Protein 5ZFK (pdb70)

Radius of gyration: 32.57 Å; Cα contacts (8 Å, |Δi|>4): 1482; chains: 2; bounding box: 66×83×80 Å

CATH classification: 3.40.50.2000

B-factor: mean 29.11, std 10.77, range [13.06, 107.66]

InterPro domains:
  IPR001296 Glycosyl transferase, family 1 [PF00534] (183-324)
  IPR050194 Glycosyltransferase group 1 [PTHR45947] (4-350)

Nearest PDB structures (foldseek):
  5zes-assembly1_B  TM=9.910E-01  e=4.701E-67  Synechococcus elongatus PCC 7942 = FACHB-805
  5zes-assembly1_A  TM=9.482E-01  e=2.382E-65  Synechococcus elongatus PCC 7942 = FACHB-805
  5ze7-assembly1_A  TM=9.300E-01  e=3.462E-64  Synechococcus elongatus PCC 7942 = FACHB-805
  5zer-assembly1_B  TM=9.317E-01  e=4.280E-62  Synechococcus elongatus PCC 7942 = FACHB-805
  3c48-assembly1_A  TM=4.695E-01  e=3.251E-15  Corynebacterium glutamicum

Secondary structure (DSSP, 8-state):
---EEEEE--TTS-TTSSTTTTHHHHHHHHHHHHHTTT-EEEEEEETT---SSS-EEEE--BPPPPGGGS-TTPPEEE-TTBHHHHHHHHHHHTGGG-SEEEE---SHHHHHHGGG-SS-EEEE---------HHHHHHHHHSTT-EEES-HHHHHTSTTGGGSEE----B-GGG----SS--S-EEEES-SSGGG-HHHHHHHHHHHT--EEEE-----HHHHHHHHHHH-TTSSEE--S--HHHHHHHHHTSSEE---SS--S--HHHHHHHHTT--EEEESSSGGGGT--BTTTEEEE-TT-HHHHHHHHHTSTTS-HHHHHHHHHHHSBS---HHHHHHHHHHH--/---EEEEE--TTS-TTSSTTTTHHHHHHHHHHHHHTTT-EEEEEEETT---TTS-EEEE-SBPPPPGGGS-TTPPEEE-TTBHHHHHHHHHHHTGGG-SEEEE---SHHHHHHGGG-SS-EEEE---------HHHHHHHHHSTT-EEESSHHHHHTSTTGGGSEE------GGGS---SS--S-EEEES-BSTTSSHHHHHHHHHHHT--EEEES-BS-HHHHHHHHHHH-TTTEEEEE---HHHHHHHHTTSSEE----GGG--SHHHHHHHHTT--EEEESSSTHHHH--BTTTEEEE-TT-HHHHHHHHTTGGGS-HHHHHHHHHHHHSS---HHHHHHHGGG--

Solvent-accessible surface area: 27769 Å² total

Structure (mmCIF, N/CA/C/O backbone):
data_5ZFK
#
_entry.id   5ZFK
#
_cell.length_a   168.370
_cell.length_b   79.984
_cell.length_c   53.827
_cell.angle_alpha   90.00
_cell.angle_beta   90.96
_cell.angle_gamma   90.00
#
_symmetry.space_group_name_H-M   'C 1 2 1'
#
loop_
_entity.id
_entity.type
_entity.pdbx_description
1 polymer 'UDP-glucose:tetrahydrobiopterin glucosyltransferase'
2 polymer 'UDP-glucose:tetrahydrobiopterin glucosyltransferase'
3 non-polymer "URIDINE-5'-DIPHOSPHATE"
4 non-polymer 7,8-DIHYDROBIOPTERIN
5 water water
#
loop_
_atom_site.group_PDB
_atom_site.id
_atom_site.type_symbol
_atom_site.label_atom_id
_atom_site.label_alt_id
_atom_site.label_comp_id
_atom_site.label_asym_id
_atom_site.label_entity_id
_atom_site.label_seq_id
_atom_site.pdbx_PDB_ins_code
_atom_site.Cartn_x
_atom_site.Cartn_y
_atom_site.Cartn_z
_atom_site.occupancy
_atom_site.B_iso_or_equiv
_atom_site.auth_seq_id
_atom_site.auth_comp_id
_atom_site.auth_asym_id
_atom_site.auth_atom_id
_atom_site.pdbx_PDB_model_num
ATOM 1 N N . THR A 1 1 ? 85.344 51.181 1.818 1.00 51.22 2 THR A N 1
ATOM 2 C CA . THR A 1 1 ? 84.786 50.613 3.085 1.00 49.92 2 THR A CA 1
ATOM 3 C C . THR A 1 1 ? 85.144 51.592 4.209 1.00 45.61 2 THR A C 1
ATOM 4 O O . THR A 1 1 ? 86.274 52.138 4.264 1.00 48.99 2 THR A O 1
ATOM 8 N N . ALA A 1 2 ? 84.172 51.857 5.067 1.00 37.04 3 ALA A N 1
ATOM 9 C CA . ALA A 1 2 ? 84.388 52.831 6.094 1.00 33.57 3 ALA A CA 1
ATOM 10 C C . ALA A 1 2 ? 85.114 52.092 7.219 1.00 30.32 3 ALA A C 1
ATOM 11 O O . ALA A 1 2 ? 84.883 50.915 7.477 1.00 30.08 3 ALA A O 1
ATOM 13 N N . HIS A 1 3 ? 85.939 52.839 7.925 1.00 23.79 4 HIS A N 1
ATOM 14 C CA . HIS A 1 3 ? 86.738 52.312 8.996 1.00 21.96 4 HIS A CA 1
ATOM 15 C C . HIS A 1 3 ? 86.482 53.109 10.260 1.00 20.21 4 HIS A C 1
ATOM 16 O O . HIS A 1 3 ? 85.884 54.181 10.220 1.00 21.49 4 HIS A O 1
ATOM 23 N N . ARG A 1 4 ? 87.019 52.601 11.356 1.00 19.89 5 ARG A N 1
ATOM 24 C CA . ARG A 1 4 ? 86.784 53.190 12.667 1.00 19.97 5 ARG A CA 1
ATOM 25 C C . ARG A 1 4 ? 88.158 53.603 13.235 1.00 17.41 5 ARG A C 1
ATOM 26 O O . ARG A 1 4 ? 89.102 52.785 13.336 1.00 18.67 5 ARG A O 1
ATOM 34 N N . PHE A 1 5 ? 88.247 54.882 13.579 1.00 15.87 6 PHE A N 1
ATOM 35 C CA . PHE A 1 5 ? 89.486 55.438 14.067 1.00 14.99 6 PHE A CA 1
ATOM 36 C C . PHE A 1 5 ? 89.300 55.948 15.485 1.00 15.44 6 PHE A C 1
ATOM 37 O O . PHE A 1 5 ? 88.243 56.540 15.812 1.00 16.76 6 PHE A O 1
ATOM 45 N N . LEU A 1 6 ? 90.377 55.806 16.301 1.00 14.58 7 LEU A N 1
ATOM 46 C CA . LEU A 1 6 ? 90.423 56.424 17.633 1.00 15.58 7 LEU A CA 1
ATOM 47 C C . LEU A 1 6 ? 91.565 57.397 17.610 1.00 16.61 7 LEU A C 1
ATOM 48 O O . LEU A 1 6 ? 92.680 56.987 17.289 1.00 17.46 7 LEU A O 1
ATOM 53 N N . PHE A 1 7 ? 91.263 58.653 17.918 1.00 13.76 8 PHE A N 1
ATOM 54 C CA . PHE A 1 7 ? 92.248 59.694 17.995 1.00 14.51 8 PHE A CA 1
ATOM 55 C C . PHE A 1 7 ? 92.552 59.935 19.482 1.00 15.80 8 PHE A C 1
ATOM 56 O O . PHE A 1 7 ? 91.631 60.178 20.338 1.00 16.48 8 PHE A O 1
ATOM 64 N N . VAL A 1 8 ? 93.825 59.869 19.849 1.00 13.69 9 VAL A N 1
ATOM 65 C CA . VAL A 1 8 ? 94.225 60.060 21.241 1.00 15.10 9 VAL A CA 1
ATOM 66 C C . VAL A 1 8 ? 94.966 61.413 21.334 1.00 15.89 9 VAL A C 1
ATOM 67 O O . VAL A 1 8 ? 95.971 61.605 20.681 1.00 14.55 9 VAL A O 1
ATOM 71 N N . SER A 1 9 ? 94.408 62.338 22.111 1.00 13.83 10 SER A N 1
ATOM 72 C CA . SER A 1 9 ? 94.892 63.670 22.161 1.00 13.06 10 SER A CA 1
ATOM 73 C C . SER A 1 9 ? 96.149 63.886 22.986 1.00 14.96 10 SER A C 1
ATOM 74 O O . SER A 1 9 ? 96.690 62.976 23.536 1.00 16.39 10 SER A O 1
ATOM 77 N N . THR A 1 10 ? 96.622 65.127 22.962 1.00 17.13 11 THR A N 1
ATOM 78 C CA . THR A 1 10 ? 97.758 65.526 23.768 1.00 16.38 11 THR A CA 1
ATOM 79 C C . THR A 1 10 ? 97.425 65.578 25.263 1.00 17.06 11 THR A C 1
ATOM 80 O O . THR A 1 10 ? 96.351 66.051 25.636 1.00 15.03 11 THR A O 1
ATOM 84 N N . PRO A 1 11 ? 98.391 65.171 26.120 1.00 16.61 12 PRO A N 1
ATOM 85 C CA . PRO A 1 11 ? 98.188 65.121 27.538 1.00 14.74 12 PRO A CA 1
ATOM 86 C C . PRO A 1 11 ? 98.571 66.404 28.284 1.00 14.54 12 PRO A C 1
ATOM 87 O O . PRO A 1 11 ? 98.551 66.400 29.511 1.00 15.82 12 PRO A O 1
ATOM 91 N N . VAL A 1 12 ? 98.950 67.449 27.568 1.00 15.61 13 VAL A N 1
ATOM 92 C CA . VAL A 1 12 ? 99.373 68.675 28.232 1.00 16.38 13 VAL A CA 1
ATOM 93 C C . VAL A 1 12 ? 98.225 69.477 28.815 1.00 17.17 13 VAL A C 1
ATOM 94 O O . VAL A 1 12 ? 98.459 70.378 29.626 1.00 17.68 13 VAL A O 1
ATOM 98 N N . GLY A 1 13 ? 97.004 69.200 28.378 1.00 17.75 14 GLY A N 1
ATOM 99 C CA . GLY A 1 13 ? 95.845 69.891 28.963 1.00 17.27 14 GLY A CA 1
ATOM 100 C C . GLY A 1 13 ? 94.603 69.575 28.133 1.00 18.79 14 GLY A C 1
ATOM 101 O O . GLY A 1 13 ? 94.676 68.873 27.094 1.00 17.26 14 GLY A O 1
ATOM 102 N N . PRO A 1 14 ? 93.464 70.008 28.622 1.00 17.82 15 PRO A N 1
ATOM 103 C CA . PRO A 1 14 ? 92.225 69.649 27.921 1.00 17.84 15 PRO A CA 1
ATOM 104 C C . PRO A 1 14 ? 92.023 70.377 26.611 1.00 18.36 15 PRO A C 1
ATOM 105 O O . PRO A 1 14 ? 92.371 71.557 26.462 1.00 19.40 15 PRO A O 1
ATOM 109 N N . LEU A 1 15 ? 91.364 69.678 25.668 1.00 18.67 16 LEU A N 1
ATOM 110 C CA . LEU A 1 15 ? 90.897 70.309 24.424 1.00 18.96 16 LEU A CA 1
ATOM 111 C C . LEU A 1 15 ? 89.940 71.435 24.729 1.00 20.41 16 LEU A C 1
ATOM 112 O O . LEU A 1 15 ? 88.973 71.251 25.539 1.00 19.21 16 LEU A O 1
ATOM 117 N N . GLY A 1 16 ? 90.279 72.603 24.205 1.00 21.70 17 GLY A N 1
ATOM 118 C CA . GLY A 1 16 ? 89.547 73.850 24.466 1.00 22.88 17 GLY A CA 1
ATOM 119 C C . GLY A 1 16 ? 90.130 74.819 25.501 1.00 22.52 17 GLY A C 1
ATOM 120 O O . GLY A 1 16 ? 89.679 75.953 25.594 1.00 27.42 17 GLY A O 1
ATOM 121 N N . SER A 1 17 ? 91.119 74.397 26.252 1.00 22.48 18 SER A N 1
ATOM 122 C CA . SER A 1 17 ? 91.837 75.185 27.210 1.00 24.03 18 SER A CA 1
ATOM 123 C C . SER A 1 17 ? 92.931 76.063 26.532 1.00 22.70 18 SER A C 1
ATOM 124 O O . SER A 1 17 ? 93.474 77.000 27.148 1.00 25.41 18 SER A O 1
ATOM 127 N N . GLY A 1 18 ? 93.299 75.690 25.315 1.00 20.45 19 GLY A N 1
ATOM 128 C CA . GLY A 1 18 ? 94.488 76.246 24.662 1.00 20.87 19 GLY A CA 1
ATOM 129 C C . GLY A 1 18 ? 95.825 75.682 25.084 1.00 20.46 19 GLY A C 1
ATOM 130 O O . GLY A 1 18 ? 96.838 75.975 24.445 1.00 20.56 19 GLY A O 1
ATOM 131 N N . ARG A 1 19 ? 95.888 74.858 26.127 1.00 21.13 20 ARG A N 1
ATOM 132 C CA . ARG A 1 19 ? 97.165 74.339 26.549 1.00 21.88 20 ARG A CA 1
ATOM 133 C C . ARG A 1 19 ? 97.824 73.484 25.507 1.00 21.56 20 ARG A C 1
ATOM 134 O O . ARG A 1 19 ? 99.015 73.394 25.469 1.00 23.67 20 ARG A O 1
ATOM 142 N N . GLY A 1 20 ? 97.028 72.788 24.707 1.00 21.63 21 GLY A N 1
ATOM 143 C CA . GLY A 1 20 ? 97.518 71.922 23.674 1.00 21.60 21 GLY A CA 1
ATOM 144 C C . GLY A 1 20 ? 97.866 72.613 22.391 1.00 19.11 21 GLY A C 1
ATOM 145 O O . GLY A 1 20 ? 98.217 71.921 21.418 1.00 21.06 21 GLY A O 1
ATOM 146 N N . GLY A 1 21 ? 97.766 73.959 22.332 1.00 18.21 22 GLY A N 1
ATOM 147 C CA . GLY A 1 21 ? 98.255 74.645 21.140 1.00 19.15 22 GLY A CA 1
ATOM 148 C C . GLY A 1 21 ? 97.504 74.206 19.890 1.00 17.98 22 GLY A C 1
ATOM 149 O O . GLY A 1 21 ? 96.276 73.948 19.914 1.00 17.26 22 GLY A O 1
ATOM 150 N N . GLY A 1 22 ? 98.224 74.103 18.791 1.00 18.57 23 GLY A N 1
ATOM 151 C CA . GLY A 1 22 ? 97.636 73.805 17.513 1.00 18.01 23 GLY A CA 1
ATOM 152 C C . GLY A 1 22 ? 97.007 72.413 17.437 1.00 16.64 23 GLY A C 1
ATOM 153 O O . GLY A 1 22 ? 96.144 72.202 16.609 1.00 16.88 23 GLY A O 1
ATOM 154 N N . VAL A 1 23 ? 97.476 71.480 18.254 1.00 17.16 24 VAL A N 1
ATOM 155 C CA . VAL A 1 23 ? 96.828 70.159 18.288 1.00 17.92 24 VAL A CA 1
ATOM 156 C C . VAL A 1 23 ? 95.324 70.295 18.554 1.00 19.53 24 VAL A C 1
ATOM 157 O O . VAL A 1 23 ? 94.491 69.439 18.053 1.00 18.01 24 VAL A O 1
ATOM 161 N N . GLU A 1 24 ? 94.903 71.331 19.313 1.00 18.81 25 GLU A N 1
ATOM 162 C CA . GLU A 1 24 ? 93.490 71.414 19.657 1.00 20.01 25 GLU A CA 1
ATOM 163 C C . GLU A 1 24 ? 92.655 71.792 18.449 1.00 19.37 25 GLU A C 1
ATOM 164 O O . GLU A 1 24 ? 91.448 71.637 18.478 1.00 22.02 25 GLU A O 1
ATOM 170 N N . LEU A 1 25 ? 93.291 72.338 17.387 1.00 17.36 26 LEU A N 1
ATOM 171 C CA . LEU A 1 25 ? 92.624 72.591 16.127 1.00 18.29 26 LEU A CA 1
ATOM 172 C C . LEU A 1 25 ? 92.808 71.478 15.117 1.00 18.17 26 LEU A C 1
ATOM 173 O O . LEU A 1 25 ? 91.847 71.037 14.431 1.00 17.64 26 LEU A O 1
ATOM 178 N N . THR A 1 26 ? 94.047 70.967 15.050 1.00 17.42 27 THR A N 1
ATOM 179 C CA . THR A 1 26 ? 94.417 69.892 14.139 1.00 16.37 27 THR A CA 1
ATOM 180 C C . THR A 1 26 ? 93.626 68.622 14.391 1.00 16.73 27 THR A C 1
ATOM 181 O O . THR A 1 26 ? 93.118 68.015 13.442 1.00 17.91 27 THR A O 1
ATOM 185 N N . LEU A 1 27 ? 93.494 68.179 15.656 1.00 15.22 28 LEU A N 1
ATOM 186 C CA . LEU A 1 27 ? 92.827 66.948 15.889 1.00 16.21 28 LEU A CA 1
ATOM 187 C C . LEU A 1 27 ? 91.370 66.954 15.387 1.00 16.70 28 LEU A C 1
ATOM 188 O O . LEU A 1 27 ? 90.938 66.081 14.650 1.00 16.46 28 LEU A O 1
ATOM 193 N N . PRO A 1 28 ? 90.583 67.966 15.792 1.00 17.94 29 PRO A N 1
ATOM 194 C CA . PRO A 1 28 ? 89.196 67.919 15.293 1.00 18.28 29 PRO A CA 1
ATOM 195 C C . PRO A 1 28 ? 89.068 68.136 13.817 1.00 18.31 29 PRO A C 1
ATOM 196 O O . PRO A 1 28 ? 88.122 67.605 13.181 1.00 19.26 29 PRO A O 1
ATOM 200 N N . ASN A 1 29 ? 89.980 68.923 13.236 1.00 17.77 30 ASN A N 1
ATOM 201 C CA . ASN A 1 29 ? 89.952 69.109 11.769 1.00 17.06 30 ASN A CA 1
ATOM 202 C C . ASN A 1 29 ? 90.277 67.845 10.996 1.00 17.36 30 ASN A C 1
ATOM 203 O O . ASN A 1 29 ? 89.619 67.504 9.996 1.00 19.05 30 ASN A O 1
ATOM 208 N N . LEU A 1 30 ? 91.267 67.105 11.441 1.00 16.53 31 LEU A N 1
ATOM 209 C CA . LEU A 1 30 ? 91.543 65.789 10.822 1.00 17.63 31 LEU A CA 1
ATOM 210 C C . LEU A 1 30 ? 90.445 64.818 11.067 1.00 17.09 31 LEU A C 1
ATOM 211 O O . LEU A 1 30 ? 90.133 63.952 10.186 1.00 16.10 31 LEU A O 1
ATOM 216 N N . ALA A 1 31 ? 89.803 64.903 12.227 1.00 16.22 32 ALA A N 1
ATOM 217 C CA . ALA A 1 31 ? 88.667 64.023 12.479 1.00 16.47 32 ALA A CA 1
ATOM 218 C C . ALA A 1 31 ? 87.532 64.344 11.481 1.00 17.91 32 ALA A C 1
ATOM 219 O O . ALA A 1 31 ? 86.992 63.433 10.931 1.00 19.83 32 ALA A O 1
ATOM 221 N N . LYS A 1 32 ? 87.243 65.617 11.272 1.00 18.00 33 LYS A N 1
ATOM 222 C CA A LYS A 1 32 ? 86.217 66.062 10.291 0.50 20.96 33 LYS A CA 1
ATOM 223 C CA B LYS A 1 32 ? 86.201 66.033 10.309 0.50 21.43 33 LYS A CA 1
ATOM 224 C C . LYS A 1 32 ? 86.569 65.619 8.889 1.00 21.09 33 LYS A C 1
ATOM 225 O O . LYS A 1 32 ? 85.700 65.172 8.139 1.00 20.51 33 LYS A O 1
ATOM 236 N N . ALA A 1 33 ? 87.829 65.722 8.530 1.00 17.87 34 ALA A N 1
ATOM 237 C CA . ALA A 1 33 ? 88.284 65.306 7.192 1.00 19.10 34 ALA A CA 1
ATOM 238 C C . ALA A 1 33 ? 87.925 63.799 6.927 1.00 22.10 34 ALA A C 1
ATOM 239 O O . ALA A 1 33 ? 87.488 63.402 5.811 1.00 20.71 34 ALA A O 1
ATOM 241 N N . LEU A 1 34 ? 88.171 62.955 7.926 1.00 17.87 35 LEU A N 1
ATOM 242 C CA . LEU A 1 34 ? 87.776 61.553 7.817 1.00 19.61 35 LEU A CA 1
ATOM 243 C C . LEU A 1 34 ? 86.290 61.297 7.916 1.00 18.98 35 LEU A C 1
ATOM 244 O O . LEU A 1 34 ? 85.771 60.451 7.118 1.00 19.79 35 LEU A O 1
ATOM 249 N N . THR A 1 35 ? 85.572 62.015 8.830 1.00 17.64 36 THR A N 1
ATOM 250 C CA . THR A 1 35 ? 84.139 61.736 8.955 1.00 20.34 36 THR A CA 1
ATOM 251 C C . THR A 1 35 ? 83.358 62.136 7.663 1.00 20.62 36 THR A C 1
ATOM 252 O O . THR A 1 35 ? 82.399 61.438 7.268 1.00 20.18 36 THR A O 1
ATOM 256 N N . GLN A 1 36 ? 83.834 63.200 7.010 1.00 22.08 37 GLN A N 1
ATOM 257 C CA . GLN A 1 36 ? 83.301 63.626 5.697 1.00 23.69 37 GLN A CA 1
ATOM 258 C C . GLN A 1 36 ? 83.511 62.623 4.574 1.00 24.55 37 GLN A C 1
ATOM 259 O O . GLN A 1 36 ? 82.879 62.753 3.549 1.00 23.33 37 GLN A O 1
ATOM 265 N N . ARG A 1 37 ? 84.445 61.709 4.722 1.00 21.27 38 ARG A N 1
ATOM 266 C CA . ARG A 1 37 ? 84.683 60.581 3.786 1.00 22.83 38 ARG A CA 1
ATOM 267 C C . ARG A 1 37 ? 83.997 59.322 4.235 1.00 23.35 38 ARG A C 1
ATOM 268 O O . ARG A 1 37 ? 84.239 58.305 3.665 1.00 28.58 38 ARG A O 1
ATOM 276 N N . GLY A 1 38 ? 83.182 59.386 5.269 1.00 21.30 39 GLY A N 1
ATOM 277 C CA . GLY A 1 38 ? 82.378 58.248 5.694 1.00 22.62 39 GLY A CA 1
ATOM 278 C C . GLY A 1 38 ? 82.917 57.390 6.849 1.00 23.40 39 GLY A C 1
ATOM 279 O O . GLY A 1 38 ? 82.283 56.408 7.223 1.00 23.66 39 GLY A O 1
ATOM 280 N N . HIS A 1 39 ? 84.081 57.731 7.380 1.00 19.75 40 HIS A N 1
ATOM 281 C CA . HIS A 1 39 ? 84.651 56.981 8.501 1.00 19.43 40 HIS A CA 1
ATOM 282 C C . HIS A 1 39 ? 84.072 57.424 9.855 1.00 20.08 40 HIS A C 1
ATOM 283 O O . HIS A 1 39 ? 83.432 58.468 9.971 1.00 19.85 40 HIS A O 1
ATOM 290 N N . GLN A 1 40 ? 84.223 56.589 10.874 1.00 20.01 41 GLN A N 1
ATOM 291 C CA . GLN A 1 40 ? 83.807 56.957 12.221 1.00 20.27 41 GLN A CA 1
ATOM 292 C C . GLN A 1 40 ? 85.126 57.320 12.983 1.00 18.95 41 GLN A C 1
ATOM 293 O O . GLN A 1 40 ? 86.135 56.659 12.820 1.00 19.13 41 GLN A O 1
ATOM 299 N N . VAL A 1 41 ? 85.100 58.436 13.682 1.00 17.23 42 VAL A N 1
ATOM 300 C CA . VAL A 1 41 ? 86.217 58.856 14.535 1.00 18.13 42 VAL A CA 1
ATOM 301 C C . VAL A 1 41 ? 85.703 59.114 15.929 1.00 16.58 42 VAL A C 1
ATOM 302 O O . VAL A 1 41 ? 84.691 59.812 16.095 1.00 18.52 42 VAL A O 1
ATOM 306 N N . SER A 1 42 ? 86.394 58.564 16.922 1.00 14.68 43 SER A N 1
ATOM 307 C CA . SER A 1 42 ? 86.177 58.826 18.312 1.00 16.82 43 SER A CA 1
ATOM 308 C C . SER A 1 42 ? 87.429 59.445 18.905 1.00 17.14 43 SER A C 1
ATOM 309 O O . SER A 1 42 ? 88.501 59.207 18.374 1.00 15.15 43 SER A O 1
ATOM 312 N N . VAL A 1 43 ? 87.299 60.175 20.003 1.00 14.80 44 VAL A N 1
ATOM 313 C CA . VAL A 1 43 ? 88.434 60.878 20.568 1.00 16.61 44 VAL A CA 1
ATOM 314 C C . VAL A 1 43 ? 88.562 60.538 22.026 1.00 18.62 44 VAL A C 1
ATOM 315 O O . VAL A 1 43 ? 87.570 60.456 22.760 1.00 18.28 44 VAL A O 1
ATOM 319 N N . LEU A 1 44 ? 89.803 60.413 22.477 1.00 15.70 45 LEU A N 1
ATOM 320 C CA . LEU A 1 44 ? 90.130 60.221 23.870 1.00 16.99 45 LEU A CA 1
ATOM 321 C C . LEU A 1 44 ? 91.014 61.341 24.333 1.00 16.45 45 LEU A C 1
ATOM 322 O O . LEU A 1 44 ? 91.981 61.679 23.647 1.00 15.54 45 LEU A O 1
ATOM 327 N N . ALA A 1 45 ? 90.660 62.000 25.435 1.00 14.22 46 ALA A N 1
ATOM 328 C CA . ALA A 1 45 ? 91.365 63.217 25.808 1.00 15.26 46 ALA A CA 1
ATOM 329 C C . ALA A 1 45 ? 91.298 63.466 27.298 1.00 15.90 46 ALA A C 1
ATOM 330 O O . ALA A 1 45 ? 90.544 62.775 27.997 1.00 15.57 46 ALA A O 1
ATOM 332 N N . PRO A 1 46 ? 92.108 64.420 27.804 1.00 15.21 47 PRO A N 1
ATOM 333 C CA . PRO A 1 46 ? 92.007 64.678 29.268 1.00 15.82 47 PRO A CA 1
ATOM 334 C C . PRO A 1 46 ? 90.643 65.233 29.750 1.00 14.84 47 PRO A C 1
ATOM 335 O O . PRO A 1 46 ? 89.921 65.900 29.006 1.00 16.21 47 PRO A O 1
ATOM 339 N N . ALA A 1 47 ? 90.366 64.935 31.003 1.00 17.33 48 ALA A N 1
ATOM 340 C CA . ALA A 1 47 ? 89.187 65.469 31.650 1.00 19.16 48 ALA A CA 1
ATOM 341 C C . ALA A 1 47 ? 89.129 66.963 31.464 1.00 18.25 48 ALA A C 1
ATOM 342 O O . ALA A 1 47 ? 90.137 67.666 31.484 1.00 19.01 48 ALA A O 1
ATOM 344 N N . GLY A 1 48 ? 87.928 67.476 31.235 1.00 18.04 49 GLY A N 1
ATOM 345 C CA . GLY A 1 48 ? 87.740 68.892 30.995 1.00 17.78 49 GLY A CA 1
ATOM 346 C C . GLY A 1 48 ? 87.659 69.283 29.546 1.00 17.12 49 GLY A C 1
ATOM 347 O O . GLY A 1 48 ? 87.386 70.435 29.205 1.00 19.40 49 GLY A O 1
ATOM 348 N N . SER A 1 49 ? 87.995 68.339 28.674 1.00 17.47 50 SER A N 1
ATOM 349 C CA . SER A 1 49 ? 88.017 68.550 27.253 1.00 16.28 50 SER A CA 1
ATOM 350 C C . SER A 1 49 ? 86.620 68.711 26.686 1.00 18.99 50 SER A C 1
ATOM 351 O O . SER A 1 49 ? 85.661 68.089 27.179 1.00 18.60 50 SER A O 1
ATOM 354 N N . VAL A 1 50 ? 86.527 69.512 25.649 1.00 17.61 51 VAL A N 1
ATOM 355 C CA . VAL A 1 50 ? 85.316 69.673 24.882 1.00 18.77 51 VAL A CA 1
ATOM 356 C C . VAL A 1 50 ? 85.596 69.510 23.423 1.00 23.06 51 VAL A C 1
ATOM 357 O O . VAL A 1 50 ? 86.621 69.989 22.888 1.00 22.00 51 VAL A O 1
ATOM 361 N N . LEU A 1 51 ? 84.646 68.918 22.740 1.00 20.49 52 LEU A N 1
ATOM 362 C CA . LEU A 1 51 ? 84.738 68.703 21.316 1.00 23.11 52 LEU A CA 1
ATOM 363 C C . LEU A 1 51 ? 83.339 68.673 20.697 1.00 23.43 52 LEU A C 1
ATOM 364 O O . LEU A 1 51 ? 82.557 67.749 20.942 1.00 23.69 52 LEU A O 1
ATOM 369 N N . PRO A 1 52 ? 83.044 69.635 19.791 1.00 23.25 53 PRO A N 1
ATOM 370 C CA . PRO A 1 52 ? 81.783 69.515 19.039 1.00 23.90 53 PRO A CA 1
ATOM 371 C C . PRO A 1 52 ? 81.597 68.214 18.263 1.00 23.89 53 PRO A C 1
ATOM 372 O O . PRO A 1 52 ? 82.560 67.683 17.728 1.00 23.10 53 PRO A O 1
ATOM 376 N N . ASP A 1 53 ? 80.362 67.704 18.225 1.00 24.39 54 ASP A N 1
ATOM 377 C CA . ASP A 1 53 ? 79.880 66.671 17.293 1.00 26.50 54 ASP A CA 1
ATOM 378 C C . ASP A 1 53 ? 80.368 65.221 17.381 1.00 29.63 54 ASP A C 1
ATOM 379 O O . ASP A 1 53 ? 79.611 64.315 17.071 1.00 30.53 54 ASP A O 1
ATOM 384 N N . LEU A 1 54 ? 81.605 64.987 17.808 1.00 25.67 55 LEU A N 1
ATOM 385 C CA . LEU A 1 54 ? 82.239 63.654 17.777 1.00 26.42 55 LEU A CA 1
ATOM 386 C C . LEU A 1 54 ? 82.112 62.962 19.122 1.00 22.96 55 LEU A C 1
ATOM 387 O O . LEU A 1 54 ? 82.086 63.667 20.135 1.00 23.81 55 LEU A O 1
ATOM 392 N N . PRO A 1 55 ? 82.139 61.640 19.149 1.00 21.93 56 PRO A N 1
ATOM 393 C CA . PRO A 1 55 ? 82.183 60.954 20.410 1.00 20.17 56 PRO A CA 1
ATOM 394 C C . PRO A 1 55 ? 83.507 61.254 21.094 1.00 20.32 56 PRO A C 1
ATOM 395 O O . PRO A 1 55 ? 84.579 61.148 20.467 1.00 19.52 56 PRO A O 1
ATOM 399 N N . LEU A 1 56 ? 83.418 61.598 22.343 1.00 17.35 57 LEU A N 1
ATOM 400 C CA . LEU A 1 56 ? 84.571 61.978 23.139 1.00 17.94 57 LEU A CA 1
ATOM 401 C C . LEU A 1 56 ? 84.527 61.192 24.395 1.00 19.72 57 LEU A C 1
ATOM 402 O O . LEU A 1 56 ? 83.425 61.060 25.007 1.00 19.73 57 LEU A O 1
ATOM 407 N N . GLU A 1 57 ? 85.663 60.658 24.842 1.00 16.20 58 GLU A N 1
ATOM 408 C CA . GLU A 1 57 ? 85.758 60.103 26.158 1.00 17.27 58 GLU A CA 1
ATOM 409 C C . GLU A 1 57 ? 86.907 60.807 26.876 1.00 20.15 58 GLU A C 1
ATOM 410 O O . GLU A 1 57 ? 88.006 61.038 26.295 1.00 16.71 58 GLU A O 1
ATOM 416 N N . THR A 1 58 ? 86.680 61.232 28.107 1.00 16.64 59 THR A N 1
ATOM 417 C CA . THR A 1 58 ? 87.746 61.943 28.867 1.00 17.76 59 THR A CA 1
ATOM 418 C C . THR A 1 58 ? 88.213 61.137 30.074 1.00 21.28 59 THR A C 1
ATOM 419 O O . THR A 1 58 ? 87.454 60.270 30.644 1.00 21.91 59 THR A O 1
ATOM 423 N N . VAL A 1 59 ? 89.456 61.415 30.486 1.00 19.42 60 VAL A N 1
ATOM 424 C CA . VAL A 1 59 ? 90.086 60.646 31.477 1.00 20.08 60 VAL A CA 1
ATOM 425 C C . VAL A 1 59 ? 90.731 61.616 32.448 1.00 19.44 60 VAL A C 1
ATOM 426 O O . VAL A 1 59 ? 91.461 62.487 32.057 1.00 18.24 60 VAL A O 1
ATOM 430 N N . PRO A 1 60 ? 90.501 61.476 33.738 1.00 20.14 61 PRO A N 1
ATOM 431 C CA . PRO A 1 60 ? 91.189 62.384 34.694 1.00 19.63 61 PRO A CA 1
ATOM 432 C C . PRO A 1 60 ? 92.618 62.061 34.898 1.00 18.89 61 PRO A C 1
ATOM 433 O O . PRO A 1 60 ? 93.020 60.897 34.677 1.00 20.05 61 PRO A O 1
ATOM 437 N N . GLY A 1 61 ? 93.379 63.067 35.326 1.00 18.36 62 GLY A N 1
ATOM 438 C CA . GLY A 1 61 ? 94.773 62.826 35.709 1.00 20.15 62 GLY A CA 1
ATOM 439 C C . GLY A 1 61 ? 95.652 64.065 35.533 1.00 18.58 62 GLY A C 1
ATOM 440 O O . GLY A 1 61 ? 95.227 65.088 35.009 1.00 19.00 62 GLY A O 1
ATOM 441 N N . THR A 1 62 ? 96.924 63.937 35.910 1.00 16.40 63 THR A N 1
ATOM 442 C CA . THR A 1 62 ? 97.871 65.002 35.872 1.00 16.66 63 THR A CA 1
ATOM 443 C C . THR A 1 62 ? 98.404 65.188 34.453 1.00 15.96 63 THR A C 1
ATOM 444 O O . THR A 1 62 ? 98.856 64.197 33.810 1.00 17.91 63 THR A O 1
ATOM 448 N N . TRP A 1 63 ? 98.485 66.448 34.072 1.00 16.49 64 TRP A N 1
ATOM 449 C CA . TRP A 1 63 ? 98.910 66.837 32.737 1.00 17.80 64 TRP A CA 1
ATOM 450 C C . TRP A 1 63 ? 100.413 66.575 32.602 1.00 18.85 64 TRP A C 1
ATOM 451 O O . TRP A 1 63 ? 101.193 66.604 33.598 1.00 19.57 64 TRP A O 1
ATOM 462 N N . GLN A 1 64 ? 100.833 66.276 31.389 1.00 17.08 65 GLN A N 1
ATOM 463 C CA . GLN A 1 64 ? 102.243 66.208 31.065 1.00 19.82 65 GLN A CA 1
ATOM 464 C C . GLN A 1 64 ? 102.824 67.614 31.030 1.00 18.16 65 GLN A C 1
ATOM 465 O O . GLN A 1 64 ? 102.221 68.542 30.519 1.00 18.51 65 GLN A O 1
ATOM 471 N N . SER A 1 65 ? 104.058 67.776 31.487 1.00 20.98 66 SER A N 1
ATOM 472 C CA . SER A 1 65 ? 104.777 69.037 31.322 1.00 22.19 66 SER A CA 1
ATOM 473 C C . SER A 1 65 ? 105.129 69.143 29.824 1.00 21.21 66 SER A C 1
ATOM 474 O O . SER A 1 65 ? 105.263 68.121 29.123 1.00 21.19 66 SER A O 1
ATOM 477 N N . THR A 1 66 ? 105.222 70.352 29.311 1.00 19.44 67 THR A N 1
ATOM 478 C CA . THR A 1 66 ? 105.490 70.535 27.887 1.00 19.29 67 THR A CA 1
ATOM 479 C C . THR A 1 66 ? 106.922 70.130 27.518 1.00 20.88 67 THR A C 1
ATOM 480 O O . THR A 1 66 ? 107.910 70.534 28.206 1.00 21.54 67 THR A O 1
ATOM 484 N N . ALA A 1 67 ? 107.053 69.405 26.407 1.00 19.85 68 ALA A N 1
ATOM 485 C CA . ALA A 1 67 ? 108.330 68.910 25.999 1.00 22.63 68 ALA A CA 1
ATOM 486 C C . ALA A 1 67 ? 109.329 70.018 25.736 1.00 21.59 68 ALA A C 1
ATOM 487 O O . ALA A 1 67 ? 110.500 69.833 26.013 1.00 21.08 68 ALA A O 1
ATOM 489 N N . GLN A 1 68 ? 108.889 71.120 25.172 1.00 20.69 69 GLN A N 1
ATOM 490 C CA . GLN A 1 68 ? 109.801 72.177 24.791 1.00 23.86 69 GLN A CA 1
ATOM 491 C C . GLN A 1 68 ? 110.336 72.955 25.991 1.00 27.22 69 GLN A C 1
ATOM 492 O O . GLN A 1 68 ? 111.207 73.770 25.841 1.00 33.35 69 GLN A O 1
ATOM 498 N N . SER A 1 69 ? 109.871 72.686 27.193 1.00 27.51 70 SER A N 1
ATOM 499 C CA . SER A 1 69 ? 110.416 73.368 28.344 1.00 33.17 70 SER A CA 1
ATOM 500 C C . SER A 1 69 ? 111.593 72.534 28.933 1.00 34.59 70 SER A C 1
ATOM 501 O O . SER A 1 69 ? 112.147 72.896 29.971 1.00 35.80 70 SER A O 1
ATOM 504 N N . HIS A 1 70 ? 112.026 71.460 28.277 1.00 29.51 71 HIS A N 1
ATOM 505 C CA . HIS A 1 70 ? 113.070 70.578 28.801 1.00 29.43 71 HIS A CA 1
ATOM 506 C C . HIS A 1 70 ? 114.166 70.447 27.774 1.00 32.26 71 HIS A C 1
ATOM 507 O O . HIS A 1 70 ? 113.930 70.521 26.583 1.00 31.36 71 HIS A O 1
ATOM 514 N N . GLY A 1 71 ? 115.364 70.174 28.253 1.00 29.62 72 GLY A N 1
ATOM 515 C CA . GLY A 1 71 ? 116.512 70.083 27.380 1.00 30.74 72 GLY A CA 1
ATOM 516 C C . GLY A 1 71 ? 116.654 68.749 26.757 1.00 28.63 72 GLY A C 1
ATOM 517 O O . GLY A 1 71 ? 115.908 67.804 27.047 1.00 26.58 72 GLY A O 1
ATOM 518 N N . ARG A 1 72 ? 117.644 68.634 25.868 1.00 25.49 73 ARG A N 1
ATOM 519 C CA . ARG A 1 72 ? 117.703 67.440 24.988 1.00 26.21 73 ARG A CA 1
ATOM 520 C C . ARG A 1 72 ? 118.036 66.140 25.694 1.00 25.51 73 ARG A C 1
ATOM 521 O O . ARG A 1 72 ? 117.704 65.069 25.182 1.00 26.06 73 ARG A O 1
ATOM 529 N N . ALA A 1 73 ? 118.728 66.204 26.837 1.00 25.36 74 ALA A N 1
ATOM 530 C CA . ALA A 1 73 ? 119.082 65.003 27.617 1.00 28.06 74 ALA A CA 1
ATOM 531 C C . ALA A 1 73 ? 118.026 64.581 28.678 1.00 28.48 74 ALA A C 1
ATOM 532 O O . ALA A 1 73 ? 118.250 63.631 29.411 1.00 30.68 74 ALA A O 1
ATOM 534 N N . THR A 1 74 ? 116.917 65.300 28.759 1.00 28.56 75 THR A N 1
ATOM 535 C CA . THR A 1 74 ? 115.875 65.041 29.727 1.00 28.49 75 THR A CA 1
ATOM 536 C C . THR A 1 74 ? 115.313 63.619 29.515 1.00 26.46 75 THR A C 1
ATOM 537 O O . THR A 1 74 ? 114.994 63.277 28.423 1.00 25.45 75 THR A O 1
ATOM 541 N N . PRO A 1 75 ? 115.196 62.825 30.575 1.00 27.78 76 PRO A N 1
ATOM 542 C CA . PRO A 1 75 ? 114.411 61.620 30.484 1.00 25.06 76 PRO A CA 1
ATOM 543 C C . PRO A 1 75 ? 112.926 61.863 30.165 1.00 24.56 76 PRO A C 1
ATOM 544 O O . PRO A 1 75 ? 112.401 62.915 30.471 1.00 27.24 76 PRO A O 1
ATOM 548 N N . ALA A 1 76 ? 112.246 60.860 29.632 1.00 23.06 77 ALA A N 1
ATOM 549 C CA . ALA A 1 76 ? 110.760 60.887 29.576 1.00 23.33 77 ALA A CA 1
ATOM 550 C C . ALA A 1 76 ? 110.244 60.773 31.011 1.00 25.52 77 ALA A C 1
ATOM 551 O O . ALA A 1 76 ? 110.830 60.046 31.857 1.00 26.73 77 ALA A O 1
ATOM 553 N N . GLU A 1 77 ? 109.195 61.530 31.307 1.00 24.10 78 GLU A N 1
ATOM 554 C CA . GLU A 1 77 ? 108.611 61.567 32.662 1.00 26.14 78 GLU A CA 1
ATOM 555 C C . GLU A 1 77 ? 107.159 61.139 32.658 1.00 25.87 78 GLU A C 1
ATOM 556 O O . GLU A 1 77 ? 106.428 61.437 31.688 1.00 26.37 78 GLU A O 1
ATOM 562 N N . ILE A 1 78 ? 106.794 60.333 33.658 1.00 20.21 79 ILE A N 1
ATOM 563 C CA . ILE A 1 78 ? 105.433 59.897 33.853 1.00 21.42 79 ILE A CA 1
ATOM 564 C C . ILE A 1 78 ? 105.066 60.279 35.298 1.00 20.92 79 ILE A C 1
ATOM 565 O O . ILE A 1 78 ? 105.538 59.638 36.237 1.00 22.75 79 ILE A O 1
ATOM 570 N N . PRO A 1 79 ? 104.314 61.372 35.478 1.00 20.16 80 PRO A N 1
ATOM 571 C CA . PRO A 1 79 ? 103.908 61.771 36.848 1.00 21.10 80 PRO A CA 1
ATOM 572 C C . PRO A 1 79 ? 102.939 60.875 37.520 1.00 19.39 80 PRO A C 1
ATOM 573 O O . PRO A 1 79 ? 102.297 60.044 36.911 1.00 18.59 80 PRO A O 1
ATOM 577 N N . ALA A 1 80 ? 102.856 60.971 38.868 1.00 20.28 81 ALA A N 1
ATOM 578 C CA . ALA A 1 80 ? 101.843 60.276 39.535 1.00 21.34 81 ALA A CA 1
ATOM 579 C C . ALA A 1 80 ? 100.476 60.762 38.947 1.00 21.13 81 ALA A C 1
ATOM 580 O O . ALA A 1 80 ? 100.335 61.951 38.665 1.00 23.65 81 ALA A O 1
ATOM 582 N N . GLU A 1 81 ? 99.544 59.848 38.865 1.00 22.30 82 GLU A N 1
ATOM 583 C CA . GLU A 1 81 ? 98.198 60.022 38.340 1.00 22.88 82 GLU A CA 1
ATOM 584 C C . GLU A 1 81 ? 98.209 60.466 36.888 1.00 20.68 82 GLU A C 1
ATOM 585 O O . GLU A 1 81 ? 97.327 61.163 36.483 1.00 22.28 82 GLU A O 1
ATOM 591 N N . SER A 1 82 ? 99.210 60.055 36.108 1.00 19.63 83 SER A N 1
ATOM 592 C CA . SER A 1 82 ? 99.448 60.655 34.770 1.00 18.43 83 SER A CA 1
ATOM 593 C C . SER A 1 82 ? 98.257 60.461 33.853 1.00 16.56 83 SER A C 1
ATOM 594 O O . SER A 1 82 ? 97.813 59.317 33.630 1.00 16.47 83 SER A O 1
ATOM 597 N N . VAL A 1 83 ? 97.791 61.537 33.258 1.00 15.58 84 VAL A N 1
ATOM 598 C CA . VAL A 1 83 ? 96.744 61.437 32.281 1.00 15.47 84 VAL A CA 1
ATOM 599 C C . VAL A 1 83 ? 97.239 60.704 31.023 1.00 16.25 84 VAL A C 1
ATOM 600 O O . VAL A 1 83 ? 96.478 59.944 30.381 1.00 15.96 84 VAL A O 1
ATOM 604 N N . LEU A 1 84 ? 98.508 60.916 30.687 1.00 15.18 85 LEU A N 1
ATOM 605 C CA . LEU A 1 84 ? 99.041 60.237 29.512 1.00 16.18 85 LEU A CA 1
ATOM 606 C C . LEU A 1 84 ? 98.998 58.725 29.692 1.00 15.81 85 LEU A C 1
ATOM 607 O O . LEU A 1 84 ? 98.526 58.011 28.838 1.00 17.05 85 LEU A O 1
ATOM 612 N N . ALA A 1 85 ? 99.451 58.232 30.844 1.00 15.39 86 ALA A N 1
ATOM 613 C CA . ALA A 1 85 ? 99.367 56.820 31.098 1.00 16.52 86 ALA A CA 1
ATOM 614 C C . ALA A 1 85 ? 97.948 56.303 31.102 1.00 16.79 86 ALA A C 1
ATOM 615 O O . ALA A 1 85 ? 97.684 55.195 30.623 1.00 17.29 86 ALA A O 1
ATOM 617 N N . ARG A 1 86 ? 97.017 57.076 31.658 1.00 16.48 87 ARG A N 1
ATOM 618 C CA . ARG A 1 86 ? 95.659 56.656 31.733 1.00 17.02 87 ARG A CA 1
ATOM 619 C C . ARG A 1 86 ? 94.989 56.591 30.356 1.00 16.30 87 ARG A C 1
ATOM 620 O O . ARG A 1 86 ? 94.173 55.696 30.108 1.00 17.74 87 ARG A O 1
ATOM 628 N N . LEU A 1 87 ? 95.299 57.558 29.520 1.00 15.84 88 LEU A N 1
ATOM 629 C CA . LEU A 1 87 ? 94.735 57.603 28.183 1.00 16.42 88 LEU A CA 1
ATOM 630 C C . LEU A 1 87 ? 95.108 56.320 27.395 1.00 14.55 88 LEU A C 1
ATOM 631 O O . LEU A 1 87 ? 94.281 55.726 26.709 1.00 15.58 88 LEU A O 1
ATOM 636 N N . TRP A 1 88 ? 96.371 55.913 27.515 1.00 16.41 89 TRP A N 1
ATOM 637 C CA . TRP A 1 88 ? 96.902 54.765 26.755 1.00 16.97 89 TRP A CA 1
ATOM 638 C C . TRP A 1 88 ? 96.432 53.431 27.336 1.00 18.43 89 TRP A C 1
ATOM 639 O O . TRP A 1 88 ? 96.184 52.477 26.641 1.00 16.16 89 TRP A O 1
ATOM 650 N N . ASP A 1 89 ? 96.235 53.369 28.649 1.00 16.98 90 ASP A N 1
ATOM 651 C CA . ASP A 1 89 ? 95.590 52.221 29.211 1.00 21.02 90 ASP A CA 1
ATOM 652 C C . ASP A 1 89 ? 94.145 52.054 28.710 1.00 19.37 90 ASP A C 1
ATOM 653 O O . ASP A 1 89 ? 93.691 50.921 28.367 1.00 19.49 90 ASP A O 1
ATOM 658 N N . ARG A 1 90 ? 93.408 53.173 28.620 1.00 18.58 91 ARG A N 1
ATOM 659 C CA . ARG A 1 90 ? 92.080 53.127 28.101 1.00 20.78 91 ARG A CA 1
ATOM 660 C C . ARG A 1 90 ? 92.079 52.759 26.624 1.00 19.42 91 ARG A C 1
ATOM 661 O O . ARG A 1 90 ? 91.260 51.972 26.193 1.00 18.84 91 ARG A O 1
ATOM 669 N N . ALA A 1 91 ? 93.011 53.323 25.851 1.00 17.88 92 ALA A N 1
ATOM 670 C CA . ALA A 1 91 ? 93.081 52.980 24.411 1.00 16.69 92 ALA A CA 1
ATOM 671 C C . ALA A 1 91 ? 93.318 51.483 24.247 1.00 17.55 92 ALA A C 1
ATOM 672 O O . ALA A 1 91 ? 92.714 50.801 23.400 1.00 17.89 92 ALA A O 1
ATOM 674 N N . HIS A 1 92 ? 94.184 50.950 25.097 1.00 17.54 93 HIS A N 1
ATOM 675 C CA . HIS A 1 92 ? 94.502 49.570 24.991 1.00 18.15 93 HIS A CA 1
ATOM 676 C C . HIS A 1 92 ? 93.272 48.701 25.289 1.00 19.93 93 HIS A C 1
ATOM 677 O O . HIS A 1 92 ? 93.025 47.690 24.625 1.00 19.83 93 HIS A O 1
ATOM 684 N N . GLN A 1 93 ? 92.525 49.060 26.323 1.00 19.78 94 GLN A N 1
ATOM 685 C CA . GLN A 1 93 ? 91.294 48.351 26.692 1.00 20.05 94 GLN A CA 1
ATOM 686 C C . GLN A 1 93 ? 90.298 48.271 25.579 1.00 21.46 94 GLN A C 1
ATOM 687 O O . GLN A 1 93 ? 89.600 47.224 25.392 1.00 20.98 94 GLN A O 1
ATOM 693 N N . GLN A 1 94 ? 90.200 49.341 24.806 1.00 18.40 95 GLN A N 1
ATOM 694 C CA . GLN A 1 94 ? 89.255 49.386 23.717 1.00 20.20 95 GLN A CA 1
ATOM 695 C C . GLN A 1 94 ? 89.778 49.205 22.320 1.00 20.00 95 GLN A C 1
ATOM 696 O O . GLN A 1 94 ? 89.053 49.443 21.368 1.00 19.08 95 GLN A O 1
ATOM 702 N N . GLN A 1 95 ? 90.983 48.689 22.206 1.00 19.18 96 GLN A N 1
ATOM 703 C CA . GLN A 1 95 ? 91.678 48.718 20.925 1.00 20.05 96 GLN A CA 1
ATOM 704 C C . GLN A 1 95 ? 90.905 47.902 19.852 1.00 20.46 96 GLN A C 1
ATOM 705 O O . GLN A 1 95 ? 90.935 48.241 18.661 1.00 21.15 96 GLN A O 1
ATOM 711 N N . ALA A 1 96 ? 90.197 46.849 20.272 1.00 18.93 97 ALA A N 1
ATOM 712 C CA . ALA A 1 96 ? 89.515 46.003 19.275 1.00 21.28 97 ALA A CA 1
ATOM 713 C C . ALA A 1 96 ? 88.275 46.640 18.688 1.00 23.58 97 ALA A C 1
ATOM 714 O O . ALA A 1 96 ? 87.671 46.072 17.772 1.00 23.68 97 ALA A O 1
ATOM 716 N N . ASP A 1 97 ? 87.875 47.785 19.201 1.00 20.40 98 ASP A N 1
ATOM 717 C CA . ASP A 1 97 ? 86.793 48.550 18.674 1.00 23.33 98 ASP A CA 1
ATOM 718 C C . ASP A 1 97 ? 87.171 49.467 17.507 1.00 20.03 98 ASP A C 1
ATOM 719 O O . ASP A 1 97 ? 86.303 50.159 16.957 1.00 22.37 98 ASP A O 1
ATOM 724 N N . PHE A 1 98 ? 88.429 49.439 17.088 1.00 19.58 99 PHE A N 1
ATOM 725 C CA . PHE A 1 98 ? 88.894 50.316 16.072 1.00 19.03 99 PHE A CA 1
ATOM 726 C C . PHE A 1 98 ? 89.807 49.632 15.149 1.00 19.76 99 PHE A C 1
ATOM 727 O O . PHE A 1 98 ? 90.518 48.669 15.508 1.00 21.10 99 PHE A O 1
ATOM 735 N N . ASP A 1 99 ? 89.848 50.178 13.945 1.00 19.14 100 ASP A N 1
ATOM 736 C CA . ASP A 1 99 ? 90.785 49.704 12.917 1.00 19.44 100 ASP A CA 1
ATOM 737 C C . ASP A 1 99 ? 92.181 50.286 13.053 1.00 19.72 100 ASP A C 1
ATOM 738 O O . ASP A 1 99 ? 93.153 49.640 12.614 1.00 18.66 100 ASP A O 1
ATOM 743 N N . LEU A 1 100 ? 92.271 51.524 13.572 1.00 16.84 101 LEU A N 1
ATOM 744 C CA . LEU A 1 100 ? 93.519 52.246 13.754 1.00 17.73 101 LEU A CA 1
ATOM 745 C C . LEU A 1 100 ? 93.393 53.289 14.849 1.00 17.53 101 LEU A C 1
ATOM 746 O O . LEU A 1 100 ? 92.318 53.875 15.031 1.00 16.83 101 LEU A O 1
ATOM 751 N N . ILE A 1 101 ? 94.498 53.472 15.585 1.00 16.55 102 ILE A N 1
ATOM 752 C CA . ILE A 1 101 ? 94.577 54.471 16.668 1.00 16.01 102 ILE A CA 1
ATOM 753 C C . ILE A 1 101 ? 95.633 55.518 16.174 1.00 16.45 102 ILE A C 1
ATOM 754 O O . ILE A 1 101 ? 96.720 55.140 15.765 1.00 17.02 102 ILE A O 1
ATOM 759 N N . LEU A 1 102 ? 95.298 56.810 16.230 1.00 13.99 103 LEU A N 1
ATOM 760 C CA . LEU A 1 102 ? 96.158 57.875 15.807 1.00 14.40 103 LEU A CA 1
ATOM 761 C C . LEU A 1 102 ? 96.485 58.695 17.052 1.00 16.26 103 LEU A C 1
ATOM 762 O O . LEU A 1 102 ? 95.612 59.299 17.700 1.00 14.70 103 LEU A O 1
ATOM 767 N N . ASN A 1 103 ? 9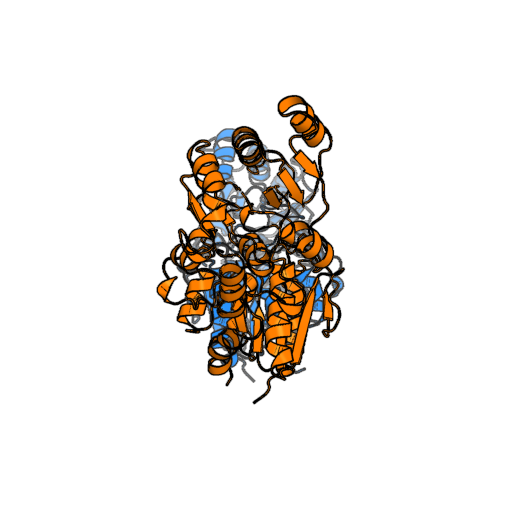7.763 58.721 17.360 1.00 15.66 104 ASN A N 1
ATOM 768 C CA . ASN A 1 103 ? 98.323 59.466 18.485 1.00 15.28 104 ASN A CA 1
ATOM 769 C C . ASN A 1 103 ? 98.781 60.840 18.108 1.00 15.16 104 ASN A C 1
ATOM 770 O O . ASN A 1 103 ? 99.509 61.006 17.093 1.00 15.34 104 ASN A O 1
ATOM 775 N N . PHE A 1 104 ? 98.330 61.828 18.841 1.00 14.51 105 PHE A N 1
ATOM 776 C CA . PHE A 1 104 ? 98.722 63.239 18.664 1.00 14.98 105 PHE A CA 1
ATOM 777 C C . PHE A 1 104 ? 99.727 63.820 19.684 1.00 17.22 105 PHE A C 1
ATOM 778 O O . PHE A 1 104 ? 100.092 64.987 19.591 1.00 16.92 105 PHE A O 1
ATOM 786 N N . ALA A 1 105 ? 100.139 63.029 20.652 1.00 15.81 106 ALA A N 1
ATOM 787 C CA . ALA A 1 105 ? 100.967 63.455 21.794 1.00 16.64 106 ALA A CA 1
ATOM 788 C C . ALA A 1 105 ? 102.443 63.339 21.401 1.00 19.29 106 ALA A C 1
ATOM 789 O O . ALA A 1 105 ? 102.881 62.301 20.946 1.00 16.28 106 ALA A O 1
ATOM 791 N N . TYR A 1 106 ? 103.192 64.381 21.717 1.00 17.44 107 TYR A N 1
ATOM 792 C CA . TYR A 1 106 ? 104.673 64.385 21.532 1.00 17.54 107 TYR A CA 1
ATOM 793 C C . TYR A 1 106 ? 105.277 63.858 22.831 1.00 16.17 107 TYR A C 1
ATOM 794 O O . TYR A 1 106 ? 105.741 64.609 23.717 1.00 18.31 107 TYR A O 1
ATOM 803 N N . ASP A 1 107 ? 105.113 62.573 23.014 1.00 17.20 108 ASP A N 1
ATOM 804 C CA . ASP A 1 107 ? 105.526 61.884 24.219 1.00 18.81 108 ASP A CA 1
ATOM 805 C C . ASP A 1 107 ? 106.110 60.524 23.885 1.00 19.24 108 ASP A C 1
ATOM 806 O O . ASP A 1 107 ? 105.696 59.828 22.964 1.00 20.34 108 ASP A O 1
ATOM 811 N N . TRP A 1 108 ? 107.028 60.088 24.733 1.00 18.11 109 TRP A N 1
ATOM 812 C CA . TRP A 1 108 ? 107.661 58.774 24.605 1.00 17.58 109 TRP A CA 1
ATOM 813 C C . TRP A 1 108 ? 106.679 57.616 24.738 1.00 17.30 109 TRP A C 1
ATOM 814 O O . TRP A 1 108 ? 106.701 56.701 23.924 1.00 18.43 109 TRP A O 1
ATOM 825 N N . LEU A 1 109 ? 105.769 57.637 25.709 1.00 16.53 110 LEU A N 1
ATOM 826 C CA . LEU A 1 109 ? 104.963 56.463 26.026 1.00 17.17 110 LEU A CA 1
ATOM 827 C C . LEU A 1 109 ? 104.185 55.848 24.833 1.00 17.49 110 LEU A C 1
ATOM 828 O O . LEU A 1 109 ? 104.277 54.670 24.585 1.00 16.07 110 LEU A O 1
ATOM 833 N N . PRO A 1 110 ? 103.478 56.637 24.079 1.00 16.02 111 PRO A N 1
ATOM 834 C CA . PRO A 1 110 ? 102.678 56.028 23.058 1.00 17.11 111 PRO A CA 1
ATOM 835 C C . PRO A 1 110 ? 103.535 55.419 21.943 1.00 16.49 111 PRO A C 1
ATOM 836 O O . PRO A 1 110 ? 103.132 54.476 21.326 1.00 17.28 111 PRO A O 1
ATOM 840 N N . LEU A 1 111 ? 104.665 56.049 21.648 1.00 17.18 112 LEU A N 1
ATOM 841 C CA . LEU A 1 111 ? 105.620 55.433 20.685 1.00 18.74 112 LEU A CA 1
ATOM 842 C C . LEU A 1 111 ? 106.134 54.121 21.204 1.00 18.45 112 LEU A C 1
ATOM 843 O O . LEU A 1 111 ? 106.104 53.089 20.497 1.00 19.42 112 LEU A O 1
ATOM 848 N N . TYR A 1 112 ? 106.527 54.103 22.482 1.00 17.47 113 TYR A N 1
ATOM 849 C CA . TYR A 1 112 ? 106.999 52.821 23.076 1.00 17.40 113 TYR A CA 1
ATOM 850 C C . TYR A 1 112 ? 105.952 51.728 23.102 1.00 18.70 113 TYR A C 1
ATOM 851 O O . TYR A 1 112 ? 106.257 50.545 22.935 1.00 17.76 113 TYR A O 1
ATOM 860 N N . LEU A 1 113 ? 104.682 52.102 23.332 1.00 17.24 114 LEU A N 1
ATOM 861 C CA . LEU A 1 113 ? 103.639 51.113 23.396 1.00 16.78 114 LEU A CA 1
ATOM 862 C C . LEU A 1 113 ? 103.187 50.501 22.062 1.00 15.53 114 LEU A C 1
ATOM 863 O O . LEU A 1 113 ? 102.413 49.533 22.039 1.00 17.88 114 LEU A O 1
ATOM 868 N N . THR A 1 114 ? 103.589 51.114 20.977 1.00 16.87 115 THR A N 1
ATOM 869 C CA . THR A 1 114 ? 103.029 50.739 19.688 1.00 17.48 115 THR A CA 1
ATOM 870 C C . THR A 1 114 ? 103.094 49.224 19.446 1.00 18.13 115 THR A C 1
ATOM 871 O O . THR A 1 114 ? 102.098 48.659 19.088 1.00 16.68 115 THR A O 1
ATOM 875 N N . PRO A 1 115 ? 104.229 48.551 19.751 1.00 17.87 116 PRO A N 1
ATOM 876 C CA . PRO A 1 115 ? 104.198 47.084 19.481 1.00 19.27 116 PRO A CA 1
ATOM 877 C C . PRO A 1 115 ? 103.446 46.277 20.497 1.00 19.42 116 PRO A C 1
ATOM 878 O O . PRO A 1 115 ? 103.168 45.092 20.289 1.00 22.64 116 PRO A O 1
ATOM 882 N N . PHE A 1 116 ? 103.038 46.921 21.573 1.00 18.85 117 PHE A N 1
ATOM 883 C CA . PHE A 1 116 ? 102.172 46.285 22.583 1.00 19.95 117 PHE A CA 1
ATOM 884 C C . PHE A 1 116 ? 100.695 46.279 22.198 1.00 22.37 117 PHE A C 1
ATOM 885 O O . PHE A 1 116 ? 99.853 45.670 22.871 1.00 26.77 117 PHE A O 1
ATOM 893 N N . PHE A 1 117 ? 100.337 46.971 21.141 1.00 17.54 118 PHE A N 1
ATOM 894 C CA . PHE A 1 117 ? 99.000 47.015 20.645 1.00 18.33 118 PHE A CA 1
ATOM 895 C C . PHE A 1 117 ? 98.900 46.044 19.490 1.00 20.84 118 PHE A C 1
ATOM 896 O O . PHE A 1 117 ? 99.876 45.879 18.726 1.00 21.44 118 PHE A O 1
ATOM 904 N N . LYS A 1 118 ? 97.750 45.405 19.426 1.00 19.41 119 LYS A N 1
ATOM 905 C CA . LYS A 1 118 ? 97.316 44.641 18.232 1.00 22.59 119 LYS A CA 1
ATOM 906 C C . LYS A 1 118 ? 96.830 45.526 17.129 1.00 22.57 119 LYS A C 1
ATOM 907 O O . LYS A 1 118 ? 97.266 45.389 15.964 1.00 21.35 119 LYS A O 1
ATOM 913 N N . THR A 1 119 ? 95.917 46.431 17.454 1.00 19.53 120 THR A N 1
ATOM 914 C CA . THR A 1 119 ? 95.456 47.412 16.483 1.00 19.10 120 THR A CA 1
ATOM 915 C C . THR A 1 119 ? 96.662 48.344 16.109 1.00 19.22 120 THR A C 1
ATOM 916 O O . THR A 1 119 ? 97.509 48.722 16.992 1.00 21.02 120 THR A O 1
ATOM 920 N N . PRO A 1 120 ? 96.777 48.733 14.837 1.00 17.64 121 PRO A N 1
ATOM 921 C CA . PRO A 1 120 ? 97.834 49.602 14.420 1.00 18.92 121 PRO A CA 1
ATOM 922 C C . PRO A 1 120 ? 97.734 50.972 15.021 1.00 18.09 121 PRO A C 1
ATOM 923 O O . PRO A 1 120 ? 96.622 51.482 15.247 1.00 19.62 121 PRO A O 1
ATOM 927 N N . VAL A 1 121 ? 98.883 51.516 15.381 1.00 17.48 122 VAL A N 1
ATOM 928 C CA . VAL A 1 121 ? 98.960 52.874 15.993 1.00 17.70 122 VAL A CA 1
ATOM 929 C C . VAL A 1 121 ? 99.795 53.721 15.086 1.00 20.32 122 VAL A C 1
ATOM 930 O O . VAL A 1 121 ? 100.937 53.320 14.775 1.00 21.05 122 VAL A O 1
ATOM 934 N N . ALA A 1 122 ? 99.314 54.875 14.641 1.00 16.76 123 ALA A N 1
ATOM 935 C CA . ALA A 1 122 ? 100.092 55.779 13.830 1.00 15.60 123 ALA A CA 1
ATOM 936 C C . ALA A 1 122 ? 100.308 57.040 14.669 1.00 16.40 123 ALA A C 1
ATOM 937 O O . ALA A 1 122 ? 99.561 57.247 15.643 1.00 15.84 123 ALA A O 1
ATOM 939 N N . HIS A 1 123 ? 101.255 57.872 14.290 1.00 14.92 124 HIS A N 1
ATOM 940 C CA . HIS A 1 123 ? 101.660 59.032 15.027 1.00 14.97 124 HIS A CA 1
ATOM 941 C C . HIS A 1 123 ? 101.816 60.252 14.158 1.00 17.16 124 HIS A C 1
ATOM 942 O O . HIS A 1 123 ? 102.580 60.261 13.189 1.00 16.87 124 HIS A O 1
ATOM 949 N N . LEU A 1 124 ? 101.153 61.326 14.532 1.00 15.10 125 LEU A N 1
ATOM 950 C CA . LEU A 1 124 ? 101.346 62.623 13.958 1.00 16.85 125 LEU A CA 1
ATOM 951 C C . LEU A 1 124 ? 102.170 63.432 14.888 1.00 17.79 125 LEU A C 1
ATOM 952 O O . LEU A 1 124 ? 101.729 63.771 15.976 1.00 16.82 125 LEU A O 1
ATOM 957 N N . ILE A 1 125 ? 103.377 63.761 14.447 1.00 15.61 126 ILE A N 1
ATOM 958 C CA . ILE A 1 125 ? 104.367 64.461 15.281 1.00 18.22 126 ILE A CA 1
ATOM 959 C C . ILE A 1 125 ? 104.194 65.951 15.092 1.00 19.90 126 ILE A C 1
ATOM 960 O O . ILE A 1 125 ? 104.179 66.474 13.957 1.00 19.65 126 ILE A O 1
ATOM 965 N N . SER A 1 126 ? 103.938 66.633 16.189 1.00 18.52 127 SER A N 1
ATOM 966 C CA . SER A 1 126 ? 103.540 68.059 16.104 1.00 18.90 127 SER A CA 1
ATOM 967 C C . SER A 1 126 ? 104.687 69.051 16.084 1.00 20.01 127 SER A C 1
ATOM 968 O O . SER A 1 126 ? 104.498 70.185 15.704 1.00 23.03 127 SER A O 1
ATOM 979 N N . GLY A 1 128 ? 109.195 69.813 15.927 1.00 20.13 129 GLY A N 1
ATOM 980 C CA . GLY A 1 128 ? 110.485 69.380 15.491 1.00 20.47 129 GLY A CA 1
ATOM 981 C C . GLY A 1 128 ? 111.234 68.628 16.624 1.00 22.44 129 GLY A C 1
ATOM 982 O O . GLY A 1 128 ? 110.699 68.358 17.709 1.00 21.41 129 GLY A O 1
ATOM 983 N N . SER A 1 129 ? 112.459 68.305 16.369 1.00 20.30 130 SER A N 1
ATOM 984 C CA . SER A 1 129 ? 113.239 67.476 17.335 1.00 22.30 130 SER A CA 1
ATOM 985 C C . SER A 1 129 ? 113.499 68.276 18.618 1.00 23.41 130 SER A C 1
ATOM 986 O O . SER A 1 129 ? 113.890 69.438 18.538 1.00 23.04 130 SER A O 1
ATOM 989 N N . LEU A 1 130 ? 113.299 67.637 19.766 1.00 21.98 131 LEU A N 1
ATOM 990 C CA . LEU A 1 130 ? 113.470 68.295 21.092 1.00 22.15 131 LEU A CA 1
ATOM 991 C C . LEU A 1 130 ? 114.334 67.477 22.023 1.00 22.77 131 LEU A C 1
ATOM 992 O O . LEU A 1 130 ? 114.918 68.058 22.927 1.00 26.58 131 LEU A O 1
ATOM 997 N N . SER A 1 131 ? 114.384 66.173 21.880 1.00 22.83 132 SER A N 1
ATOM 998 C CA . SER A 1 131 ? 115.101 65.359 22.853 1.00 23.17 132 SER A CA 1
ATOM 999 C C . SER A 1 131 ? 115.618 64.080 22.286 1.00 23.75 132 SER A C 1
ATOM 1000 O O . SER A 1 131 ? 115.133 63.585 21.295 1.00 20.42 132 SER A O 1
ATOM 1003 N N . GLU A 1 132 ? 116.684 63.548 22.918 1.00 22.94 133 GLU A N 1
ATOM 1004 C CA . GLU A 1 132 ? 117.218 62.288 22.532 1.00 22.94 133 GLU A CA 1
ATOM 1005 C C . GLU A 1 132 ? 116.243 61.150 22.751 1.00 21.37 133 GLU A C 1
ATOM 1006 O O . GLU A 1 132 ? 116.088 60.268 21.917 1.00 22.28 133 GLU A O 1
ATOM 1012 N N . VAL A 1 133 ? 115.564 61.160 23.883 1.00 20.64 134 VAL A N 1
ATOM 1013 C CA . VAL A 1 133 ? 114.682 60.045 24.187 1.00 22.25 134 VAL A CA 1
ATOM 1014 C C . VAL A 1 133 ? 113.522 60.021 23.146 1.00 21.14 134 VAL A C 1
ATOM 1015 O O . VAL A 1 133 ? 113.128 58.945 22.684 1.00 18.58 134 VAL A O 1
ATOM 1027 N N . ASP A 1 135 ? 113.583 61.464 19.992 1.00 19.64 136 ASP A N 1
ATOM 1028 C CA . ASP A 1 135 ? 114.154 61.121 18.687 1.00 21.13 136 ASP A CA 1
ATOM 1029 C C . ASP A 1 135 ? 114.271 59.590 18.555 1.00 22.04 136 ASP A C 1
ATOM 1030 O O . ASP A 1 135 ? 113.939 59.018 17.525 1.00 21.54 136 ASP A O 1
ATOM 1035 N N . GLN A 1 136 ? 114.782 58.939 19.607 1.00 22.68 137 GLN A N 1
ATOM 1036 C CA . GLN A 1 136 ? 114.973 57.527 19.584 1.00 20.29 137 GLN A CA 1
ATOM 1037 C C . GLN A 1 136 ? 113.714 56.728 19.578 1.00 19.94 137 GLN A C 1
ATOM 1038 O O . GLN A 1 136 ? 113.663 55.712 18.909 1.00 20.50 137 GLN A O 1
ATOM 1044 N N . ALA A 1 137 ? 112.716 57.151 20.353 1.00 21.29 138 ALA A N 1
ATOM 1045 C CA . ALA A 1 137 ? 111.412 56.499 20.335 1.00 21.46 138 ALA A CA 1
ATOM 1046 C C . ALA A 1 137 ? 110.702 56.609 18.971 1.00 19.75 138 ALA A C 1
ATOM 1047 O O . ALA A 1 137 ? 110.165 55.609 18.519 1.00 21.33 138 ALA A O 1
ATOM 1049 N N . ILE A 1 138 ? 110.811 57.736 18.278 1.00 19.05 139 ILE A N 1
ATOM 1050 C CA . ILE A 1 138 ? 110.242 57.861 16.947 1.00 19.93 139 ILE A CA 1
ATOM 1051 C C . ILE A 1 138 ? 110.983 56.970 15.936 1.00 22.52 139 ILE A C 1
ATOM 1052 O O . ILE A 1 138 ? 110.365 56.185 15.227 1.00 22.85 139 ILE A O 1
ATOM 1057 N N . ALA A 1 139 ? 112.289 57.078 15.912 1.00 23.08 140 ALA A N 1
ATOM 1058 C CA . ALA A 1 139 ? 113.167 56.155 15.117 1.00 23.42 140 ALA A CA 1
ATOM 1059 C C . ALA A 1 139 ? 112.806 54.695 15.291 1.00 22.96 140 ALA A C 1
ATOM 1060 O O . ALA A 1 139 ? 112.703 53.965 14.317 1.00 23.60 140 ALA A O 1
ATOM 1062 N N . THR A 1 140 ? 112.768 54.214 16.509 1.00 25.27 141 THR A N 1
ATOM 1063 C CA . THR A 1 140 ? 112.429 52.823 16.737 1.00 28.87 141 THR A CA 1
ATOM 1064 C C . THR A 1 140 ? 111.043 52.401 16.187 1.00 33.18 141 THR A C 1
ATOM 1065 O O . THR A 1 140 ? 110.844 51.295 15.637 1.00 28.84 141 THR A O 1
ATOM 1069 N N . SER A 1 141 ? 110.055 53.254 16.420 1.00 27.08 142 SER A N 1
ATOM 1070 C CA . SER A 1 141 ? 108.715 52.956 15.891 1.00 29.95 142 SER A CA 1
ATOM 1071 C C . SER A 1 141 ? 108.721 52.925 14.347 1.00 27.21 142 SER A C 1
ATOM 1072 O O . SER A 1 141 ? 108.139 52.021 13.735 1.00 28.70 142 SER A O 1
ATOM 1075 N N . LEU A 1 142 ? 109.424 53.849 13.725 1.00 26.40 143 LEU A N 1
ATOM 1076 C CA . LEU A 1 142 ? 109.646 53.842 12.310 1.00 28.22 143 LEU A CA 1
ATOM 1077 C C . LEU A 1 142 ? 110.375 52.604 11.759 1.00 28.83 143 LEU A C 1
ATOM 1078 O O . LEU A 1 142 ? 110.067 52.147 10.641 1.00 26.83 143 LEU A O 1
ATOM 1083 N N . ASP A 1 143 ? 111.351 52.123 12.536 1.00 28.04 144 ASP A N 1
ATOM 1084 C CA . ASP A 1 143 ? 112.146 50.937 12.121 1.00 23.67 144 ASP A CA 1
ATOM 1085 C C . ASP A 1 143 ? 111.243 49.744 12.045 1.00 22.52 144 ASP A C 1
ATOM 1086 O O . ASP A 1 143 ? 111.323 48.931 11.103 1.00 22.72 144 ASP A O 1
ATOM 1091 N N . ARG A 1 144 ? 110.324 49.615 12.981 1.00 21.21 145 ARG A N 1
ATOM 1092 C CA . ARG A 1 144 ? 109.490 48.445 13.054 1.00 23.72 145 ARG A CA 1
ATOM 1093 C C . ARG A 1 144 ? 108.236 48.631 12.202 1.00 23.69 145 ARG A C 1
ATOM 1094 O O . ARG A 1 144 ? 107.674 47.682 11.758 1.00 24.84 145 ARG A O 1
ATOM 1102 N N . TYR A 1 145 ? 107.816 49.877 12.056 1.00 19.20 146 TYR A N 1
ATOM 1103 C CA . TYR A 1 145 ? 106.517 50.217 11.431 1.00 21.16 146 TYR A CA 1
ATOM 1104 C C . TYR A 1 145 ? 106.709 51.300 10.402 1.00 21.46 146 TYR A C 1
ATOM 1105 O O . TYR A 1 145 ? 106.359 52.504 10.549 1.00 19.72 146 TYR A O 1
ATOM 1114 N N . PRO A 1 146 ? 107.339 50.958 9.270 1.00 23.45 147 PRO A N 1
ATOM 1115 C CA . PRO A 1 146 ? 107.517 51.982 8.257 1.00 21.05 147 PRO A CA 1
ATOM 1116 C C . PRO A 1 146 ? 106.203 52.620 7.816 1.00 18.28 147 PRO A C 1
ATOM 1117 O O . PRO A 1 146 ? 105.177 51.959 7.728 1.00 20.80 147 PRO A O 1
ATOM 1121 N N . GLY A 1 147 ? 106.253 53.900 7.590 1.00 19.40 148 GLY A N 1
ATOM 1122 C CA . GLY A 1 147 ? 105.137 54.698 7.091 1.00 18.57 148 GLY A CA 1
ATOM 1123 C C . GLY A 1 147 ? 104.189 55.105 8.182 1.00 21.21 148 GLY A C 1
ATOM 1124 O O . GLY A 1 147 ? 103.183 55.703 7.876 1.00 18.91 148 GLY A O 1
ATOM 1125 N N . SER A 1 148 ? 104.558 54.842 9.422 1.00 20.04 149 SER A N 1
ATOM 1126 C CA . SER A 1 148 ? 103.622 55.093 10.530 1.00 20.11 149 SER A CA 1
ATOM 1127 C C . SER A 1 148 ? 103.729 56.465 11.156 1.00 19.59 149 SER A C 1
ATOM 1128 O O . SER A 1 148 ? 102.915 56.757 12.080 1.00 18.29 149 SER A O 1
ATOM 1131 N N . ILE A 1 149 ? 104.623 57.319 10.681 1.00 17.34 150 ILE A N 1
ATOM 1132 C CA . ILE A 1 149 ? 104.885 58.606 11.249 1.00 17.88 150 ILE A CA 1
ATOM 1133 C C . ILE A 1 149 ? 104.670 59.705 10.212 1.00 19.35 150 ILE A C 1
ATOM 1134 O O . ILE A 1 149 ? 105.255 59.638 9.055 1.00 18.00 150 ILE A O 1
ATOM 1139 N N . ALA A 1 150 ? 103.866 60.683 10.610 1.00 17.31 151 ALA A N 1
ATOM 1140 C CA . ALA A 1 150 ? 103.666 61.870 9.788 1.00 18.32 151 ALA A CA 1
ATOM 1141 C C . ALA A 1 150 ? 104.147 63.099 10.465 1.00 18.00 151 ALA A C 1
ATOM 1142 O O . ALA A 1 150 ? 104.148 63.209 11.735 1.00 16.76 151 ALA A O 1
ATOM 1144 N N . VAL A 1 151 ? 104.452 64.091 9.634 1.00 16.83 152 VAL A N 1
ATOM 1145 C CA . VAL A 1 151 ? 104.866 65.413 10.137 1.00 17.38 152 VAL A CA 1
ATOM 1146 C C . VAL A 1 151 ? 104.069 66.487 9.384 1.00 17.22 152 VAL A C 1
ATOM 1147 O O . VAL A 1 151 ? 103.390 66.182 8.438 1.00 18.57 152 VAL A O 1
ATOM 1151 N N . HIS A 1 152 ? 104.199 67.738 9.792 1.00 18.49 153 HIS A N 1
ATOM 1152 C CA . HIS A 1 152 ? 103.482 68.856 9.126 1.00 18.98 153 HIS A CA 1
ATOM 1153 C C . HIS A 1 152 ? 104.267 69.601 8.070 1.00 20.98 153 HIS A C 1
ATOM 1154 O O . HIS A 1 152 ? 103.645 70.222 7.244 1.00 23.87 153 HIS A O 1
ATOM 1161 N N . SER A 1 153 ? 105.588 69.586 8.130 1.00 20.10 154 SER A N 1
ATOM 1162 C CA . SER A 1 153 ? 106.407 70.393 7.183 1.00 20.54 154 SER A CA 1
ATOM 1163 C C . SER A 1 153 ? 107.718 69.691 6.909 1.00 23.30 154 SER A C 1
ATOM 1164 O O . SER A 1 153 ? 108.187 68.824 7.685 1.00 17.35 154 SER A O 1
ATOM 1167 N N . LEU A 1 154 ? 108.270 69.990 5.742 1.00 21.16 155 LEU A N 1
ATOM 1168 C CA . LEU A 1 154 ? 109.623 69.510 5.454 1.00 23.90 155 LEU A CA 1
ATOM 1169 C C . LEU A 1 154 ? 110.685 70.128 6.350 1.00 21.98 155 LEU A C 1
ATOM 1170 O O . LEU A 1 154 ? 111.635 69.431 6.683 1.00 20.60 155 LEU A O 1
ATOM 1175 N N . ALA A 1 155 ? 110.500 71.384 6.769 1.00 22.04 156 ALA A N 1
ATOM 1176 C CA . ALA A 1 155 ? 111.391 71.997 7.754 1.00 24.16 156 ALA A CA 1
ATOM 1177 C C . ALA A 1 155 ? 111.378 71.261 9.087 1.00 23.84 156 ALA A C 1
ATOM 1178 O O . ALA A 1 155 ? 112.411 70.952 9.670 1.00 23.25 156 ALA A O 1
ATOM 1180 N N . GLN A 1 156 ? 110.183 70.930 9.520 1.00 21.88 157 GLN A N 1
ATOM 1181 C CA . GLN A 1 156 ? 110.077 70.017 10.689 1.00 20.90 157 GLN A CA 1
ATOM 1182 C C . GLN A 1 156 ? 110.813 68.672 10.549 1.00 18.54 157 GLN A C 1
ATOM 1183 O O . GLN A 1 156 ? 111.626 68.291 11.428 1.00 21.61 157 GLN A O 1
ATOM 1189 N N . ALA A 1 157 ? 110.612 68.022 9.425 1.00 20.42 158 ALA A N 1
ATOM 1190 C CA . ALA A 1 157 ? 111.186 66.741 9.154 1.00 22.81 158 ALA A CA 1
ATOM 1191 C C . ALA A 1 157 ? 112.723 66.830 9.152 1.00 22.77 158 ALA A C 1
ATOM 1192 O O . ALA A 1 157 ? 113.371 65.901 9.605 1.00 23.50 158 ALA A O 1
ATOM 1194 N N . ALA A 1 158 ? 113.257 67.957 8.711 1.00 25.13 159 ALA A N 1
ATOM 1195 C CA . ALA A 1 158 ? 114.701 68.106 8.559 1.00 25.11 159 ALA A CA 1
ATOM 1196 C C . ALA A 1 158 ? 115.406 68.265 9.891 1.00 26.09 159 ALA A C 1
ATOM 1197 O O . ALA A 1 158 ? 116.593 68.018 9.984 1.00 25.22 159 ALA A O 1
ATOM 1199 N N . THR A 1 159 ? 114.643 68.463 10.962 1.00 23.89 160 THR A N 1
ATOM 1200 C CA . THR A 1 159 ? 115.209 68.506 12.319 1.00 22.35 160 THR A CA 1
ATOM 1201 C C . THR A 1 159 ? 115.529 67.124 12.857 1.00 24.00 160 THR A C 1
ATOM 1202 O O . THR A 1 159 ? 116.239 66.995 13.870 1.00 26.17 160 THR A O 1
ATOM 1206 N N . PHE A 1 160 ? 114.995 66.077 12.253 1.00 25.52 161 PHE A N 1
ATOM 1207 C CA . PHE A 1 160 ? 115.262 64.718 12.685 1.00 25.71 161 PHE A CA 1
ATOM 1208 C C . PHE A 1 160 ? 116.192 64.065 11.682 1.00 25.68 161 PHE A C 1
ATOM 1209 O O . PHE A 1 160 ? 116.004 64.253 10.523 1.00 26.86 161 PHE A O 1
ATOM 1217 N N . PRO A 1 161 ? 117.031 63.134 12.133 1.00 28.23 162 PRO A N 1
ATOM 1218 C CA . PRO A 1 161 ? 117.902 62.375 11.198 1.00 31.78 162 PRO A CA 1
ATOM 1219 C C . PRO A 1 161 ? 117.174 61.425 10.244 1.00 35.90 162 PRO A C 1
ATOM 1220 O O . PRO A 1 161 ? 117.597 61.210 9.111 1.00 41.16 162 PRO A O 1
ATOM 1224 N N . PHE A 1 162 ? 116.011 60.938 10.660 1.00 30.19 163 PHE A N 1
ATOM 1225 C CA . PHE A 1 162 ? 115.186 60.087 9.886 1.00 26.80 163 PHE A CA 1
ATOM 1226 C C . PHE A 1 162 ? 114.048 60.828 9.169 1.00 26.47 163 PHE A C 1
ATOM 1227 O O . PHE A 1 162 ? 113.121 60.179 8.739 1.00 26.84 163 PHE A O 1
ATOM 1235 N N . GLY A 1 163 ? 114.121 62.146 9.002 1.00 26.47 164 GLY A N 1
ATOM 1236 C CA . GLY A 1 163 ? 113.023 62.922 8.448 1.00 26.69 164 GLY A CA 1
ATOM 1237 C C . GLY A 1 163 ? 112.565 62.543 7.066 1.00 29.11 164 GLY A C 1
ATOM 1238 O O . GLY A 1 163 ? 111.372 62.615 6.751 1.00 23.24 164 GLY A O 1
ATOM 1239 N N . ASP A 1 164 ? 113.469 62.000 6.238 1.00 28.09 165 ASP A N 1
ATOM 1240 C CA . ASP A 1 164 ? 112.950 61.556 4.909 1.00 29.46 165 ASP A CA 1
ATOM 1241 C C . ASP A 1 164 ? 112.094 60.308 4.937 1.00 29.55 165 ASP A C 1
ATOM 1242 O O . ASP A 1 164 ? 111.445 60.037 3.960 1.00 25.80 165 ASP A O 1
ATOM 1247 N N . ARG A 1 165 ? 112.041 59.587 6.066 1.00 24.02 166 ARG A N 1
ATOM 1248 C CA . ARG A 1 165 ? 111.153 58.454 6.216 1.00 24.33 166 ARG A CA 1
ATOM 1249 C C . ARG A 1 165 ? 109.779 58.823 6.920 1.00 21.48 166 ARG A C 1
ATOM 1250 O O . ARG A 1 165 ? 108.974 57.928 7.155 1.00 23.22 166 ARG A O 1
ATOM 1258 N N . CYS A 1 166 ? 109.556 60.108 7.194 1.00 21.24 167 CYS A N 1
ATOM 1259 C CA . CYS A 1 166 ? 108.304 60.650 7.747 1.00 21.81 167 CYS A CA 1
ATOM 1260 C C . CYS A 1 166 ? 107.495 61.183 6.568 1.00 25.96 167 CYS A C 1
ATOM 1261 O O . CYS A 1 166 ? 108.058 61.808 5.649 1.00 25.44 167 CYS A O 1
ATOM 1264 N N . LEU A 1 167 ? 106.204 60.971 6.597 1.00 22.71 168 LEU A N 1
ATOM 1265 C CA . LEU A 1 167 ? 105.328 61.531 5.606 1.00 22.91 168 LEU A CA 1
ATOM 1266 C C . LEU A 1 167 ? 104.887 62.944 5.965 1.00 25.14 168 LEU A C 1
ATOM 1267 O O . LEU A 1 167 ? 104.366 63.179 7.086 1.00 24.48 168 LEU A O 1
ATOM 1272 N N . CYS A 1 168 ? 105.028 63.870 5.036 1.00 22.65 169 CYS A N 1
ATOM 1273 C CA . CYS A 1 168 ? 104.578 65.257 5.259 1.00 22.80 169 CYS A CA 1
ATOM 1274 C C . CYS A 1 168 ? 103.123 65.374 4.828 1.00 23.66 169 CYS A C 1
ATOM 1275 O O . CYS A 1 168 ? 102.786 65.075 3.662 1.00 23.17 169 CYS A O 1
ATOM 1278 N N . ILE A 1 169 ? 102.210 65.672 5.760 1.00 20.91 170 ILE A N 1
ATOM 1279 C CA . ILE A 1 169 ? 100.796 65.823 5.433 1.00 20.83 170 ILE A CA 1
ATOM 1280 C C . ILE A 1 169 ? 100.342 67.285 5.436 1.00 21.50 170 ILE A C 1
ATOM 1281 O O . ILE A 1 169 ? 99.193 67.525 5.100 1.00 22.45 170 ILE A O 1
ATOM 1286 N N . GLY A 1 170 ? 101.196 68.216 5.848 1.00 21.44 171 GLY A N 1
ATOM 1287 C CA . GLY A 1 170 ? 100.814 69.591 5.933 1.00 23.29 171 GLY A CA 1
ATOM 1288 C C . GLY A 1 170 ? 99.699 69.792 6.976 1.00 22.21 171 GLY A C 1
ATOM 1289 O O . GLY A 1 170 ? 99.671 69.129 8.036 1.00 22.46 171 GLY A O 1
ATOM 1290 N N . ASN A 1 171 ? 98.773 70.689 6.696 1.00 20.60 172 ASN A N 1
ATOM 1291 C CA . ASN A 1 171 ? 97.623 70.849 7.634 1.00 22.78 172 ASN A CA 1
ATOM 1292 C C . ASN A 1 171 ? 96.434 71.402 6.877 1.00 22.61 172 ASN A C 1
ATOM 1293 O O . ASN A 1 171 ? 96.550 71.633 5.666 1.00 22.39 172 ASN A O 1
ATOM 1298 N N . ALA A 1 172 ? 95.286 71.525 7.545 1.00 22.07 173 ALA A N 1
ATOM 1299 C CA . ALA A 1 172 ? 94.065 72.010 6.913 1.00 21.24 173 ALA A CA 1
ATOM 1300 C C . ALA A 1 172 ? 93.176 72.630 7.949 1.00 21.46 173 ALA A C 1
ATOM 1301 O O . ALA A 1 172 ? 93.385 72.490 9.141 1.00 22.09 173 ALA A O 1
ATOM 1303 N N . LEU A 1 173 ? 92.256 73.420 7.466 1.00 19.65 174 LEU A N 1
ATOM 1304 C CA . LEU A 1 173 ? 91.272 74.109 8.275 1.00 20.99 174 LEU A CA 1
ATOM 1305 C C . LEU A 1 173 ? 89.903 73.791 7.824 1.00 21.45 174 LEU A C 1
ATOM 1306 O O . LEU A 1 173 ? 89.693 73.399 6.672 1.00 21.75 174 LEU A O 1
ATOM 1311 N N . ASP A 1 174 ? 88.937 73.989 8.743 1.00 21.02 175 ASP A N 1
ATOM 1312 C CA . ASP A 1 174 ? 87.513 73.934 8.392 1.00 22.92 175 ASP A CA 1
ATOM 1313 C C . ASP A 1 174 ? 87.157 75.256 7.757 1.00 20.93 175 ASP A C 1
ATOM 1314 O O . ASP A 1 174 ? 86.721 76.154 8.428 1.00 20.66 175 ASP A O 1
ATOM 1319 N N . LEU A 1 175 ? 87.415 75.393 6.464 1.00 22.72 176 LEU A N 1
ATOM 1320 C CA . LEU A 1 175 ? 87.364 76.729 5.819 1.00 25.45 176 LEU A CA 1
ATOM 1321 C C . LEU A 1 175 ? 86.034 77.403 5.943 1.00 24.46 176 LEU A C 1
ATOM 1322 O O . LEU A 1 175 ? 85.976 78.641 6.021 1.00 21.74 176 LEU A O 1
ATOM 1327 N N . ALA A 1 176 ? 84.968 76.605 6.093 1.00 24.90 177 ALA A N 1
ATOM 1328 C CA . ALA A 1 176 ? 83.613 77.162 6.203 1.00 25.56 177 ALA A CA 1
ATOM 1329 C C . ALA A 1 176 ? 83.481 77.995 7.456 1.00 26.68 177 ALA A C 1
ATOM 1330 O O . ALA A 1 176 ? 82.630 78.874 7.520 1.00 26.21 177 ALA A O 1
ATOM 1332 N N . ALA A 1 177 ? 84.329 77.766 8.476 1.00 22.17 178 ALA A N 1
ATOM 1333 C CA . ALA A 1 177 ? 84.250 78.526 9.690 1.00 22.59 178 ALA A CA 1
ATOM 1334 C C . ALA A 1 177 ? 84.908 79.938 9.658 1.00 22.55 178 ALA A C 1
ATOM 1335 O O . ALA A 1 177 ? 84.759 80.680 10.625 1.00 23.46 178 ALA A O 1
ATOM 1337 N N . TYR A 1 178 ? 85.661 80.247 8.593 1.00 20.76 179 TYR A N 1
ATOM 1338 C CA . TYR A 1 178 ? 86.405 81.503 8.485 1.00 21.51 179 TYR A CA 1
ATOM 1339 C C . TYR A 1 178 ? 85.755 82.429 7.482 1.00 20.81 179 TYR A C 1
ATOM 1340 O O . TYR A 1 178 ? 85.551 82.048 6.336 1.00 22.96 179 TYR A O 1
ATOM 1349 N N . GLY A 1 179 ? 85.490 83.637 7.934 1.00 22.43 180 GLY A N 1
ATOM 1350 C CA . GLY A 1 179 ? 84.918 84.705 7.105 1.00 25.63 180 GLY A CA 1
ATOM 1351 C C . GLY A 1 179 ? 86.018 85.546 6.467 1.00 26.16 180 GLY A C 1
ATOM 1352 O O . GLY A 1 179 ? 86.932 86.001 7.138 1.00 25.99 180 GLY A O 1
ATOM 1353 N N . PHE A 1 180 ? 85.944 85.737 5.166 1.00 26.52 181 PHE A N 1
ATOM 1354 C CA . PHE A 1 180 ? 86.848 86.660 4.498 1.00 24.61 181 PHE A CA 1
ATOM 1355 C C . PHE A 1 180 ? 86.511 88.120 4.800 1.00 28.28 181 PHE A C 1
ATOM 1356 O O . PHE A 1 180 ? 85.410 88.529 4.524 1.00 28.84 181 PHE A O 1
ATOM 1364 N N . ASN A 1 181 ? 87.451 88.893 5.358 1.00 25.57 182 ASN A N 1
ATOM 1365 C CA . ASN A 1 181 ? 87.256 90.297 5.658 1.00 25.09 182 ASN A CA 1
ATOM 1366 C C . ASN A 1 181 ? 88.113 91.129 4.718 1.00 30.78 182 ASN A C 1
ATOM 1367 O O . ASN A 1 181 ? 89.325 91.211 4.858 1.00 24.98 182 ASN A O 1
ATOM 1372 N N . PRO A 1 182 ? 87.488 91.773 3.735 1.00 28.12 183 PRO A N 1
ATOM 1373 C CA . PRO A 1 182 ? 88.291 92.590 2.805 1.00 28.88 183 PRO A CA 1
ATOM 1374 C C . PRO A 1 182 ? 88.701 93.958 3.336 1.00 28.38 183 PRO A C 1
ATOM 1375 O O . PRO A 1 182 ? 89.497 94.559 2.657 1.00 30.93 183 PRO A O 1
ATOM 1379 N N . GLU A 1 183 ? 88.194 94.451 4.471 1.00 30.13 184 GLU A N 1
ATOM 1380 C CA . GLU A 1 183 ? 88.410 95.870 4.884 1.00 35.90 184 GLU A CA 1
ATOM 1381 C C . GLU A 1 183 ? 88.888 95.948 6.322 1.00 30.77 184 GLU A C 1
ATOM 1382 O O . GLU A 1 183 ? 88.103 96.232 7.234 1.00 31.47 184 GLU A O 1
ATOM 1388 N N . PRO A 1 184 ? 90.192 95.728 6.549 1.00 28.40 185 PRO A N 1
ATOM 1389 C CA . PRO A 1 184 ? 90.725 95.723 7.917 1.00 29.91 185 PRO A CA 1
ATOM 1390 C C . PRO A 1 184 ? 90.856 97.083 8.564 1.00 31.56 185 PRO A C 1
ATOM 1391 O O . PRO A 1 184 ? 90.910 98.071 7.841 1.00 30.12 185 PRO A O 1
ATOM 1395 N N . GLU A 1 185 ? 90.875 97.109 9.898 1.00 30.63 186 GLU A N 1
ATOM 1396 C CA . GLU A 1 185 ? 91.225 98.265 10.676 1.00 32.19 186 GLU A CA 1
ATOM 1397 C C . GLU A 1 185 ? 92.736 98.379 10.695 1.00 33.91 186 GLU A C 1
ATOM 1398 O O . GLU A 1 185 ? 93.441 97.382 10.430 1.00 31.58 186 GLU A O 1
ATOM 1404 N N . PRO A 1 186 ? 93.274 99.586 11.008 1.00 33.68 187 PRO A N 1
ATOM 1405 C CA . PRO A 1 186 ? 94.733 99.807 10.998 1.00 34.61 187 PRO A CA 1
ATOM 1406 C C . PRO A 1 186 ? 95.372 99.244 12.268 1.00 37.07 187 PRO A C 1
ATOM 1407 O O . PRO A 1 186 ? 95.878 99.974 13.186 1.00 34.01 187 PRO A O 1
ATOM 1411 N N . VAL A 1 187 ? 95.332 97.913 12.372 1.00 28.46 188 VAL A N 1
ATOM 1412 C CA . VAL A 1 187 ? 95.843 97.282 13.573 1.00 27.11 188 VAL A CA 1
ATOM 1413 C C . VAL A 1 187 ? 96.486 95.978 13.133 1.00 23.25 188 VAL A C 1
ATOM 1414 O O . VAL A 1 187 ? 96.164 95.456 12.099 1.00 25.18 188 VAL A O 1
ATOM 1418 N N . LEU A 1 188 ? 97.382 95.488 13.961 1.00 24.13 189 LEU A N 1
ATOM 1419 C CA . LEU A 1 188 ? 98.071 94.213 13.698 1.00 22.46 189 LEU A CA 1
ATOM 1420 C C . LEU A 1 188 ? 97.565 93.176 14.660 1.00 20.29 189 LEU A C 1
ATOM 1421 O O . LEU A 1 188 ? 97.137 93.453 15.789 1.00 22.78 189 LEU A O 1
ATOM 1426 N N . GLY A 1 189 ? 97.677 91.939 14.245 1.00 19.71 190 GLY A N 1
ATOM 1427 C CA . GLY A 1 189 ? 97.383 90.830 15.154 1.00 20.25 190 GLY A CA 1
ATOM 1428 C C . GLY A 1 189 ? 98.561 89.936 15.483 1.00 19.92 190 GLY A C 1
ATOM 1429 O O . GLY A 1 189 ? 99.503 89.869 14.728 1.00 20.71 190 GLY A O 1
ATOM 1430 N N . TRP A 1 190 ? 98.448 89.218 16.582 1.00 19.22 191 TRP A N 1
ATOM 1431 C CA . TRP A 1 190 ? 99.391 88.181 16.969 1.00 18.57 191 TRP A CA 1
ATOM 1432 C C . TRP A 1 190 ? 98.590 87.131 17.689 1.00 18.22 191 TRP A C 1
ATOM 1433 O O . TRP A 1 190 ? 97.775 87.472 18.593 1.00 18.70 191 TRP A O 1
ATOM 1444 N N . VAL A 1 191 ? 98.798 85.868 17.342 1.00 17.21 192 VAL A N 1
ATOM 1445 C CA . VAL A 1 191 ? 98.006 84.788 17.902 1.00 18.28 192 VAL A CA 1
ATOM 1446 C C . VAL A 1 191 ? 98.920 83.634 18.347 1.00 18.53 192 VAL A C 1
ATOM 1447 O O . VAL A 1 191 ? 99.684 83.078 17.552 1.00 18.69 192 VAL A O 1
ATOM 1451 N N . GLY A 1 192 ? 98.808 83.224 19.587 1.00 18.30 193 GLY A N 1
ATOM 1452 C CA . GLY A 1 192 ? 99.616 82.057 20.052 1.00 21.27 193 GLY A CA 1
ATOM 1453 C C . GLY A 1 192 ? 99.538 81.854 21.540 1.00 20.89 193 GLY A C 1
ATOM 1454 O O . GLY A 1 192 ? 99.148 82.782 22.265 1.00 20.65 193 GLY A O 1
ATOM 1455 N N . ARG A 1 193 ? 99.946 80.673 21.989 1.00 19.50 194 ARG A N 1
ATOM 1456 C CA . ARG A 1 193 ? 100.245 80.473 23.380 1.00 20.24 194 ARG A CA 1
ATOM 1457 C C . ARG A 1 193 ? 101.197 81.567 23.855 1.00 19.51 194 ARG A C 1
ATOM 1458 O O . ARG A 1 193 ? 102.159 81.868 23.162 1.00 21.14 194 ARG A O 1
ATOM 1466 N N . ILE A 1 194 ? 100.922 82.143 24.995 1.00 20.17 195 ILE A N 1
ATOM 1467 C CA . ILE A 1 194 ? 101.773 83.221 25.550 1.00 24.88 195 ILE A CA 1
ATOM 1468 C C . ILE A 1 194 ? 102.886 82.495 26.320 1.00 21.80 195 ILE A C 1
ATOM 1469 O O . ILE A 1 194 ? 102.810 82.216 27.536 1.00 24.57 195 ILE A O 1
ATOM 1474 N N . ALA A 1 195 ? 103.874 82.050 25.523 1.00 23.65 196 ALA A N 1
ATOM 1475 C CA . ALA A 1 195 ? 104.942 81.176 26.018 1.00 24.72 196 ALA A CA 1
ATOM 1476 C C . ALA A 1 195 ? 106.216 81.622 25.313 1.00 24.58 196 ALA A C 1
ATOM 1477 O O . ALA A 1 195 ? 106.160 82.143 24.165 1.00 22.12 196 ALA A O 1
ATOM 1479 N N . PRO A 1 196 ? 107.375 81.447 26.008 1.00 26.87 197 PRO A N 1
ATOM 1480 C CA . PRO A 1 196 ? 108.626 82.112 25.550 1.00 27.95 197 PRO A CA 1
ATOM 1481 C C . PRO A 1 196 ? 109.031 81.805 24.142 1.00 27.32 197 PRO A C 1
ATOM 1482 O O . PRO A 1 196 ? 109.514 82.718 23.445 1.00 24.79 197 PRO A O 1
ATOM 1486 N N . GLU A 1 197 ? 108.840 80.550 23.704 1.00 20.90 198 GLU A N 1
ATOM 1487 C CA . GLU A 1 197 ? 109.157 80.179 22.391 1.00 21.83 198 GLU A CA 1
ATOM 1488 C C . GLU A 1 197 ? 108.452 80.977 21.290 1.00 23.22 198 GLU A C 1
ATOM 1489 O O . GLU A 1 197 ? 108.937 80.980 20.167 1.00 24.20 198 GLU A O 1
ATOM 1495 N N . LYS A 1 198 ? 107.332 81.624 21.602 1.00 22.78 199 LYS A N 1
ATOM 1496 C CA . LYS A 1 198 ? 106.558 82.336 20.595 1.00 25.21 199 LYS A CA 1
ATOM 1497 C C . LYS A 1 198 ? 107.013 83.755 20.335 1.00 25.44 199 LYS A C 1
ATOM 1498 O O . LYS A 1 198 ? 106.600 84.338 19.378 1.00 27.22 199 LYS A O 1
ATOM 1504 N N . GLY A 1 199 ? 107.912 84.256 21.163 1.00 28.35 200 GLY A N 1
ATOM 1505 C CA . GLY A 1 199 ? 108.571 85.550 20.862 1.00 26.85 200 GLY A CA 1
ATOM 1506 C C . GLY A 1 199 ? 107.685 86.750 20.790 1.00 26.27 200 GLY A C 1
ATOM 1507 O O . GLY A 1 199 ? 107.928 87.670 19.990 1.00 27.22 200 GLY A O 1
ATOM 1508 N N . LEU A 1 200 ? 106.690 86.817 21.689 1.00 25.09 201 LEU A N 1
ATOM 1509 C CA . LEU A 1 200 ? 105.808 87.919 21.720 1.00 24.87 201 LEU A CA 1
ATOM 1510 C C . LEU A 1 200 ? 106.529 89.283 21.932 1.00 26.22 201 LEU A C 1
ATOM 1511 O O . LEU A 1 200 ? 106.080 90.325 21.366 1.00 24.70 201 LEU A O 1
ATOM 1516 N N . GLU A 1 201 ? 107.622 89.257 22.687 1.00 26.94 202 GLU A N 1
ATOM 1517 C CA . GLU A 1 201 ? 108.447 90.481 22.891 1.00 31.56 202 GLU A CA 1
ATOM 1518 C C . GLU A 1 201 ? 108.801 91.134 21.567 1.00 27.84 202 GLU A C 1
ATOM 1519 O O . GLU A 1 201 ? 108.685 92.335 21.474 1.00 31.99 202 GLU A O 1
ATOM 1525 N N . ASP A 1 202 ? 109.213 90.336 20.574 1.00 27.51 203 ASP A N 1
ATOM 1526 C CA . ASP A 1 202 ? 109.656 90.837 19.264 1.00 29.92 203 ASP A CA 1
ATOM 1527 C C . ASP A 1 202 ? 108.514 91.519 18.526 1.00 31.41 203 ASP A C 1
ATOM 1528 O O . ASP A 1 202 ? 108.680 92.538 17.863 1.00 26.85 203 ASP A O 1
ATOM 1533 N N . ALA A 1 203 ? 107.342 90.891 18.543 1.00 26.53 204 ALA A N 1
ATOM 1534 C CA . ALA A 1 203 ? 106.178 91.478 17.908 1.00 24.78 204 ALA A CA 1
ATOM 1535 C C . ALA A 1 203 ? 105.705 92.792 18.570 1.00 25.38 204 ALA A C 1
ATOM 1536 O O . ALA A 1 203 ? 105.279 93.656 17.864 1.00 25.48 204 ALA A O 1
ATOM 1538 N N . ILE A 1 204 ? 105.768 92.876 19.903 1.00 25.11 205 ILE A N 1
ATOM 1539 C CA . ILE A 1 204 ? 105.368 94.108 20.670 1.00 27.10 205 ILE A CA 1
ATOM 1540 C C . ILE A 1 204 ? 106.291 95.242 20.204 1.00 27.08 205 ILE A C 1
ATOM 1541 O O . ILE A 1 204 ? 105.835 96.282 19.762 1.00 27.66 205 ILE A O 1
ATOM 1546 N N . GLN A 1 205 ? 107.579 94.947 20.240 1.00 30.55 206 GLN A N 1
ATOM 1547 C CA . GLN A 1 205 ? 108.585 95.960 19.880 1.00 31.06 206 GLN A CA 1
ATOM 1548 C C . GLN A 1 205 ? 108.396 96.390 18.445 1.00 30.24 206 GLN A C 1
ATOM 1549 O O . GLN A 1 205 ? 108.418 97.584 18.179 1.00 26.98 206 GLN A O 1
ATOM 1555 N N . ALA A 1 206 ? 108.181 95.445 17.514 1.00 25.90 207 ALA A N 1
ATOM 1556 C CA . ALA A 1 206 ? 108.029 95.810 16.106 1.00 25.33 207 ALA A CA 1
ATOM 1557 C C . ALA A 1 206 ? 106.739 96.620 15.845 1.00 26.33 207 ALA A C 1
ATOM 1558 O O . ALA A 1 206 ? 106.728 97.616 15.094 1.00 27.00 207 ALA A O 1
ATOM 1560 N N . ALA A 1 207 ? 105.630 96.248 16.499 1.00 26.29 208 ALA A N 1
ATOM 1561 C CA . ALA A 1 207 ? 104.407 97.015 16.354 1.00 25.68 208 ALA A CA 1
ATOM 1562 C C . ALA A 1 207 ? 104.546 98.484 16.906 1.00 26.42 208 ALA A C 1
ATOM 1563 O O . ALA A 1 207 ? 104.047 99.406 16.271 1.00 29.35 208 ALA A O 1
ATOM 1565 N N . GLN A 1 208 ? 105.171 98.637 18.058 1.00 29.42 209 GLN A N 1
ATOM 1566 C CA . GLN A 1 208 ? 105.440 99.955 18.695 1.00 30.99 209 GLN A CA 1
ATOM 1567 C C . GLN A 1 208 ? 106.292 100.798 17.712 1.00 31.47 209 GLN A C 1
ATOM 1568 O O . GLN A 1 208 ? 105.906 101.892 17.346 1.00 34.56 209 GLN A O 1
ATOM 1574 N N . GLN A 1 209 ? 107.346 100.225 17.170 1.00 33.02 210 GLN A N 1
ATOM 1575 C CA . GLN A 1 209 ? 108.188 100.956 16.207 1.00 35.64 210 GLN A CA 1
ATOM 1576 C C . GLN A 1 209 ? 107.431 101.323 14.911 1.00 39.21 210 GLN A C 1
ATOM 1577 O O . GLN A 1 209 ? 107.589 102.440 14.357 1.00 36.05 210 GLN A O 1
ATOM 1583 N N . ALA A 1 210 ? 106.580 100.410 14.428 1.00 30.27 211 ALA A N 1
ATOM 1584 C CA . ALA A 1 210 ? 105.771 100.673 13.244 1.00 31.37 211 ALA A CA 1
ATOM 1585 C C . ALA A 1 210 ? 104.624 101.627 13.523 1.00 31.20 211 ALA A C 1
ATOM 1586 O O . ALA A 1 210 ? 104.080 102.163 12.577 1.00 32.79 211 ALA A O 1
ATOM 1588 N N . GLY A 1 211 ? 104.284 101.883 14.803 1.00 31.85 212 GLY A N 1
ATOM 1589 C CA . GLY A 1 211 ? 103.214 102.811 15.171 1.00 34.71 212 GLY A CA 1
ATOM 1590 C C . GLY A 1 211 ? 101.809 102.240 15.063 1.00 36.87 212 GLY A C 1
ATOM 1591 O O . GLY A 1 211 ? 100.870 102.968 14.750 1.00 34.87 212 GLY A O 1
ATOM 1592 N N . LEU A 1 212 ? 101.655 100.928 15.260 1.00 32.78 213 LEU A N 1
ATOM 1593 C CA . LEU A 1 212 ? 100.346 100.322 15.081 1.00 34.25 213 LEU A CA 1
ATOM 1594 C C . LEU A 1 212 ? 99.999 99.525 16.284 1.00 29.09 213 LEU A C 1
ATOM 1595 O O . LEU A 1 212 ? 100.846 98.836 16.847 1.00 30.99 213 LEU A O 1
ATOM 1600 N N . PRO A 1 213 ? 98.715 99.591 16.694 1.00 31.40 214 PRO A N 1
ATOM 1601 C CA . PRO A 1 213 ? 98.297 98.793 17.845 1.00 29.63 214 PRO A CA 1
ATOM 1602 C C . PRO A 1 213 ? 98.415 97.282 17.547 1.00 23.96 214 PRO A C 1
ATOM 1603 O O . PRO A 1 213 ? 98.288 96.899 16.379 1.00 25.70 214 PRO A O 1
ATOM 1607 N N . LEU A 1 214 ? 98.701 96.500 18.569 1.00 27.48 215 LEU A N 1
ATOM 1608 C CA . LEU A 1 214 ? 98.819 95.051 18.426 1.00 24.67 215 LEU A CA 1
ATOM 1609 C C . LEU A 1 214 ? 97.773 94.373 19.283 1.00 26.14 215 LEU A C 1
ATOM 1610 O O . LEU A 1 214 ? 97.763 94.532 20.486 1.00 27.71 215 LEU A O 1
ATOM 1615 N N . ARG A 1 215 ? 96.904 93.633 18.629 1.00 24.31 216 ARG A N 1
ATOM 1616 C CA . ARG A 1 215 ? 95.905 92.817 19.321 1.00 22.87 216 ARG A CA 1
ATOM 1617 C C . AR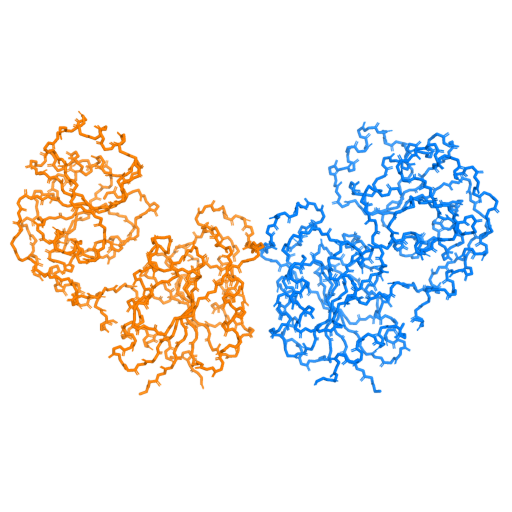G A 1 215 ? 96.453 91.426 19.466 1.00 22.89 216 ARG A C 1
ATOM 1618 O O . ARG A 1 215 ? 96.879 90.885 18.469 1.00 22.02 216 ARG A O 1
ATOM 1626 N N . VAL A 1 216 ? 96.327 90.838 20.672 1.00 21.03 217 VAL A N 1
ATOM 1627 C CA . VAL A 1 216 ? 96.935 89.583 21.020 1.00 23.66 217 VAL A CA 1
ATOM 1628 C C . VAL A 1 216 ? 95.854 88.615 21.443 1.00 22.45 217 VAL A C 1
ATOM 1629 O O . VAL A 1 216 ? 95.094 88.927 22.363 1.00 23.24 217 VAL A O 1
ATOM 1633 N N . TRP A 1 217 ? 95.779 87.463 20.782 1.00 20.45 218 TRP A N 1
ATOM 1634 C CA . TRP A 1 217 ? 94.946 86.359 21.267 1.00 20.01 218 TRP A CA 1
ATOM 1635 C C . TRP A 1 217 ? 95.828 85.222 21.707 1.00 21.85 218 TRP A C 1
ATOM 1636 O O . TRP A 1 217 ? 96.799 84.890 21.003 1.00 23.35 218 TRP A O 1
ATOM 1647 N N . GLY A 1 218 ? 95.488 84.556 22.785 1.00 20.09 219 GLY A N 1
ATOM 1648 C CA . GLY A 1 218 ? 96.226 83.353 23.156 1.00 20.93 219 GLY A CA 1
ATOM 1649 C C . GLY A 1 218 ? 96.004 82.924 24.561 1.00 21.91 219 GLY A C 1
ATOM 1650 O O . GLY A 1 218 ? 95.553 83.688 25.419 1.00 21.57 219 GLY A O 1
ATOM 1651 N N . ALA A 1 219 ? 96.333 81.681 24.819 1.00 19.86 220 ALA A N 1
ATOM 1652 C CA . ALA A 1 219 ? 96.170 81.098 26.100 1.00 19.68 220 ALA A CA 1
ATOM 1653 C C . ALA A 1 219 ? 97.325 81.479 26.997 1.00 20.93 220 ALA A C 1
ATOM 1654 O O . ALA A 1 219 ? 98.488 81.423 26.615 1.00 19.87 220 ALA A O 1
ATOM 1656 N N . LEU A 1 220 ? 97.022 81.779 28.251 1.00 22.69 221 LEU A N 1
ATOM 1657 C CA . LEU A 1 220 ? 98.077 82.133 29.226 1.00 23.47 221 LEU A CA 1
ATOM 1658 C C . LEU A 1 220 ? 98.631 80.902 29.889 1.00 23.94 221 LEU A C 1
ATOM 1659 O O . LEU A 1 220 ? 98.361 80.633 31.071 1.00 27.05 221 LEU A O 1
ATOM 1664 N N . THR A 1 221 ? 99.421 80.132 29.151 1.00 21.17 222 THR A N 1
ATOM 1665 C CA . THR A 1 221 ? 99.886 78.856 29.623 1.00 22.91 222 THR A CA 1
ATOM 1666 C C . THR A 1 221 ? 101.095 78.985 30.539 1.00 24.90 222 THR A C 1
ATOM 1667 O O . THR A 1 221 ? 101.427 78.045 31.248 1.00 26.19 222 THR A O 1
ATOM 1671 N N . GLU A 1 222 ? 101.776 80.119 30.493 1.00 26.24 223 GLU A N 1
ATOM 1672 C CA . GLU A 1 222 ? 103.063 80.318 31.227 1.00 26.55 223 GLU A CA 1
ATOM 1673 C C . GLU A 1 222 ? 102.882 81.655 32.029 1.00 26.36 223 GLU A C 1
ATOM 1674 O O . GLU A 1 222 ? 103.238 82.727 31.570 1.00 27.66 223 GLU A O 1
ATOM 1680 N N . PRO A 1 223 ? 102.242 81.566 33.176 1.00 28.73 224 PRO A N 1
ATOM 1681 C CA . PRO A 1 223 ? 101.965 82.833 33.928 1.00 31.64 224 PRO A CA 1
ATOM 1682 C C . PRO A 1 223 ? 103.255 83.589 34.322 1.00 26.40 224 PRO A C 1
ATOM 1683 O O . PRO A 1 223 ? 103.263 84.820 34.356 1.00 28.26 224 PRO A O 1
ATOM 1687 N N . ASP A 1 224 ? 104.351 82.878 34.564 1.00 29.63 225 ASP A N 1
ATOM 1688 C CA . ASP A 1 224 ? 105.604 83.608 34.892 1.00 32.44 225 ASP A CA 1
ATOM 1689 C C . ASP A 1 224 ? 106.080 84.452 33.723 1.00 29.22 225 ASP A C 1
ATOM 1690 O O . ASP A 1 224 ? 106.547 85.615 33.877 1.00 32.19 225 ASP A O 1
ATOM 1695 N N . TYR A 1 225 ? 106.004 83.891 32.522 1.00 27.96 226 TYR A N 1
ATOM 1696 C CA . TYR A 1 225 ? 106.420 84.598 31.305 1.00 28.14 226 TYR A CA 1
ATOM 1697 C C . TYR A 1 225 ? 105.549 85.763 30.985 1.00 29.23 226 TYR A C 1
ATOM 1698 O O . TYR A 1 225 ? 106.034 86.854 30.650 1.00 28.66 226 TYR A O 1
ATOM 1707 N N . TRP A 1 226 ? 104.242 85.567 31.077 1.00 28.38 227 TRP A N 1
ATOM 1708 C CA . TRP A 1 226 ? 103.322 86.669 30.952 1.00 28.70 227 TRP A CA 1
ATOM 1709 C C . TRP A 1 226 ? 103.632 87.840 31.944 1.00 30.66 227 TRP A C 1
ATOM 1710 O O . TRP A 1 226 ? 103.625 89.029 31.548 1.00 29.81 227 TRP A O 1
ATOM 1721 N N . GLN A 1 227 ? 103.883 87.516 33.212 1.00 29.44 228 GLN A N 1
ATOM 1722 C CA . GLN A 1 227 ? 104.250 88.617 34.163 1.00 33.65 228 GLN A CA 1
ATOM 1723 C C . GLN A 1 227 ? 105.590 89.252 33.751 1.00 30.32 228 GLN A C 1
ATOM 1724 O O . GLN A 1 227 ? 105.719 90.478 33.761 1.00 33.26 228 GLN A O 1
ATOM 1730 N N . ARG A 1 228 ? 106.558 88.481 33.259 1.00 31.15 229 ARG A N 1
ATOM 1731 C CA . ARG A 1 228 ? 107.797 89.088 32.781 1.00 33.45 229 ARG A CA 1
ATOM 1732 C C . ARG A 1 228 ? 107.549 90.047 31.653 1.00 35.26 229 ARG A C 1
ATOM 1733 O O . ARG A 1 228 ? 108.193 91.105 31.575 1.00 30.13 229 ARG A O 1
ATOM 1741 N N . LEU A 1 229 ? 106.646 89.699 30.724 1.00 31.67 230 LEU A N 1
ATOM 1742 C CA . LEU A 1 229 ? 106.330 90.662 29.647 1.00 32.77 230 LEU A CA 1
ATOM 1743 C C . LEU A 1 229 ? 105.670 91.906 30.205 1.00 35.45 230 LEU A C 1
ATOM 1744 O O . LEU A 1 229 ? 105.914 93.028 29.721 1.00 32.49 230 LEU A O 1
ATOM 1749 N N . GLN A 1 230 ? 104.808 91.735 31.187 1.00 34.67 231 GLN A N 1
ATOM 1750 C CA . GLN A 1 230 ? 104.223 92.926 31.821 1.00 40.82 231 GLN A CA 1
ATOM 1751 C C . GLN A 1 230 ? 105.241 93.813 32.507 1.00 42.18 231 GLN A C 1
ATOM 1752 O O . GLN A 1 230 ? 105.182 95.053 32.393 1.00 42.68 231 GLN A O 1
ATOM 1758 N N . GLN A 1 231 ? 106.202 93.169 33.173 1.00 41.09 232 GLN A N 1
ATOM 1759 C CA . GLN A 1 231 ? 107.296 93.844 33.876 1.00 34.56 232 GLN A CA 1
ATOM 1760 C C . GLN A 1 231 ? 108.104 94.682 32.842 1.00 39.44 232 GLN A C 1
ATOM 1761 O O . GLN A 1 231 ? 108.446 95.835 33.095 1.00 36.66 232 GLN A O 1
ATOM 1767 N N . GLN A 1 232 ? 108.358 94.133 31.659 1.00 35.61 233 GLN A N 1
ATOM 1768 C CA . GLN A 1 232 ? 109.219 94.779 30.653 1.00 38.82 233 GLN A CA 1
ATOM 1769 C C . GLN A 1 232 ? 108.549 95.823 29.799 1.00 37.45 233 GLN A C 1
ATOM 1770 O O . GLN A 1 232 ? 109.175 96.817 29.481 1.00 39.66 233 GLN A O 1
ATOM 1776 N N . PHE A 1 233 ? 107.340 95.538 29.319 1.00 34.82 234 PHE A N 1
ATOM 1777 C CA . PHE A 1 233 ? 106.629 96.440 28.409 1.00 37.22 234 PHE A CA 1
ATOM 1778 C C . PHE A 1 233 ? 105.504 97.268 28.996 1.00 38.11 234 PHE A C 1
ATOM 1779 O O . PHE A 1 233 ? 105.039 98.215 28.350 1.00 43.00 234 PHE A O 1
ATOM 1787 N N . GLY A 1 234 ? 105.055 96.905 30.196 1.00 37.32 235 GLY A N 1
ATOM 1788 C CA . GLY A 1 234 ? 103.947 97.573 30.888 1.00 43.73 235 GLY A CA 1
ATOM 1789 C C . GLY A 1 234 ? 102.605 96.960 30.470 1.00 51.27 235 GLY A C 1
ATOM 1790 O O . GLY A 1 234 ? 102.496 96.321 29.408 1.00 48.17 235 GLY A O 1
ATOM 1791 N N . ASP A 1 235 ? 101.584 97.188 31.289 1.00 57.92 236 ASP A N 1
ATOM 1792 C CA . ASP A 1 235 ? 100.241 96.597 31.111 1.00 62.02 236 ASP A CA 1
ATOM 1793 C C . ASP A 1 235 ? 99.426 97.089 29.856 1.00 63.64 236 ASP A C 1
ATOM 1794 O O . ASP A 1 235 ? 98.493 96.384 29.428 1.00 57.83 236 ASP A O 1
ATOM 1799 N N . ARG A 1 236 ? 99.823 98.225 29.241 1.00 62.78 237 ARG A N 1
ATOM 1800 C CA . ARG A 1 236 ? 99.102 98.834 28.095 1.00 66.61 237 ARG A CA 1
ATOM 1801 C C . ARG A 1 236 ? 99.839 98.749 26.736 1.00 64.99 237 ARG A C 1
ATOM 1802 O O . ARG A 1 236 ? 99.536 99.517 25.809 1.00 72.10 237 ARG A O 1
ATOM 1810 N N . ALA A 1 237 ? 100.765 97.794 26.607 1.00 57.04 238 ALA A N 1
ATOM 1811 C CA . ALA A 1 237 ? 101.644 97.654 25.418 1.00 52.49 238 ALA A CA 1
ATOM 1812 C C . ALA A 1 237 ? 100.993 96.824 24.253 1.00 50.01 238 ALA A C 1
ATOM 1813 O O . ALA A 1 237 ? 101.352 96.943 23.087 1.00 44.79 238 ALA A O 1
ATOM 1815 N N . VAL A 1 238 ? 100.044 95.977 24.616 1.00 36.78 239 VAL A N 1
ATOM 1816 C CA . VAL A 1 238 ? 99.345 95.114 23.698 1.00 41.28 239 VAL A CA 1
ATOM 1817 C C . VAL A 1 238 ? 97.899 95.309 24.091 1.00 36.96 239 VAL A C 1
ATOM 1818 O O . VAL A 1 238 ? 97.644 95.677 25.237 1.00 38.48 239 VAL A O 1
ATOM 1822 N N . SER A 1 239 ? 96.962 95.145 23.163 1.00 32.18 240 SER A N 1
ATOM 1823 C CA . SER A 1 239 ? 95.585 94.955 23.520 1.00 30.56 240 SER A CA 1
ATOM 1824 C C . SER A 1 239 ? 95.261 93.418 23.621 1.00 29.46 240 SER A C 1
ATOM 1825 O O . SER A 1 239 ? 95.012 92.779 22.618 1.00 24.95 240 SER A O 1
ATOM 1828 N N . TYR A 1 240 ? 95.207 92.875 24.836 1.00 27.21 241 TYR A N 1
ATOM 1829 C CA . TYR A 1 240 ? 94.960 91.431 25.015 1.00 25.87 241 TYR A CA 1
ATOM 1830 C C . TYR A 1 240 ? 93.512 91.056 24.869 1.00 29.42 241 TYR A C 1
ATOM 1831 O O . TYR A 1 240 ? 92.642 91.531 25.637 1.00 29.02 241 TYR A O 1
ATOM 1840 N N . GLN A 1 241 ? 93.224 90.115 23.962 1.00 25.73 242 GLN A N 1
ATOM 1841 C CA . GLN A 1 241 ? 91.863 89.748 23.620 1.00 26.96 242 GLN A CA 1
ATOM 1842 C C . GLN A 1 241 ? 91.398 88.481 24.289 1.00 27.26 242 GLN A C 1
ATOM 1843 O O . GLN A 1 241 ? 90.293 88.040 24.030 1.00 28.87 242 GLN A O 1
ATOM 1849 N N . GLY A 1 242 ? 92.240 87.847 25.103 1.00 24.41 243 GLY A N 1
ATOM 1850 C CA . GLY A 1 242 ? 91.888 86.575 25.678 1.00 25.33 243 GLY A CA 1
ATOM 1851 C C . GLY A 1 242 ? 92.165 85.384 24.781 1.00 22.96 243 GLY A C 1
ATOM 1852 O O . GLY A 1 242 ? 92.845 85.487 23.734 1.00 24.47 243 GLY A O 1
ATOM 1853 N N . PHE A 1 243 ? 91.716 84.260 25.250 1.00 23.12 244 PHE A N 1
ATOM 1854 C CA . PHE A 1 243 ? 91.760 83.006 24.491 1.00 21.52 244 PHE A CA 1
ATOM 1855 C C . PHE A 1 243 ? 90.334 82.697 24.114 1.00 24.57 244 PHE A C 1
ATOM 1856 O O . PHE A 1 243 ? 89.442 82.585 25.012 1.00 23.85 244 PHE A O 1
ATOM 1864 N N . VAL A 1 244 ? 90.075 82.574 22.835 1.00 20.93 245 VAL A N 1
ATOM 1865 C CA . VAL A 1 244 ? 88.716 82.534 22.328 1.00 22.77 245 VAL A CA 1
ATOM 1866 C C . VAL A 1 244 ? 88.467 81.410 21.403 1.00 23.13 245 VAL A C 1
ATOM 1867 O O . VAL A 1 244 ? 89.396 80.792 20.863 1.00 21.61 245 VAL A O 1
ATOM 1871 N N . SER A 1 245 ? 87.188 81.130 21.158 1.00 23.65 246 SER A N 1
ATOM 1872 C CA . SER A 1 245 ? 86.804 80.110 20.231 1.00 21.78 246 SER A CA 1
ATOM 1873 C C . SER A 1 245 ? 87.191 80.410 18.810 1.00 20.79 246 SER A C 1
ATOM 1874 O O . SER A 1 245 ? 87.454 81.562 18.466 1.00 22.79 246 SER A O 1
ATOM 1877 N N . THR A 1 246 ? 87.167 79.420 17.952 1.00 21.20 247 THR A N 1
ATOM 1878 C CA . THR A 1 246 ? 87.469 79.614 16.518 1.00 22.88 247 THR A CA 1
ATOM 1879 C C . THR A 1 246 ? 86.584 80.708 15.879 1.00 23.88 247 THR A C 1
ATOM 1880 O O . THR A 1 246 ? 87.064 81.574 15.177 1.00 19.50 247 THR A O 1
ATOM 1884 N N . ASP A 1 247 ? 85.279 80.644 16.183 1.00 24.95 248 ASP A N 1
ATOM 1885 C CA . ASP A 1 247 ? 84.366 81.642 15.637 1.00 24.58 248 ASP A CA 1
ATOM 1886 C C . ASP A 1 247 ? 84.717 83.067 16.099 1.00 23.68 248 ASP A C 1
ATOM 1887 O O . ASP A 1 247 ? 84.721 83.967 15.300 1.00 24.21 248 ASP A O 1
ATOM 1892 N N . GLU A 1 248 ? 85.072 83.269 17.370 1.00 21.13 249 GLU A N 1
ATOM 1893 C CA . GLU A 1 248 ? 85.439 84.593 17.831 1.00 25.59 249 GLU A CA 1
ATOM 1894 C C . GLU A 1 248 ? 86.802 84.981 17.272 1.00 23.35 249 GLU A C 1
ATOM 1895 O O . GLU A 1 248 ? 87.031 86.143 16.929 1.00 22.37 249 GLU A O 1
ATOM 1901 N N . LEU A 1 249 ? 87.698 84.009 17.215 1.00 22.07 250 LEU A N 1
ATOM 1902 C CA . LEU A 1 249 ? 89.070 84.275 16.636 1.00 21.41 250 LEU A CA 1
ATOM 1903 C C . LEU A 1 249 ? 88.996 84.770 15.218 1.00 20.56 250 LEU A C 1
ATOM 1904 O O . LEU A 1 249 ? 89.611 85.779 14.904 1.00 21.92 250 LEU A O 1
ATOM 1909 N N . GLN A 1 250 ? 88.272 84.092 14.324 1.00 19.37 251 GLN A N 1
ATOM 1910 C CA . GLN A 1 250 ? 88.257 84.432 12.964 1.00 21.25 251 GLN A CA 1
ATOM 1911 C C . GLN A 1 250 ? 87.608 85.843 12.789 1.00 24.71 251 GLN A C 1
ATOM 1912 O O . GLN A 1 250 ? 88.046 86.600 11.920 1.00 23.91 251 GLN A O 1
ATOM 1918 N N . ARG A 1 251 ? 86.631 86.198 13.642 1.00 25.32 252 ARG A N 1
ATOM 1919 C CA . ARG A 1 251 ? 85.979 87.501 13.494 1.00 26.05 252 ARG A CA 1
ATOM 1920 C C . ARG A 1 251 ? 86.970 88.572 13.915 1.00 27.42 252 ARG A C 1
ATOM 1921 O O . ARG A 1 251 ? 87.046 89.633 13.286 1.00 29.08 252 ARG A O 1
ATOM 1929 N N . GLY A 1 252 ? 87.757 88.285 14.962 1.00 24.16 253 GLY A N 1
ATOM 1930 C CA . GLY A 1 252 ? 88.667 89.302 15.475 1.00 25.28 253 GLY A CA 1
ATOM 1931 C C . GLY A 1 252 ? 89.867 89.440 14.581 1.00 25.20 253 GLY A C 1
ATOM 1932 O O . GLY A 1 252 ? 90.314 90.561 14.292 1.00 24.47 253 GLY A O 1
ATOM 1933 N N . LEU A 1 253 ? 90.402 88.305 14.144 1.00 25.42 254 LEU A N 1
ATOM 1934 C CA . LEU A 1 253 ? 91.666 88.313 13.396 1.00 23.09 254 LEU A CA 1
ATOM 1935 C C . LEU A 1 253 ? 91.462 88.943 12.033 1.00 21.43 254 LEU A C 1
ATOM 1936 O O . LEU A 1 253 ? 92.335 89.701 11.561 1.00 22.16 254 LEU A O 1
ATOM 1941 N N . GLY A 1 254 ? 90.294 88.695 11.413 1.00 22.86 255 GLY A N 1
ATOM 1942 C CA . GLY A 1 254 ? 89.919 89.295 10.140 1.00 23.85 255 GLY A CA 1
ATOM 1943 C C . GLY A 1 254 ? 89.990 90.811 10.062 1.00 25.06 255 GLY A C 1
ATOM 1944 O O . GLY A 1 254 ? 90.219 91.379 8.986 1.00 23.53 255 GLY A O 1
ATOM 1945 N N . ARG A 1 255 ? 89.838 91.454 11.206 1.00 23.24 256 ARG A N 1
ATOM 1946 C CA . ARG A 1 255 ? 89.874 92.898 11.284 1.00 26.17 256 ARG A CA 1
ATOM 1947 C C . ARG A 1 255 ? 91.305 93.474 11.178 1.00 28.34 256 ARG A C 1
ATOM 1948 O O . ARG A 1 255 ? 91.467 94.670 11.001 1.00 26.67 256 ARG A O 1
ATOM 1956 N N . CYS A 1 256 ? 92.331 92.614 11.261 1.00 23.53 257 CYS A N 1
ATOM 1957 C CA . CYS A 1 256 ? 93.710 93.044 11.308 1.00 23.76 257 CYS A CA 1
ATOM 1958 C C . CYS A 1 256 ? 94.271 93.176 9.897 1.00 21.33 257 CYS A C 1
ATOM 1959 O O . CYS A 1 256 ? 93.901 92.472 8.974 1.00 22.21 257 CYS A O 1
ATOM 1962 N N . GLN A 1 257 ? 95.169 94.149 9.736 1.00 23.12 258 GLN A N 1
ATOM 1963 C CA . GLN A 1 257 ? 95.878 94.368 8.494 1.00 23.55 258 GLN A CA 1
ATOM 1964 C C . GLN A 1 257 ? 96.950 93.313 8.199 1.00 20.04 258 GLN A C 1
ATOM 1965 O O . GLN A 1 257 ? 97.335 93.104 7.081 1.00 21.14 258 GLN A O 1
ATOM 1971 N N . GLY A 1 258 ? 97.435 92.699 9.238 1.00 20.22 259 GLY A N 1
ATOM 1972 C CA . GLY A 1 258 ? 98.417 91.601 9.141 1.00 21.27 259 GLY A CA 1
ATOM 1973 C C . GLY A 1 258 ? 98.576 90.878 10.436 1.00 20.34 259 GLY A C 1
ATOM 1974 O O . GLY A 1 258 ? 98.160 91.384 11.494 1.00 19.49 259 GLY A O 1
ATOM 1975 N N . LEU A 1 259 ? 99.104 89.635 10.328 1.00 18.38 260 LEU A N 1
ATOM 1976 C CA . LEU A 1 259 ? 99.392 88.808 11.482 1.00 20.10 260 LEU A CA 1
ATOM 1977 C C . LEU A 1 259 ? 100.897 88.754 11.561 1.00 19.26 260 LEU A C 1
ATOM 1978 O O . LEU A 1 259 ? 101.550 88.502 10.537 1.00 20.49 260 LEU A O 1
ATOM 1983 N N . LEU A 1 260 ? 101.437 89.100 12.718 1.00 20.74 261 LEU A N 1
ATOM 1984 C CA . LEU A 1 260 ? 102.881 88.979 12.968 1.00 21.71 261 LEU A CA 1
ATOM 1985 C C . LEU A 1 260 ? 103.182 87.637 13.585 1.00 20.65 261 LEU A C 1
ATOM 1986 O O . LEU A 1 260 ? 102.523 87.247 14.565 1.00 22.66 261 LEU A O 1
ATOM 1999 N N . THR A 1 262 ? 106.550 85.800 15.148 1.00 25.15 263 THR A N 1
ATOM 2000 C CA . THR A 1 262 ? 107.918 86.123 15.592 1.00 27.36 263 THR A CA 1
ATOM 2001 C C . THR A 1 262 ? 108.542 85.051 16.511 1.00 25.71 263 THR A C 1
ATOM 2002 O O . THR A 1 262 ? 109.062 85.378 17.564 1.00 27.66 263 THR A O 1
ATOM 2006 N N . PRO A 1 263 ? 108.424 83.785 16.123 1.00 24.53 264 PRO A N 1
ATOM 2007 C CA . PRO A 1 263 ? 108.847 82.674 17.007 1.00 28.05 264 PRO A CA 1
ATOM 2008 C C . PRO A 1 263 ? 110.379 82.675 17.288 1.00 33.78 264 PRO A C 1
ATOM 2009 O O . PRO A 1 263 ? 111.163 82.970 16.378 1.00 33.57 264 PRO A O 1
ATOM 2013 N N . LYS A 1 264 ? 110.745 82.402 18.530 1.00 36.06 265 LYS A N 1
ATOM 2014 C CA . LYS A 1 264 ? 112.141 82.171 18.906 1.00 36.13 265 LYS A CA 1
ATOM 2015 C C . LYS A 1 264 ? 112.511 80.770 18.436 1.00 38.76 265 LYS A C 1
ATOM 2016 O O . LYS A 1 264 ? 113.551 80.585 17.777 1.00 42.01 265 LYS A O 1
ATOM 2018 N N . TRP A 1 265 ? 111.658 79.751 18.648 1.00 32.73 266 TRP A N 1
ATOM 2019 C CA . TRP A 1 265 ? 111.961 78.443 18.076 1.00 31.17 266 TRP A CA 1
ATOM 2020 C C . TRP A 1 265 ? 111.719 78.310 16.591 1.00 29.02 266 TRP A C 1
ATOM 2021 O O . TRP A 1 265 ? 111.309 79.250 15.962 1.00 35.16 266 TRP A O 1
ATOM 2032 N N . VAL A 1 266 ? 112.045 77.172 16.040 1.00 31.36 267 VAL A N 1
ATOM 2033 C CA . VAL A 1 266 ? 111.690 76.805 14.676 1.00 35.41 267 VAL A CA 1
ATOM 2034 C C . VAL A 1 266 ? 110.233 76.255 14.680 1.00 35.18 267 VAL A C 1
ATOM 2035 O O . VAL A 1 266 ? 109.964 75.157 15.115 1.00 30.35 267 VAL A O 1
ATOM 2039 N N . GLU A 1 267 ? 109.317 77.025 14.122 1.00 27.56 268 GLU A N 1
ATOM 2040 C CA . GLU A 1 267 ? 107.939 76.659 14.096 1.00 26.47 268 GLU A CA 1
ATOM 2041 C C . GLU A 1 267 ? 107.761 75.436 13.185 1.00 26.41 268 GLU A C 1
ATOM 2042 O O . GLU A 1 267 ? 108.202 75.461 12.043 1.00 26.30 268 GLU A O 1
ATOM 2048 N N . ALA A 1 268 ? 107.090 74.389 13.620 1.00 22.93 269 ALA A N 1
ATOM 2049 C CA . ALA A 1 268 ? 106.879 73.213 12.747 1.00 24.11 269 ALA A CA 1
ATOM 2050 C C . ALA A 1 268 ? 105.912 73.465 11.622 1.00 25.32 269 ALA A C 1
ATOM 2051 O O . ALA A 1 268 ? 106.105 73.016 10.496 1.00 26.44 269 ALA A O 1
ATOM 2053 N N . PHE A 1 269 ? 104.847 74.194 11.938 1.00 22.19 270 PHE A N 1
ATOM 2054 C CA . PHE A 1 269 ? 103.876 74.547 10.961 1.00 21.07 270 PHE A CA 1
ATOM 2055 C C . PHE A 1 269 ? 103.358 75.955 11.262 1.00 24.62 270 PHE A C 1
ATOM 2056 O O . PHE A 1 269 ? 103.838 76.934 10.668 1.00 24.14 270 PHE A O 1
ATOM 2064 N N . GLY A 1 270 ? 102.412 76.076 12.204 1.00 26.20 271 GLY A N 1
ATOM 2065 C CA . GLY A 1 270 ? 101.904 77.384 12.575 1.00 25.13 271 GLY A CA 1
ATOM 2066 C C . GLY A 1 270 ? 100.492 77.549 12.067 1.00 25.43 271 GLY A C 1
ATOM 2067 O O . GLY A 1 270 ? 100.261 78.224 11.044 1.00 23.86 271 GLY A O 1
ATOM 2068 N N . ASN A 1 271 ? 99.545 76.884 12.733 1.00 19.98 272 ASN A N 1
ATOM 2069 C CA . ASN A 1 271 ? 98.120 76.928 12.327 1.00 19.46 272 ASN A CA 1
ATOM 2070 C C . ASN A 1 271 ? 97.662 78.348 12.171 1.00 19.39 272 ASN A C 1
ATOM 2071 O O . ASN A 1 271 ? 96.831 78.648 11.324 1.00 18.50 272 ASN A O 1
ATOM 2076 N N . VAL A 1 272 ? 98.128 79.220 13.053 1.00 17.76 273 VAL A N 1
ATOM 2077 C CA . VAL A 1 272 ? 97.626 80.591 12.996 1.00 19.74 273 VAL A CA 1
ATOM 2078 C C . VAL A 1 272 ? 97.919 81.270 11.655 1.00 19.59 273 VAL A C 1
ATOM 2079 O O . VAL A 1 272 ? 97.171 82.140 11.235 1.00 22.08 273 VAL A O 1
ATOM 2083 N N . ALA A 1 273 ? 98.956 80.852 10.938 1.00 20.79 274 ALA A N 1
ATOM 2084 C CA . ALA A 1 273 ? 99.244 81.422 9.633 1.00 20.60 274 ALA A CA 1
ATOM 2085 C C . ALA A 1 273 ? 98.124 81.100 8.662 1.00 21.71 274 ALA A C 1
ATOM 2086 O O . ALA A 1 273 ? 97.681 81.973 7.910 1.00 19.98 274 ALA A O 1
ATOM 2088 N N . ILE A 1 274 ? 97.643 79.858 8.687 1.00 19.31 275 ILE A N 1
ATOM 2089 C CA . ILE A 1 274 ? 96.661 79.460 7.692 1.00 20.64 275 ILE A CA 1
ATOM 2090 C C . ILE A 1 274 ? 95.288 80.036 8.091 1.00 19.46 275 ILE A C 1
ATOM 2091 O O . ILE A 1 274 ? 94.477 80.356 7.220 1.00 19.76 275 ILE A O 1
ATOM 2096 N N . GLU A 1 275 ? 95.039 80.191 9.379 1.00 19.39 276 GLU A N 1
ATOM 2097 C CA . GLU A 1 275 ? 93.839 80.850 9.862 1.00 18.65 276 GLU A CA 1
ATOM 2098 C C . GLU A 1 275 ? 93.783 82.312 9.404 1.00 20.51 276 GLU A C 1
ATOM 2099 O O . GLU A 1 275 ? 92.735 82.816 8.922 1.00 20.71 276 GLU A O 1
ATOM 2105 N N . ALA A 1 276 ? 94.925 82.987 9.557 1.00 18.85 277 ALA A N 1
ATOM 2106 C CA . ALA A 1 276 ? 94.984 84.331 9.010 1.00 18.23 277 ALA A CA 1
ATOM 2107 C C . ALA A 1 276 ? 94.662 84.387 7.515 1.00 19.15 277 ALA A C 1
ATOM 2108 O O . ALA A 1 276 ? 93.833 85.212 7.102 1.00 19.43 277 ALA A O 1
ATOM 2110 N N . LEU A 1 277 ? 95.314 83.565 6.709 1.00 18.68 278 LEU A N 1
ATOM 2111 C CA . LEU A 1 277 ? 95.074 83.596 5.250 1.00 20.31 278 LEU A CA 1
ATOM 2112 C C . LEU A 1 277 ? 93.594 83.316 4.969 1.00 20.79 278 LEU A C 1
ATOM 2113 O O . LEU A 1 277 ? 93.048 83.955 4.104 1.00 18.28 278 LEU A O 1
ATOM 2118 N N . ALA A 1 278 ? 92.986 82.402 5.733 1.00 19.31 279 ALA A N 1
ATOM 2119 C CA . ALA A 1 278 ? 91.572 82.111 5.553 1.00 21.20 279 ALA A CA 1
ATOM 2120 C C . ALA A 1 278 ? 90.643 83.337 5.765 1.00 22.32 279 ALA A C 1
ATOM 2121 O O . ALA A 1 278 ? 89.596 83.409 5.124 1.00 24.45 279 ALA A O 1
ATOM 2123 N N . CYS A 1 279 ? 91.020 84.276 6.628 1.00 18.54 280 CYS A N 1
ATOM 2124 C CA . CYS A 1 279 ? 90.307 85.535 6.890 1.00 20.58 280 CYS A CA 1
ATOM 2125 C C . CYS A 1 279 ? 90.676 86.670 5.946 1.00 22.65 280 CYS A C 1
ATOM 2126 O O . CYS A 1 279 ? 90.084 87.737 6.019 1.00 24.91 280 CYS A O 1
ATOM 2129 N N . GLY A 1 280 ? 91.611 86.420 5.044 1.00 20.56 281 GLY A N 1
ATOM 2130 C CA . GLY A 1 280 ? 92.157 87.384 4.114 1.00 25.14 281 GLY A CA 1
ATOM 2131 C C . GLY A 1 280 ? 93.243 88.238 4.714 1.00 25.62 281 GLY A C 1
ATOM 2132 O O . GLY A 1 280 ? 93.607 89.296 4.196 1.00 24.91 281 GLY A O 1
ATOM 2133 N N . LEU A 1 281 ? 93.847 87.726 5.785 1.00 21.59 282 LEU A N 1
ATOM 2134 C CA . LEU A 1 281 ? 94.919 88.414 6.418 1.00 22.03 282 LEU A CA 1
ATOM 2135 C C . LEU A 1 281 ? 96.300 87.963 6.032 1.00 22.03 282 LEU A C 1
ATOM 2136 O O . LEU A 1 281 ? 96.635 86.814 6.277 1.00 20.35 282 LEU A O 1
ATOM 2141 N N . PRO A 1 282 ? 97.113 88.854 5.488 1.00 21.57 283 PRO A N 1
ATOM 2142 C CA . PRO A 1 282 ? 98.517 88.503 5.145 1.00 20.37 283 PRO A CA 1
ATOM 2143 C C . PRO A 1 282 ? 99.383 88.317 6.381 1.00 18.55 283 PRO A C 1
ATOM 2144 O O . PRO A 1 282 ? 99.083 88.866 7.450 1.00 20.21 283 PRO A O 1
ATOM 2148 N N . VAL A 1 283 ? 100.405 87.457 6.283 1.00 16.85 284 VAL A N 1
ATOM 2149 C CA . VAL A 1 283 ? 101.192 87.025 7.399 1.00 16.50 284 VAL A CA 1
ATOM 2150 C C . VAL A 1 283 ? 102.648 87.509 7.218 1.00 17.71 284 VAL A C 1
ATOM 2151 O O . VAL A 1 283 ? 103.236 87.225 6.144 1.00 19.25 284 VAL A O 1
ATOM 2155 N N . ILE A 1 284 ? 103.180 88.131 8.247 1.00 18.67 285 ILE A N 1
ATOM 2156 C CA . ILE A 1 284 ? 104.618 88.491 8.303 1.00 21.11 285 ILE A CA 1
ATOM 2157 C C . ILE A 1 284 ? 105.252 87.540 9.286 1.00 22.68 285 ILE A C 1
ATOM 2158 O O . ILE A 1 284 ? 104.795 87.402 10.443 1.00 23.39 285 ILE A O 1
ATOM 2163 N N . ALA A 1 285 ? 106.242 86.800 8.808 1.00 19.94 286 ALA A N 1
ATOM 2164 C CA . ALA A 1 285 ? 106.927 85.847 9.627 1.00 21.14 286 ALA A CA 1
ATOM 2165 C C . ALA A 1 285 ? 108.405 85.821 9.314 1.00 19.38 286 ALA A C 1
ATOM 2166 O O . ALA A 1 285 ? 108.821 86.209 8.237 1.00 21.50 286 ALA A O 1
ATOM 2168 N N . TYR A 1 286 ? 109.152 85.296 10.251 1.00 20.45 287 TYR A N 1
ATOM 2169 C CA . TYR A 1 286 ? 110.537 84.965 9.985 1.00 23.27 287 TYR A CA 1
ATOM 2170 C C . TYR A 1 286 ? 110.625 83.870 8.936 1.00 24.37 287 TYR A C 1
ATOM 2171 O O . TYR A 1 286 ? 109.796 82.908 8.978 1.00 23.22 287 TYR A O 1
ATOM 2180 N N . ALA A 1 287 ? 111.685 83.907 8.105 1.00 22.44 288 ALA A N 1
ATOM 2181 C CA . ALA A 1 287 ? 111.907 82.959 7.027 1.00 22.37 288 ALA A CA 1
ATOM 2182 C C . ALA A 1 287 ? 112.596 81.739 7.644 1.00 27.20 288 ALA A C 1
ATOM 2183 O O . ALA A 1 287 ? 113.713 81.459 7.356 1.00 25.70 288 ALA A O 1
ATOM 2185 N N . ARG A 1 288 ? 111.891 81.037 8.544 1.00 26.00 289 ARG A N 1
ATOM 2186 C CA . ARG A 1 288 ? 112.401 79.888 9.193 1.00 26.67 289 ARG A CA 1
ATOM 2187 C C . ARG A 1 288 ? 111.219 78.965 9.526 1.00 23.93 289 ARG A C 1
ATOM 2188 O O . ARG A 1 288 ? 110.134 79.419 9.866 1.00 25.25 289 ARG A O 1
ATOM 2196 N N . GLY A 1 289 ? 111.415 77.680 9.358 1.00 22.95 290 GLY A N 1
ATOM 2197 C CA . GLY A 1 289 ? 110.346 76.748 9.780 1.00 25.98 290 GLY A CA 1
ATOM 2198 C C . GLY A 1 289 ? 109.140 76.713 8.865 1.00 26.69 290 GLY A C 1
ATOM 2199 O O . GLY A 1 289 ? 109.189 77.106 7.676 1.00 25.79 290 GLY A O 1
ATOM 2200 N N . GLY A 1 290 ? 108.028 76.198 9.379 1.00 25.07 291 GLY A N 1
ATOM 2201 C CA . GLY A 1 290 ? 106.860 76.004 8.537 1.00 24.84 291 GLY A CA 1
ATOM 2202 C C . GLY A 1 290 ? 106.311 77.167 7.703 1.00 23.18 291 GLY A C 1
ATOM 2203 O O . GLY A 1 290 ? 105.812 76.949 6.596 1.00 22.51 291 GLY A O 1
ATOM 2204 N N . PRO A 1 291 ? 106.398 78.409 8.214 1.00 24.66 292 PRO A N 1
ATOM 2205 C CA . PRO A 1 291 ? 105.901 79.500 7.428 1.00 22.15 292 PRO A CA 1
ATOM 2206 C C . PRO A 1 291 ? 106.529 79.629 6.035 1.00 24.61 292 PRO A C 1
ATOM 2207 O O . PRO A 1 291 ? 105.861 80.090 5.087 1.00 22.09 292 PRO A O 1
ATOM 2211 N N . LEU A 1 292 ? 107.726 79.110 5.863 1.00 22.51 293 LEU A N 1
ATOM 2212 C CA . LEU A 1 292 ? 108.326 79.060 4.504 1.00 23.41 293 LEU A CA 1
ATOM 2213 C C . LEU A 1 292 ? 107.559 78.228 3.511 1.00 26.54 293 LEU A C 1
ATOM 2214 O O . LEU A 1 292 ? 107.640 78.444 2.295 1.00 25.84 293 LEU A O 1
ATOM 2219 N N . GLU A 1 293 ? 106.809 77.260 4.025 1.00 23.00 294 GLU A N 1
ATOM 2220 C CA . GLU A 1 293 ? 106.004 76.397 3.206 1.00 23.69 294 GLU A CA 1
ATOM 2221 C C . GLU A 1 293 ? 104.606 76.858 3.097 1.00 2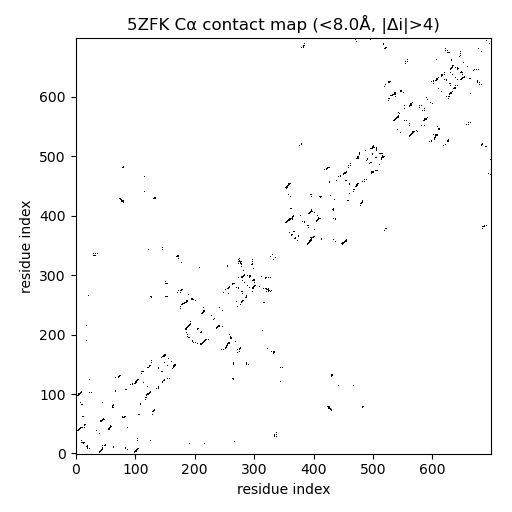4.17 294 GLU A C 1
ATOM 2222 O O . GLU A 1 293 ? 103.839 76.233 2.371 1.00 31.18 294 GLU A O 1
ATOM 2228 N N . ILE A 1 294 ? 104.226 77.933 3.788 1.00 22.38 295 ILE A N 1
ATOM 2229 C CA . ILE A 1 294 ? 102.832 78.399 3.823 1.00 22.83 295 ILE A CA 1
ATOM 2230 C C . ILE A 1 294 ? 102.649 79.694 3.063 1.00 22.92 295 ILE A C 1
ATOM 2231 O O . ILE A 1 294 ? 101.755 79.840 2.228 1.00 23.70 295 ILE A O 1
ATOM 2236 N N . ILE A 1 295 ? 103.526 80.629 3.326 1.00 22.69 296 ILE A N 1
ATOM 2237 C CA . ILE A 1 295 ? 103.404 81.969 2.783 1.00 22.50 296 ILE A CA 1
ATOM 2238 C C . ILE A 1 295 ? 104.102 82.059 1.459 1.00 22.66 296 ILE A C 1
ATOM 2239 O O . ILE A 1 295 ? 105.140 81.498 1.308 1.00 22.30 296 ILE A O 1
ATOM 2244 N N . GLU A 1 296 ? 103.569 82.869 0.562 1.00 23.39 297 GLU A N 1
ATOM 2245 C CA . GLU A 1 296 ? 104.221 83.209 -0.730 1.00 26.48 297 GLU A CA 1
ATOM 2246 C C . GLU A 1 296 ? 104.751 84.610 -0.685 1.00 26.47 297 GLU A C 1
ATOM 2247 O O . GLU A 1 296 ? 103.978 85.536 -0.568 1.00 24.94 297 GLU A O 1
ATOM 2253 N N . GLN A 1 297 ? 106.070 84.729 -0.755 1.00 23.94 298 GLN A N 1
ATOM 2254 C CA . GLN A 1 297 ? 106.779 85.959 -0.560 1.00 24.96 298 GLN A CA 1
ATOM 2255 C C . GLN A 1 297 ? 106.189 87.049 -1.411 1.00 25.22 298 GLN A C 1
ATOM 2256 O O . GLN A 1 297 ? 106.092 86.904 -2.634 1.00 27.79 298 GLN A O 1
ATOM 2262 N N . GLY A 1 298 ? 105.798 88.132 -0.772 1.00 25.85 299 GLY A N 1
ATOM 2263 C CA . GLY A 1 298 ? 105.247 89.272 -1.439 1.00 24.55 299 GLY A CA 1
ATOM 2264 C C . GLY A 1 298 ? 103.882 89.111 -2.097 1.00 27.27 299 GLY A C 1
ATOM 2265 O O . GLY A 1 298 ? 103.504 89.995 -2.886 1.00 24.85 299 GLY A O 1
ATOM 2266 N N . LYS A 1 299 ? 103.147 88.015 -1.788 1.00 23.17 300 LYS A N 1
ATOM 2267 C CA . LYS A 1 299 ? 101.833 87.681 -2.398 1.00 25.64 300 LYS A CA 1
ATOM 2268 C C . LYS A 1 299 ? 100.839 87.473 -1.272 1.00 25.70 300 LYS A C 1
ATOM 2269 O O . LYS A 1 299 ? 99.879 88.209 -1.198 1.00 24.54 300 LYS A O 1
ATOM 2275 N N . SER A 1 300 ? 101.140 86.543 -0.349 1.00 22.55 301 SER A N 1
ATOM 2276 C CA . SER A 1 300 ? 100.244 86.325 0.812 1.00 22.82 301 SER A CA 1
ATOM 2277 C C . SER A 1 300 ? 100.886 86.700 2.098 1.00 21.62 301 SER A C 1
ATOM 2278 O O . SER A 1 300 ? 100.371 86.427 3.182 1.00 20.17 301 SER A O 1
ATOM 2281 N N . GLY A 1 301 ? 102.051 87.345 2.018 1.00 21.13 302 GLY A N 1
ATOM 2282 C CA . GLY A 1 301 ? 102.736 87.716 3.200 1.00 21.74 302 GLY A CA 1
ATOM 2283 C C . GLY A 1 301 ? 104.163 88.129 2.912 1.00 23.10 302 GLY A C 1
ATOM 2284 O O . GLY A 1 301 ? 104.550 88.250 1.739 1.00 22.19 302 GLY A O 1
ATOM 2285 N N . TRP A 1 302 ? 104.934 88.180 3.995 1.00 20.41 303 TRP A N 1
ATOM 2286 C CA . TRP A 1 302 ? 106.374 88.539 3.952 1.00 20.96 303 TRP A CA 1
ATOM 2287 C C . TRP A 1 302 ? 107.163 87.572 4.802 1.00 20.20 303 TRP A C 1
ATOM 2288 O O . TRP A 1 302 ? 106.843 87.359 5.979 1.00 20.82 303 TRP A O 1
ATOM 2299 N N . LEU A 1 303 ? 108.198 86.957 4.208 1.00 18.89 304 LEU A N 1
ATOM 2300 C CA . LEU A 1 303 ? 109.143 86.113 4.943 1.00 22.06 304 LEU A CA 1
ATOM 2301 C C . LEU A 1 303 ? 110.432 86.834 5.115 1.00 22.95 304 LEU A C 1
ATOM 2302 O O . LEU A 1 303 ? 111.165 86.976 4.099 1.00 22.93 304 LEU A O 1
ATOM 2307 N N . VAL A 1 304 ? 110.712 87.283 6.338 1.00 23.95 305 VAL A N 1
ATOM 2308 C CA . VAL A 1 304 ? 111.799 88.201 6.543 1.00 24.20 305 VAL A CA 1
ATOM 2309 C C . VAL A 1 304 ? 112.913 87.572 7.304 1.00 26.46 305 VAL A C 1
ATOM 2310 O O . VAL A 1 304 ? 112.802 86.523 7.977 1.00 25.97 305 VAL A O 1
ATOM 2314 N N . GLU A 1 305 ? 114.063 88.206 7.146 1.00 27.38 306 GLU A N 1
ATOM 2315 C CA . GLU A 1 305 ? 115.219 87.734 7.809 1.00 30.44 306 GLU A CA 1
ATOM 2316 C C . GLU A 1 305 ? 114.945 87.436 9.245 1.00 25.89 306 GLU A C 1
ATOM 2317 O O . GLU A 1 305 ? 114.523 88.322 10.037 1.00 28.73 306 GLU A O 1
ATOM 2323 N N . PRO A 1 306 ? 115.274 86.198 9.643 1.00 34.23 307 PRO A N 1
ATOM 2324 C CA . PRO A 1 306 ? 114.933 85.889 11.000 1.00 33.31 307 PRO A CA 1
ATOM 2325 C C . PRO A 1 306 ? 115.535 86.792 11.969 1.00 33.75 3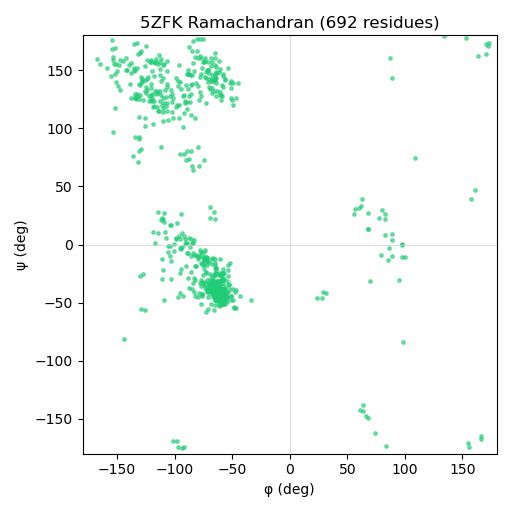07 PRO A C 1
ATOM 2326 O O . PRO A 1 306 ? 116.673 87.259 11.809 1.00 34.78 307 PRO A O 1
ATOM 2330 N N . ASP A 1 307 ? 114.803 87.018 13.031 1.00 35.96 308 ASP A N 1
ATOM 2331 C CA . ASP A 1 307 ? 115.300 87.846 14.151 1.00 37.36 308 ASP A CA 1
ATOM 2332 C C . ASP A 1 307 ? 115.795 89.267 13.921 1.00 42.20 308 ASP A C 1
ATOM 2333 O O . ASP A 1 307 ? 116.617 89.742 14.701 1.00 40.48 308 ASP A O 1
ATOM 2338 N N . GLN A 1 308 ? 115.319 89.961 12.887 1.00 38.47 309 GLN A N 1
ATOM 2339 C CA . GLN A 1 308 ? 115.687 91.386 12.630 1.00 39.57 309 GLN A CA 1
ATOM 2340 C C . GLN A 1 308 ? 114.518 92.329 12.777 1.00 37.50 309 GLN A C 1
ATOM 2341 O O . GLN A 1 308 ? 113.595 92.226 11.985 1.00 37.53 309 GLN A O 1
ATOM 2347 N N . GLN A 1 309 ? 114.552 93.238 13.750 1.00 34.29 310 GLN A N 1
ATOM 2348 C CA . GLN A 1 309 ? 113.440 94.177 13.980 1.00 38.77 310 GLN A CA 1
ATOM 2349 C C . GLN A 1 309 ? 113.121 95.073 12.828 1.00 36.49 310 GLN A C 1
ATOM 2350 O O . GLN A 1 309 ? 111.967 95.348 12.552 1.00 33.49 310 GLN A O 1
ATOM 2356 N N . ALA A 1 310 ? 114.154 95.562 12.151 1.00 32.69 311 ALA A N 1
ATOM 2357 C CA . ALA A 1 310 ? 113.955 96.472 11.077 1.00 29.97 311 ALA A CA 1
ATOM 2358 C C . ALA A 1 310 ? 113.228 95.792 9.938 1.00 26.80 311 ALA A C 1
ATOM 2359 O O . ALA A 1 310 ? 112.479 96.449 9.259 1.00 27.59 311 ALA A O 1
ATOM 2361 N N . ALA A 1 311 ? 113.499 94.511 9.701 1.00 26.90 312 ALA A N 1
ATOM 2362 C CA . ALA A 1 311 ? 112.839 93.777 8.626 1.00 25.89 312 ALA A CA 1
ATOM 2363 C C . ALA A 1 311 ? 111.324 93.681 8.920 1.00 24.49 312 ALA A C 1
ATOM 2364 O O . ALA A 1 311 ? 110.505 93.842 8.018 1.00 25.43 312 ALA A O 1
ATOM 2366 N N . LEU A 1 312 ? 110.983 93.434 10.184 1.00 28.40 313 LEU A N 1
ATOM 2367 C CA . LEU A 1 312 ? 109.576 93.330 10.608 1.00 28.69 313 LEU A CA 1
ATOM 2368 C C . LEU A 1 312 ? 108.895 94.669 10.446 1.00 27.76 313 LEU A C 1
ATOM 2369 O O . LEU A 1 312 ? 107.755 94.737 9.928 1.00 24.30 313 LEU A O 1
ATOM 2374 N N . VAL A 1 313 ? 109.571 95.746 10.862 1.00 27.35 314 VAL A N 1
ATOM 2375 C CA . VAL A 1 313 ? 108.964 97.071 10.718 1.00 28.69 314 VAL A CA 1
ATOM 2376 C C . VAL A 1 313 ? 108.763 97.359 9.270 1.00 24.34 314 VAL A C 1
ATOM 2377 O O . VAL A 1 313 ? 107.736 97.927 8.890 1.00 26.18 314 VAL A O 1
ATOM 2381 N N . ASN A 1 314 ? 109.744 96.991 8.428 1.00 26.21 315 ASN A N 1
ATOM 2382 C CA . ASN A 1 314 ? 109.594 97.259 7.007 1.00 25.83 315 ASN A CA 1
ATOM 2383 C C . ASN A 1 314 ? 108.430 96.482 6.393 1.00 25.33 315 ASN A C 1
ATOM 2384 O O . ASN A 1 314 ? 107.702 96.980 5.558 1.00 25.40 315 ASN A O 1
ATOM 2389 N N . ALA A 1 315 ? 108.309 95.206 6.773 1.00 22.36 316 ALA A N 1
ATOM 2390 C CA . ALA A 1 315 ? 107.242 94.360 6.285 1.00 21.56 316 ALA A CA 1
ATOM 2391 C C . ALA A 1 315 ? 105.853 94.914 6.664 1.00 20.36 316 ALA A C 1
ATOM 2392 O O . ALA A 1 315 ? 104.957 94.969 5.806 1.00 23.37 316 ALA A O 1
ATOM 2394 N N . ILE A 1 316 ? 105.754 95.429 7.870 1.00 23.07 317 ILE A N 1
ATOM 2395 C CA . ILE A 1 316 ? 104.506 96.072 8.373 1.00 25.10 317 ILE A CA 1
ATOM 2396 C C . ILE A 1 316 ? 104.136 97.226 7.433 1.00 28.75 317 ILE A C 1
ATOM 2397 O O . ILE A 1 316 ? 102.973 97.351 6.998 1.00 27.18 317 ILE A O 1
ATOM 2402 N N . GLY A 1 317 ? 105.151 98.005 7.020 1.00 29.78 318 GLY A N 1
ATOM 2403 C CA . GLY A 1 317 ? 104.944 99.070 6.040 1.00 30.16 318 GLY A CA 1
ATOM 2404 C C . GLY A 1 317 ? 104.513 98.646 4.629 1.00 33.03 318 GLY A C 1
ATOM 2405 O O . GLY A 1 317 ? 104.015 99.459 3.822 1.00 29.48 318 GLY A O 1
ATOM 2406 N N . GLN A 1 318 ? 104.672 97.373 4.295 1.00 27.34 319 GLN A N 1
ATOM 2407 C CA . GLN A 1 318 ? 104.318 96.880 2.964 1.00 26.94 319 GLN A CA 1
ATOM 2408 C C . GLN A 1 318 ? 103.099 95.955 3.020 1.00 25.72 319 GLN A C 1
ATOM 2409 O O . GLN A 1 318 ? 102.896 95.242 2.095 1.00 26.84 319 GLN A O 1
ATOM 2415 N N . LEU A 1 319 ? 102.258 96.050 4.055 1.00 24.85 320 LEU A N 1
ATOM 2416 C CA . LEU A 1 319 ? 101.068 95.189 4.124 1.00 27.99 320 LEU A CA 1
ATOM 2417 C C . LEU A 1 319 ? 100.001 95.652 3.156 1.00 31.83 320 LEU A C 1
ATOM 2418 O O . LEU A 1 319 ? 99.273 94.821 2.553 1.00 28.20 320 LEU A O 1
ATOM 2423 N N . SER A 1 320 ? 99.893 96.974 2.967 1.00 32.40 321 SER A N 1
ATOM 2424 C CA . SER A 1 320 ? 98.785 97.517 2.187 1.00 37.57 321 SER A CA 1
ATOM 2425 C C . SER A 1 320 ? 98.877 97.089 0.737 1.00 35.67 321 SER A C 1
ATOM 2426 O O . SER A 1 320 ? 97.856 96.954 0.096 1.00 41.77 321 SER A O 1
ATOM 2429 N N . SER A 1 321 ? 100.070 96.815 0.249 1.00 33.64 322 SER A N 1
ATOM 2430 C CA . SER A 1 321 ? 100.275 96.356 -1.122 1.00 39.74 322 SER A CA 1
ATOM 2431 C C . SER A 1 321 ? 99.817 94.918 -1.444 1.00 41.35 322 SER A C 1
ATOM 2432 O O . SER A 1 321 ? 99.735 94.556 -2.627 1.00 42.70 322 SER A O 1
ATOM 2435 N N . LEU A 1 322 ? 99.560 94.090 -0.429 1.00 30.99 323 LEU A N 1
ATOM 2436 C CA . LEU A 1 322 ? 99.176 92.670 -0.645 1.00 30.59 323 LEU A CA 1
ATOM 2437 C C . LEU A 1 322 ? 97.668 92.535 -0.840 1.00 27.57 323 LEU A C 1
ATOM 2438 O O . LEU A 1 322 ? 96.879 93.279 -0.242 1.00 30.50 323 LEU A O 1
ATOM 2443 N N . ASP A 1 323 ? 97.262 91.601 -1.670 1.00 26.64 324 ASP A N 1
ATOM 2444 C CA . ASP A 1 323 ? 95.848 91.471 -2.009 1.00 28.15 324 ASP A CA 1
ATOM 2445 C C . ASP A 1 323 ? 95.234 90.482 -1.034 1.00 25.06 324 ASP A C 1
ATOM 2446 O O . ASP A 1 323 ? 95.615 89.312 -1.066 1.00 25.71 324 ASP A O 1
ATOM 2451 N N . ARG A 1 324 ? 94.351 90.956 -0.193 1.00 26.26 325 ARG A N 1
ATOM 2452 C CA . ARG A 1 324 ? 93.710 90.086 0.825 1.00 25.47 325 ARG A CA 1
ATOM 2453 C C . ARG A 1 324 ? 92.922 88.961 0.190 1.00 26.13 325 ARG A C 1
ATOM 2454 O O . ARG A 1 324 ? 92.905 87.851 0.710 1.00 25.68 325 ARG A O 1
ATOM 2462 N N . ALA A 1 325 ? 92.307 89.211 -0.971 1.00 26.91 326 ALA A N 1
ATOM 2463 C CA . ALA A 1 325 ? 91.604 88.138 -1.725 1.00 27.20 326 ALA A CA 1
ATOM 2464 C C . ALA A 1 325 ? 92.533 87.024 -2.159 1.00 25.61 326 ALA A C 1
ATOM 2465 O O . ALA A 1 325 ? 92.094 85.871 -2.233 1.00 25.19 326 ALA A O 1
ATOM 2467 N N . TYR A 1 326 ? 93.767 87.360 -2.534 1.00 25.22 327 TYR A N 1
ATOM 2468 C CA . TYR A 1 326 ? 94.776 86.392 -2.854 1.00 24.37 327 TYR A CA 1
ATOM 2469 C C . TYR A 1 326 ? 95.097 85.476 -1.660 1.00 23.15 327 TYR A C 1
ATOM 2470 O O . TYR A 1 326 ? 95.164 84.233 -1.839 1.00 21.80 327 TYR A O 1
ATOM 2479 N N . CYS A 1 327 ? 95.225 86.059 -0.473 1.00 21.57 328 CYS A N 1
ATOM 2480 C CA . CYS A 1 327 ? 95.471 85.276 0.737 1.00 23.42 328 CYS A CA 1
ATOM 2481 C C . CYS A 1 327 ? 94.327 84.238 0.937 1.00 22.28 328 CYS A C 1
ATOM 2482 O O . CYS A 1 327 ? 94.571 83.038 1.207 1.00 22.13 328 CYS A O 1
ATOM 2485 N N . ARG A 1 328 ? 93.092 84.741 0.843 1.00 20.71 329 ARG A N 1
ATOM 2486 C CA . ARG A 1 328 ? 91.921 83.900 0.986 1.00 22.54 329 ARG A CA 1
ATOM 2487 C C . ARG A 1 328 ? 91.914 82.778 -0.056 1.00 24.04 329 ARG A C 1
ATOM 2488 O O . ARG A 1 328 ? 91.639 81.605 0.251 1.00 21.42 329 ARG A O 1
ATOM 2496 N N . ALA A 1 329 ? 92.250 83.112 -1.301 1.00 23.36 330 ALA A N 1
ATOM 2497 C CA . ALA A 1 329 ? 92.278 82.143 -2.372 1.00 26.86 330 ALA A CA 1
ATOM 2498 C C . ALA A 1 329 ? 93.297 81.054 -2.150 1.00 25.98 330 ALA A C 1
ATOM 2499 O O . ALA A 1 329 ? 93.034 79.919 -2.504 1.00 23.52 330 ALA A O 1
ATOM 2501 N N . GLN A 1 330 ? 94.452 81.420 -1.596 1.00 23.39 331 GLN A N 1
ATOM 2502 C CA . GLN A 1 330 ? 95.456 80.460 -1.259 1.00 24.49 331 GLN A CA 1
ATOM 2503 C C . GLN A 1 330 ? 94.960 79.505 -0.157 1.00 22.68 331 GLN A C 1
ATOM 2504 O O . GLN A 1 330 ? 95.199 78.293 -0.250 1.00 22.40 331 GLN A O 1
ATOM 2510 N N . ALA A 1 331 ? 94.252 80.045 0.815 1.00 19.84 332 ALA A N 1
ATOM 2511 C CA . ALA A 1 331 ? 93.723 79.244 1.870 1.00 21.96 332 ALA A CA 1
ATOM 2512 C C . ALA A 1 331 ? 92.745 78.190 1.256 1.00 25.07 332 ALA A C 1
ATOM 2513 O O . ALA A 1 331 ? 92.823 76.981 1.580 1.00 23.07 332 ALA A O 1
ATOM 2515 N N . GLU A 1 332 ? 91.882 78.629 0.339 1.00 24.83 333 GLU A N 1
ATOM 2516 C CA . GLU A 1 332 ? 90.915 77.724 -0.244 1.00 27.87 333 GLU A CA 1
ATOM 2517 C C . GLU A 1 332 ? 91.565 76.663 -1.100 1.00 27.87 333 GLU A C 1
ATOM 2518 O O . GLU A 1 332 ? 91.178 75.487 -1.045 1.00 27.78 333 GLU A O 1
ATOM 2524 N N . ALA A 1 333 ? 92.577 77.048 -1.858 1.00 25.31 334 ALA A N 1
ATOM 2525 C CA . ALA A 1 333 ? 93.234 76.118 -2.753 1.00 29.83 334 ALA A CA 1
ATOM 2526 C C . ALA A 1 333 ? 94.060 75.072 -2.042 1.00 31.83 334 ALA A C 1
ATOM 2527 O O . ALA A 1 333 ? 94.238 73.984 -2.544 1.00 31.06 334 ALA A O 1
ATOM 2529 N N . ARG A 1 334 ? 94.652 75.437 -0.915 1.00 26.69 335 ARG A N 1
ATOM 2530 C CA . ARG A 1 334 ? 95.675 74.583 -0.312 1.00 26.88 335 ARG A CA 1
ATOM 2531 C C . ARG A 1 334 ? 95.280 73.914 1.008 1.00 24.75 335 ARG A C 1
ATOM 2532 O O . ARG A 1 334 ? 95.783 72.854 1.326 1.00 26.32 335 ARG A O 1
ATOM 2540 N N . PHE A 1 335 ? 94.420 74.560 1.776 1.00 25.12 336 PHE A N 1
ATOM 2541 C CA . PHE A 1 335 ? 94.206 74.142 3.184 1.00 22.41 336 PHE A CA 1
ATOM 2542 C C . PHE A 1 335 ? 92.836 73.604 3.474 1.00 24.58 336 PHE A C 1
ATOM 2543 O O . PHE A 1 335 ? 92.386 73.662 4.594 1.00 23.82 336 PHE A O 1
ATOM 2551 N N . SER A 1 336 ? 92.170 73.009 2.455 1.00 23.09 337 SER A N 1
ATOM 2552 C CA . SER A 1 336 ? 90.839 72.451 2.673 1.00 22.74 337 SER A CA 1
ATOM 2553 C C . SER A 1 336 ? 90.829 71.146 3.390 1.00 19.58 337 SER A C 1
ATOM 2554 O O . SER A 1 336 ? 91.762 70.351 3.281 1.00 21.26 337 SER A O 1
ATOM 2557 N N . LEU A 1 337 ? 89.744 70.891 4.101 1.00 18.62 338 LEU A N 1
ATOM 2558 C CA . LEU A 1 337 ? 89.547 69.555 4.644 1.00 21.35 338 LEU A CA 1
ATOM 2559 C C . LEU A 1 337 ? 89.457 68.464 3.630 1.00 22.86 338 LEU A C 1
ATOM 2560 O O . LEU A 1 337 ? 89.928 67.319 3.862 1.00 18.51 338 LEU A O 1
ATOM 2565 N N . ALA A 1 338 ? 88.824 68.742 2.489 1.00 21.39 339 ALA A N 1
ATOM 2566 C CA . ALA A 1 338 ? 88.692 67.663 1.475 1.00 21.51 339 ALA A CA 1
ATOM 2567 C C . ALA A 1 338 ? 90.045 67.096 1.020 1.00 19.52 339 ALA A C 1
ATOM 2568 O O . ALA A 1 338 ? 90.240 65.864 0.921 1.00 20.73 339 ALA A O 1
ATOM 2570 N N . ALA A 1 339 ? 90.980 67.977 0.762 1.00 18.72 340 ALA A N 1
ATOM 2571 C CA . ALA A 1 339 ? 92.317 67.605 0.325 1.00 19.19 340 ALA A CA 1
ATOM 2572 C C . ALA A 1 339 ? 93.056 66.923 1.471 1.00 19.82 340 ALA A C 1
ATOM 2573 O O . ALA A 1 339 ? 93.756 65.954 1.238 1.00 20.16 340 ALA A O 1
ATOM 2583 N N . GLY A 1 341 ? 91.644 65.106 3.743 1.00 17.53 342 GLY A N 1
ATOM 2584 C CA . GLY A 1 341 ? 91.051 63.765 3.845 1.00 19.06 342 GLY A CA 1
ATOM 2585 C C . GLY A 1 341 ? 91.722 62.768 2.909 1.00 21.50 342 GLY A C 1
ATOM 2586 O O . GLY A 1 341 ? 91.908 61.575 3.224 1.00 21.57 342 GLY A O 1
ATOM 2587 N N . GLN A 1 342 ? 91.988 63.232 1.703 1.00 22.38 343 GLN A N 1
ATOM 2588 C CA . GLN A 1 342 ? 92.784 62.459 0.735 1.00 22.63 343 GLN A CA 1
ATOM 2589 C C . GLN A 1 342 ? 94.173 62.081 1.217 1.00 22.18 343 GLN A C 1
ATOM 2590 O O . GLN A 1 342 ? 94.589 60.892 1.092 1.00 20.35 343 GLN A O 1
ATOM 2596 N N . ARG A 1 343 ? 94.879 63.055 1.763 1.00 21.25 344 ARG A N 1
ATOM 2597 C CA . ARG A 1 343 ? 96.215 62.828 2.270 1.00 20.34 344 ARG A CA 1
ATOM 2598 C C . ARG A 1 343 ? 96.170 61.894 3.453 1.00 21.24 344 ARG A C 1
ATOM 2599 O O . ARG A 1 343 ? 97.019 61.033 3.555 1.00 18.74 344 ARG A O 1
ATOM 2607 N N . LEU A 1 344 ? 95.192 62.050 4.361 1.00 19.67 345 LEU A N 1
ATOM 2608 C CA . LEU A 1 344 ? 95.090 61.092 5.489 1.00 19.78 345 LEU A CA 1
ATOM 2609 C C . LEU A 1 344 ? 94.846 59.665 5.059 1.00 20.16 345 LEU A C 1
ATOM 2610 O O . LEU A 1 344 ? 95.372 58.716 5.631 1.00 20.76 345 LEU A O 1
ATOM 2615 N N . GLU A 1 345 ? 93.952 59.500 4.093 1.00 21.18 346 GLU A N 1
ATOM 2616 C CA . GLU A 1 345 ? 93.611 58.177 3.628 1.00 21.82 346 GLU A CA 1
ATOM 2617 C C . GLU A 1 345 ? 94.836 57.557 2.963 1.00 22.04 346 GLU A C 1
ATOM 2618 O O . GLU A 1 345 ? 95.097 56.344 3.144 1.00 22.74 346 GLU A O 1
ATOM 2624 N N . ALA A 1 346 ? 95.581 58.347 2.190 1.00 21.82 347 ALA A N 1
ATOM 2625 C CA . ALA 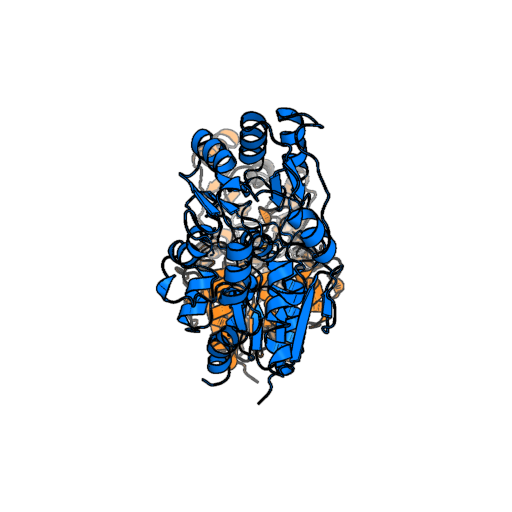A 1 346 ? 96.790 57.859 1.533 1.00 23.54 347 ALA A CA 1
ATOM 2626 C C . ALA A 1 346 ? 97.866 57.427 2.559 1.00 23.76 347 ALA A C 1
ATOM 2627 O O . ALA A 1 346 ? 98.597 56.437 2.371 1.00 22.66 347 ALA A O 1
ATOM 2629 N N . TRP A 1 347 ? 97.878 58.120 3.690 1.00 19.44 348 TRP A N 1
ATOM 2630 C CA . TRP A 1 347 ? 98.758 57.750 4.827 1.00 19.94 348 TRP A CA 1
ATOM 2631 C C . TRP A 1 347 ? 98.296 56.511 5.556 1.00 19.01 348 TRP A C 1
ATOM 2632 O O . TRP A 1 347 ? 99.027 55.565 5.724 1.00 19.86 348 TRP A O 1
ATOM 2643 N N . LEU A 1 348 ? 97.069 56.567 6.053 1.00 19.82 349 LEU A N 1
ATOM 2644 C CA . LEU A 1 348 ? 96.573 55.575 7.030 1.00 20.20 349 LEU A CA 1
ATOM 2645 C C . LEU A 1 348 ? 96.035 54.293 6.468 1.00 18.63 349 LEU A C 1
ATOM 2646 O O . LEU A 1 348 ? 96.173 53.277 7.090 1.00 18.56 349 LEU A O 1
ATOM 2651 N N . LEU A 1 349 ? 95.404 54.302 5.285 1.00 19.52 350 LEU A N 1
ATOM 2652 C CA . LEU A 1 349 ? 94.778 53.084 4.791 1.00 22.91 350 LEU A CA 1
ATOM 2653 C C . LEU A 1 349 ? 95.767 51.981 4.557 1.00 22.40 350 LEU A C 1
ATOM 2654 O O . LEU A 1 349 ? 95.469 50.874 4.916 1.00 23.20 350 LEU A O 1
ATOM 2659 N N . PRO A 1 350 ? 96.959 52.262 4.035 1.00 23.62 351 PRO A N 1
ATOM 2660 C CA . PRO A 1 350 ? 97.928 51.183 3.855 1.00 25.52 351 PRO A CA 1
ATOM 2661 C C . PRO A 1 350 ? 98.416 50.559 5.174 1.00 25.42 351 PRO A C 1
ATOM 2662 O O . PRO A 1 350 ? 98.828 49.399 5.199 1.00 25.51 351 PRO A O 1
ATOM 2666 N N . LEU A 1 351 ? 98.262 51.270 6.292 1.00 23.55 352 LEU A N 1
ATOM 2667 C CA . LEU A 1 351 ? 98.641 50.720 7.603 1.00 25.50 352 LEU A CA 1
ATOM 2668 C C . LEU A 1 351 ? 97.652 49.678 8.153 1.00 28.49 352 LEU A C 1
ATOM 2669 O O . LEU A 1 351 ? 97.962 48.941 9.066 1.00 28.34 352 LEU A O 1
ATOM 2674 N N . LEU A 1 352 ? 96.452 49.652 7.613 1.00 27.19 353 LEU A N 1
ATOM 2675 C CA . LEU A 1 352 ? 95.466 48.650 7.950 1.00 33.07 353 LEU A CA 1
ATOM 2676 C C . LEU A 1 352 ? 95.757 47.272 7.300 1.00 38.94 353 LEU A C 1
ATOM 2677 O O . LEU A 1 352 ? 95.321 46.303 7.838 1.00 47.67 353 LEU A O 1
ATOM 2682 N N . SER A 1 353 ? 96.451 47.168 6.168 1.00 49.69 354 SER A N 1
ATOM 2683 C CA . SER A 1 353 ? 96.617 45.850 5.495 1.00 61.81 354 SER A CA 1
ATOM 2684 C C . SER A 1 353 ? 98.047 45.517 5.099 1.00 70.55 354 SER A C 1
ATOM 2685 O O . SER A 1 353 ? 98.482 45.841 3.970 1.00 72.53 354 SER A O 1
ATOM 2688 N N . ARG A 1 354 ? 98.718 44.815 6.026 1.00 84.47 355 ARG A N 1
ATOM 2689 C CA . ARG A 1 354 ? 100.150 44.459 5.967 1.00 84.85 355 ARG A CA 1
ATOM 2690 C C . ARG A 1 354 ? 100.403 43.081 6.619 1.00 93.64 355 ARG A C 1
ATOM 2691 O O . ARG A 1 354 ? 101.035 42.193 6.032 1.00 95.75 355 ARG A O 1
ATOM 2699 N N . THR B 2 1 ? 104.379 18.823 37.463 1.00 44.59 2 THR B N 1
ATOM 2700 C CA . THR B 2 1 ? 103.732 20.092 36.990 1.00 44.41 2 THR B CA 1
ATOM 2701 C C . THR B 2 1 ? 104.760 21.253 36.891 1.00 37.23 2 THR B C 1
ATOM 2702 O O . THR B 2 1 ? 104.741 22.252 37.669 1.00 38.09 2 THR B O 1
ATOM 2706 N N . ALA B 2 2 ? 105.668 21.048 35.950 1.00 32.81 3 ALA B N 1
ATOM 2707 C CA . ALA B 2 2 ? 106.804 21.931 35.709 1.00 31.48 3 ALA B CA 1
ATOM 2708 C C . ALA B 2 2 ? 106.368 23.029 34.740 1.00 31.39 3 ALA B C 1
ATOM 2709 O O . ALA B 2 2 ? 105.609 22.774 33.817 1.00 29.84 3 ALA B O 1
ATOM 2711 N N . HIS B 2 3 ? 106.935 24.208 34.926 1.00 29.27 4 HIS B N 1
ATOM 2712 C CA . HIS B 2 3 ? 106.621 25.369 34.100 1.00 29.72 4 HIS B CA 1
ATOM 2713 C C . HIS B 2 3 ? 107.887 26.100 33.698 1.00 26.94 4 HIS B C 1
ATOM 2714 O O . HIS B 2 3 ? 108.983 25.824 34.237 1.00 24.22 4 HIS B O 1
ATOM 2721 N N . ARG B 2 4 ? 107.724 27.100 32.800 1.00 23.54 5 ARG B N 1
ATOM 2722 C CA . ARG B 2 4 ? 108.823 27.832 32.195 1.00 24.98 5 ARG B CA 1
ATOM 2723 C C . ARG B 2 4 ? 108.642 29.307 32.606 1.00 21.98 5 ARG B C 1
ATOM 2724 O O . ARG B 2 4 ? 107.601 29.896 32.381 1.00 22.12 5 ARG B O 1
ATOM 2732 N N . PHE B 2 5 ? 109.628 29.797 33.323 1.00 22.35 6 PHE B N 1
ATOM 2733 C CA . PHE B 2 5 ? 109.606 31.145 33.826 1.00 20.98 6 PHE B CA 1
ATOM 2734 C C . PHE B 2 5 ? 110.689 32.012 33.151 1.00 21.29 6 PHE B C 1
ATOM 2735 O O . PHE B 2 5 ? 111.848 31.623 32.962 1.00 19.85 6 PHE B O 1
ATOM 2743 N N . LEU B 2 6 ? 110.354 33.288 32.968 1.00 19.60 7 LEU B N 1
ATOM 2744 C CA . LEU B 2 6 ? 111.320 34.291 32.551 1.00 19.27 7 LEU B CA 1
ATOM 2745 C C . LEU B 2 6 ? 111.528 35.307 33.721 1.00 18.85 7 LEU B C 1
ATOM 2746 O O . LEU B 2 6 ? 110.556 35.876 34.171 1.00 20.30 7 LEU B O 1
ATOM 2751 N N . PHE B 2 7 ? 112.737 35.508 34.193 1.00 18.14 8 PHE B N 1
ATOM 2752 C CA . PHE B 2 7 ? 112.998 36.425 35.262 1.00 18.14 8 PHE B CA 1
ATOM 2753 C C . PHE B 2 7 ? 113.599 37.646 34.609 1.00 20.40 8 PHE B C 1
ATOM 2754 O O . PHE B 2 7 ? 114.566 37.512 33.822 1.00 21.99 8 PHE B O 1
ATOM 2762 N N . VAL B 2 8 ? 113.062 38.825 34.878 1.00 17.30 9 VAL B N 1
ATOM 2763 C CA . VAL B 2 8 ? 113.587 40.040 34.352 1.00 17.86 9 VAL B CA 1
ATOM 2764 C C . VAL B 2 8 ? 114.193 40.844 35.497 1.00 19.69 9 VAL B C 1
ATOM 2765 O O . VAL B 2 8 ? 113.520 41.225 36.459 1.00 19.49 9 VAL B O 1
ATOM 2769 N N . SER B 2 9 ? 115.468 41.106 35.365 1.00 19.15 10 SER B N 1
ATOM 2770 C CA . SER B 2 9 ? 116.248 41.613 36.474 1.00 19.99 10 SER B CA 1
ATOM 2771 C C . SER B 2 9 ? 116.079 43.118 36.680 1.00 21.67 10 SER B C 1
ATOM 2772 O O . SER B 2 9 ? 115.383 43.813 35.943 1.00 19.26 10 SER B O 1
ATOM 2775 N N . THR B 2 10 ? 116.723 43.600 37.729 1.00 19.95 11 THR B N 1
ATOM 2776 C CA . THR B 2 10 ? 116.753 45.026 37.981 1.00 22.67 11 THR B CA 1
ATOM 2777 C C . THR B 2 10 ? 117.556 45.778 36.936 1.00 21.94 11 THR B C 1
ATOM 2778 O O . THR B 2 10 ? 118.611 45.296 36.535 1.00 21.94 11 THR B O 1
ATOM 2782 N N . PRO B 2 11 ? 117.103 46.986 36.544 1.00 19.70 12 PRO B N 1
ATOM 2783 C CA . PRO B 2 11 ? 117.788 47.868 35.635 1.00 20.77 12 PRO B CA 1
ATOM 2784 C C . PRO B 2 11 ? 118.807 48.773 36.258 1.00 20.57 12 PRO B C 1
ATOM 2785 O O . PRO B 2 11 ? 119.345 49.596 35.544 1.00 21.99 12 PRO B O 1
ATOM 2789 N N . VAL B 2 12 ? 119.081 48.658 37.547 1.00 21.99 13 VAL B N 1
ATOM 2790 C CA . VAL B 2 12 ? 120.092 49.555 38.154 1.00 25.97 13 VAL B CA 1
ATOM 2791 C C . VAL B 2 12 ? 121.571 49.219 37.857 1.00 27.11 13 VAL B C 1
ATOM 2792 O O . VAL B 2 12 ? 122.471 50.076 38.028 1.00 26.85 13 VAL B O 1
ATOM 2796 N N . GLY B 2 13 ? 121.840 48.016 37.393 1.00 26.41 14 GLY B N 1
ATOM 2797 C CA . GLY B 2 13 ? 123.200 47.623 37.006 1.00 30.48 14 GLY B CA 1
ATOM 2798 C C . GLY B 2 13 ? 123.234 46.144 36.690 1.00 27.86 14 GLY B C 1
ATOM 2799 O O . GLY B 2 13 ? 122.235 45.489 36.911 1.00 26.33 14 GLY B O 1
ATOM 2800 N N . PRO B 2 14 ? 124.349 45.638 36.137 1.00 29.43 15 PRO B N 1
ATOM 2801 C CA . PRO B 2 14 ? 124.425 44.238 35.785 1.00 28.79 15 PRO B CA 1
ATOM 2802 C C . PRO B 2 14 ? 124.436 43.317 36.983 1.00 30.12 15 PRO B C 1
ATOM 2803 O O . PRO B 2 14 ? 124.888 43.692 38.063 1.00 29.54 15 PRO B O 1
ATOM 2807 N N . LEU B 2 15 ? 123.966 42.098 36.779 1.00 26.49 16 LEU B N 1
ATOM 2808 C CA . LEU B 2 15 ? 124.171 41.014 37.759 1.00 30.83 16 LEU B CA 1
ATOM 2809 C C . LEU B 2 15 ? 125.657 40.556 37.780 1.00 33.32 16 LEU B C 1
ATOM 2810 O O . LEU B 2 15 ? 126.279 40.403 36.726 1.00 34.75 16 LEU B O 1
ATOM 2815 N N . GLY B 2 16 ? 126.221 40.282 38.968 1.00 40.07 17 GLY B N 1
ATOM 2816 C CA . GLY B 2 16 ? 127.711 40.143 39.144 1.00 45.53 17 GLY B CA 1
ATOM 2817 C C . GLY B 2 16 ? 128.523 41.425 39.466 1.00 50.38 17 GLY B C 1
ATOM 2818 O O . GLY B 2 16 ? 129.696 41.346 39.790 1.00 58.57 17 GLY B O 1
ATOM 2819 N N . SER B 2 17 ? 127.925 42.607 39.377 1.00 54.96 18 SER B N 1
ATOM 2820 C CA . SER B 2 17 ? 128.658 43.885 39.498 1.00 62.44 18 SER B CA 1
ATOM 2821 C C . SER B 2 17 ? 128.669 44.505 40.922 1.00 68.33 18 SER B C 1
ATOM 2822 O O . SER B 2 17 ? 129.501 45.372 41.214 1.00 66.25 18 SER B O 1
ATOM 2825 N N . GLY B 2 18 ? 127.714 44.114 41.766 1.00 61.71 19 GLY B N 1
ATOM 2826 C CA . GLY B 2 18 ? 127.462 44.799 43.025 1.00 66.57 19 GLY B CA 1
ATOM 2827 C C . GLY B 2 18 ? 126.368 45.869 42.975 1.00 66.05 19 GLY B C 1
ATOM 2828 O O . GLY B 2 18 ? 125.706 46.097 44.000 1.00 62.05 19 GLY B O 1
ATOM 2829 N N . ARG B 2 19 ? 126.163 46.535 41.826 1.00 69.62 20 ARG B N 1
ATOM 2830 C CA . ARG B 2 19 ? 125.108 47.591 41.717 1.00 72.67 20 ARG B CA 1
ATOM 2831 C C . ARG B 2 19 ? 123.717 46.995 41.824 1.00 72.34 20 ARG B C 1
ATOM 2832 O O . ARG B 2 19 ? 122.820 47.654 42.388 1.00 66.58 20 ARG B O 1
ATOM 2840 N N . GLY B 2 20 ? 123.531 45.766 41.305 1.00 67.51 21 GLY B N 1
ATOM 2841 C CA . GLY B 2 20 ? 122.267 45.054 41.492 1.00 65.32 21 GLY B CA 1
ATOM 2842 C C . GLY B 2 20 ? 121.779 44.951 42.939 1.00 59.01 21 GLY B C 1
ATOM 2843 O O . GLY B 2 20 ? 120.615 44.637 43.158 1.00 61.78 21 GLY B O 1
ATOM 2844 N N . GLY B 2 21 ? 122.654 45.212 43.931 1.00 54.23 22 GLY B N 1
ATOM 2845 C CA . GLY B 2 21 ? 122.296 45.186 45.351 1.00 45.61 22 GLY B CA 1
ATOM 2846 C C . GLY B 2 21 ? 121.863 43.813 45.841 1.00 45.30 22 GLY B C 1
ATOM 2847 O O . GLY B 2 21 ? 122.466 42.804 45.468 1.00 43.91 22 GLY B O 1
ATOM 2848 N N . GLY B 2 22 ? 120.814 43.761 46.666 1.00 42.18 23 GLY B N 1
ATOM 2849 C CA . GLY B 2 22 ? 120.254 42.499 47.152 1.00 40.44 23 GLY B CA 1
ATOM 2850 C C . GLY B 2 22 ? 119.713 41.595 46.023 1.00 41.18 23 GLY B C 1
ATOM 2851 O O . GLY B 2 22 ? 119.665 40.349 46.174 1.00 35.57 23 GLY B O 1
ATOM 2852 N N . VAL B 2 23 ? 119.311 42.202 44.895 1.00 40.61 24 VAL B N 1
ATOM 2853 C CA . VAL B 2 23 ? 118.835 41.405 43.735 1.00 39.52 24 VAL B CA 1
ATOM 2854 C C . VAL B 2 23 ? 119.932 40.459 43.226 1.00 38.72 24 VAL B C 1
ATOM 2855 O O . VAL B 2 23 ? 119.615 39.391 42.694 1.00 32.82 24 VAL B O 1
ATOM 2859 N N . GLU B 2 24 ? 121.205 40.870 43.363 1.00 41.41 25 GLU B N 1
ATOM 2860 C CA . GLU B 2 24 ? 122.388 40.024 43.058 1.00 43.04 25 GLU B CA 1
ATOM 2861 C C . GLU B 2 24 ? 122.303 38.659 43.697 1.00 41.13 25 GLU B C 1
ATOM 2862 O O . GLU B 2 24 ? 122.819 37.701 43.145 1.00 39.93 25 GLU B O 1
ATOM 2868 N N . LEU B 2 25 ? 121.784 38.591 44.926 1.00 39.24 26 LEU B N 1
ATOM 2869 C CA . LEU B 2 25 ? 121.615 37.299 45.617 1.00 40.13 26 LEU B CA 1
ATOM 2870 C C . LEU B 2 25 ? 120.231 36.714 45.377 1.00 34.09 26 LEU B C 1
ATOM 2871 O O . LEU B 2 25 ? 120.083 35.507 45.167 1.00 28.99 26 LEU B O 1
ATOM 2876 N N . THR B 2 26 ? 119.223 37.555 45.484 1.00 32.08 27 THR B N 1
ATOM 2877 C CA . THR B 2 26 ? 117.850 37.124 45.390 1.00 27.29 27 THR B CA 1
ATOM 2878 C C . THR B 2 26 ? 117.493 36.447 44.050 1.00 26.14 27 THR B C 1
ATOM 2879 O O . THR B 2 26 ? 116.800 35.443 44.024 1.00 24.58 27 THR B O 1
ATOM 2883 N N . LEU B 2 27 ? 117.825 37.068 42.925 1.00 24.73 28 LEU B N 1
ATOM 2884 C CA . LEU B 2 27 ? 117.339 36.486 41.627 1.00 21.74 28 LEU B CA 1
ATOM 2885 C C . LEU B 2 27 ? 117.992 35.095 41.394 1.00 22.33 28 LEU B C 1
ATOM 2886 O O . LEU B 2 27 ? 117.254 34.158 41.105 1.00 21.77 28 LEU B O 1
ATOM 2891 N N . PRO B 2 28 ? 119.323 34.957 41.559 1.00 23.53 29 PRO B N 1
ATOM 2892 C CA . PRO B 2 28 ? 119.862 33.585 41.337 1.00 26.30 29 PRO B CA 1
ATOM 2893 C C . PRO B 2 28 ? 119.369 32.573 42.330 1.00 25.79 29 PRO B C 1
ATOM 2894 O O . PRO B 2 28 ? 119.169 31.370 41.964 1.00 25.78 29 PRO B O 1
ATOM 2898 N N . ASN B 2 29 ? 119.198 33.001 43.596 1.00 27.48 30 ASN B N 1
ATOM 2899 C CA . ASN B 2 29 ? 118.660 32.079 44.608 1.00 24.68 30 ASN B CA 1
ATOM 2900 C C . ASN B 2 29 ? 117.209 31.651 44.349 1.00 25.01 30 ASN B C 1
ATOM 2901 O O . ASN B 2 29 ? 116.882 30.480 44.445 1.00 24.32 30 ASN B O 1
ATOM 2906 N N . LEU B 2 30 ? 116.319 32.577 43.984 1.00 24.14 31 LEU B N 1
ATOM 2907 C CA . LEU B 2 30 ? 114.965 32.196 43.627 1.00 24.48 31 LEU B CA 1
ATOM 2908 C C . LEU B 2 30 ? 114.924 31.332 42.373 1.00 22.53 31 LEU B C 1
ATOM 2909 O O . LEU B 2 30 ? 114.052 30.466 42.266 1.00 22.78 31 LEU B O 1
ATOM 2914 N N . ALA B 2 31 ? 115.842 31.585 41.451 1.00 24.35 32 ALA B N 1
ATOM 2915 C CA . ALA B 2 31 ? 115.875 30.760 40.205 1.00 23.01 32 ALA B CA 1
ATOM 2916 C C . ALA B 2 31 ? 116.255 29.318 40.577 1.00 25.20 32 ALA B C 1
ATOM 2917 O O . ALA B 2 31 ? 115.612 28.396 40.179 1.00 23.36 32 ALA B O 1
ATOM 2919 N N . LYS B 2 32 ? 117.216 29.180 41.464 1.00 24.52 33 LYS B N 1
ATOM 2920 C CA . LYS B 2 32 ? 117.676 27.858 41.897 1.00 24.76 33 LYS B CA 1
ATOM 2921 C C . LYS B 2 32 ? 116.567 27.196 42.676 1.00 24.25 33 LYS B C 1
ATOM 2922 O O . LYS B 2 32 ? 116.337 26.019 42.527 1.00 25.20 33 LYS B O 1
ATOM 2928 N N . ALA B 2 33 ? 115.823 27.976 43.480 1.00 24.02 34 ALA B N 1
ATOM 2929 C CA . ALA B 2 33 ? 114.700 27.457 44.247 1.00 25.03 34 ALA B CA 1
ATOM 2930 C C . ALA B 2 33 ? 113.697 26.810 43.325 1.00 25.07 34 ALA B C 1
ATOM 2931 O O . ALA B 2 33 ? 113.092 25.825 43.663 1.00 25.84 34 ALA B O 1
ATOM 2933 N N . LEU B 2 34 ? 113.496 27.399 42.155 1.00 24.26 35 LEU B N 1
ATOM 2934 C CA . LEU B 2 34 ? 112.570 26.838 41.168 1.00 22.22 35 LEU B CA 1
ATOM 2935 C C . LEU B 2 34 ? 113.203 25.747 40.316 1.00 20.87 35 LEU B C 1
ATOM 2936 O O . LEU B 2 34 ? 112.553 24.731 40.077 1.00 23.89 35 LEU B O 1
ATOM 2941 N N . THR B 2 35 ? 114.444 25.900 39.881 1.00 20.74 36 THR B N 1
ATOM 2942 C CA . THR B 2 35 ? 115.080 24.878 39.023 1.00 23.58 36 THR B CA 1
ATOM 2943 C C . THR B 2 35 ? 115.288 23.598 39.779 1.00 27.18 36 THR B C 1
ATOM 2944 O O . THR B 2 35 ? 115.216 22.533 39.163 1.00 26.41 36 THR B O 1
ATOM 2948 N N . GLN B 2 36 ? 115.494 23.684 41.100 1.00 25.34 37 GLN B N 1
ATOM 2949 C CA . GLN B 2 36 ? 115.692 22.471 41.921 1.00 28.08 37 GLN B CA 1
ATOM 2950 C C . GLN B 2 36 ? 114.376 21.715 42.087 1.00 29.12 37 GLN B C 1
ATOM 2951 O O . GLN B 2 36 ? 114.331 20.520 42.513 1.00 30.04 37 GLN B O 1
ATOM 2957 N N . ARG B 2 37 ? 113.269 22.355 41.721 1.00 28.56 38 ARG B N 1
ATOM 2958 C CA . ARG B 2 37 ? 112.017 21.694 41.691 1.00 26.10 38 ARG B CA 1
ATOM 2959 C C . ARG B 2 37 ? 111.604 21.223 40.300 1.00 26.47 38 ARG B C 1
ATOM 2960 O O . ARG B 2 37 ? 110.512 20.771 40.129 1.00 30.27 38 ARG B O 1
ATOM 2968 N N . GLY B 2 38 ? 112.462 21.353 39.313 1.00 24.34 39 GLY B N 1
ATOM 2969 C CA . GLY B 2 38 ? 112.211 20.828 37.986 1.00 26.81 39 GLY B CA 1
ATOM 2970 C C . GLY B 2 38 ? 111.681 21.835 36.985 1.00 27.08 39 GLY B C 1
ATOM 2971 O O . GLY B 2 38 ? 111.411 21.465 35.850 1.00 27.19 39 GLY B O 1
ATOM 2972 N N . HIS B 2 39 ? 111.496 23.103 37.379 1.00 23.85 40 HIS B N 1
ATOM 2973 C CA . HIS B 2 39 ? 111.076 24.150 36.422 1.00 24.05 40 HIS B CA 1
ATOM 2974 C C . HIS B 2 39 ? 112.231 24.684 35.595 1.00 22.48 40 HIS B C 1
ATOM 2975 O O . HIS B 2 39 ? 113.380 24.456 35.905 1.00 24.79 40 HIS B O 1
ATOM 2982 N N . GLN B 2 40 ? 111.952 25.413 34.528 1.00 23.51 41 GLN B N 1
ATOM 2983 C CA . GLN B 2 40 ? 113.004 26.062 33.713 1.00 23.87 41 GLN B CA 1
ATOM 2984 C C . GLN B 2 40 ? 112.938 27.554 34.029 1.00 24.58 41 GLN B C 1
ATOM 2985 O O . GLN B 2 40 ? 111.847 28.093 34.161 1.00 24.40 41 GLN B O 1
ATOM 2991 N N . VAL B 2 41 ? 114.094 28.155 34.183 1.00 24.71 42 VAL B N 1
ATOM 2992 C CA . VAL B 2 41 ? 114.175 29.608 34.410 1.00 22.47 42 VAL B CA 1
ATOM 2993 C C . VAL B 2 41 ? 115.214 30.201 33.457 1.00 22.38 42 VAL B C 1
ATOM 2994 O O . VAL B 2 41 ? 116.339 29.692 33.323 1.00 23.59 42 VAL B O 1
ATOM 2998 N N . SER B 2 42 ? 114.778 31.234 32.726 1.00 22.85 43 SER B N 1
ATOM 2999 C CA . SER B 2 42 ? 115.649 32.001 31.869 1.00 22.38 43 SER B CA 1
ATOM 3000 C C . SER B 2 42 ? 115.671 33.396 32.446 1.00 20.82 43 SER B C 1
ATOM 3001 O O . SER B 2 42 ? 114.686 33.789 33.083 1.00 20.06 43 SER B O 1
ATOM 3004 N N . VAL B 2 43 ? 116.714 34.149 32.146 1.00 19.41 44 VAL B N 1
ATOM 3005 C CA . VAL B 2 43 ? 116.915 35.471 32.730 1.00 20.88 44 VAL B CA 1
ATOM 3006 C C . VAL B 2 43 ? 117.208 36.459 31.673 1.00 20.78 44 VAL B C 1
ATOM 3007 O O . VAL B 2 43 ? 117.999 36.211 30.758 1.00 19.80 44 VAL B O 1
ATOM 3011 N N . LEU B 2 44 ? 116.601 37.641 31.811 1.00 19.68 45 LEU B N 1
ATOM 3012 C CA . LEU B 2 44 ? 116.959 38.794 31.020 1.00 19.86 45 LEU B CA 1
ATOM 3013 C C . LEU B 2 44 ? 117.538 39.865 31.937 1.00 20.17 45 LEU B C 1
ATOM 3014 O O . LEU B 2 44 ? 116.891 40.161 32.975 1.00 18.77 45 LEU B O 1
ATOM 3019 N N . ALA B 2 45 ? 118.687 40.448 31.571 1.00 18.93 46 ALA B N 1
ATOM 3020 C CA . ALA B 2 45 ? 119.407 41.386 32.435 1.00 19.03 46 ALA B CA 1
ATOM 3021 C C . ALA B 2 45 ? 120.191 42.365 31.637 1.00 18.80 46 ALA B C 1
ATOM 3022 O O . ALA B 2 45 ? 120.392 42.189 30.423 1.00 20.08 46 ALA B O 1
ATOM 3024 N N . PRO B 2 46 ? 120.726 43.429 32.282 1.00 19.27 47 PRO B N 1
ATOM 3025 C CA . PRO B 2 46 ? 121.533 44.410 31.537 1.00 19.24 47 PRO B CA 1
ATOM 3026 C C . PRO B 2 46 ? 122.835 43.809 31.045 1.00 21.36 47 PRO B C 1
ATOM 3027 O O . PRO B 2 46 ? 123.353 42.855 31.648 1.00 21.79 47 PRO B O 1
ATOM 3031 N N . ALA B 2 47 ? 123.371 44.429 30.021 1.00 22.28 48 ALA B N 1
ATOM 3032 C CA . ALA B 2 47 ? 124.698 44.199 29.507 1.00 22.82 48 ALA B CA 1
ATOM 3033 C C . ALA B 2 47 ? 125.734 44.118 30.638 1.00 25.25 48 ALA B C 1
ATOM 3034 O O . ALA B 2 47 ? 125.664 44.863 31.618 1.00 25.83 48 ALA B O 1
ATOM 3036 N N . GLY B 2 48 ? 126.657 43.160 30.477 1.00 27.33 49 GLY B N 1
ATOM 3037 C CA . GLY B 2 48 ? 127.687 42.899 31.485 1.00 28.03 49 GLY B CA 1
ATOM 3038 C C . GLY B 2 48 ? 127.295 41.969 32.585 1.00 29.83 49 GLY B C 1
ATOM 3039 O O . GLY B 2 48 ? 128.146 41.639 33.440 1.00 30.61 49 GLY B O 1
ATOM 3040 N N . SER B 2 49 ? 126.046 41.512 32.596 1.00 24.76 50 SER B N 1
ATOM 3041 C CA . SER B 2 49 ? 125.581 40.583 33.604 1.00 25.03 50 SER B CA 1
ATOM 3042 C C . SER B 2 49 ? 126.264 39.289 33.417 1.00 26.01 50 SER B C 1
ATOM 3043 O O . SER B 2 49 ? 126.503 38.872 32.296 1.00 28.15 50 SER B O 1
ATOM 3046 N N . VAL B 2 50 ? 126.511 38.629 34.536 1.00 27.69 51 VAL B N 1
ATOM 3047 C CA . VAL B 2 50 ? 127.110 37.305 34.564 1.00 30.21 51 VAL B CA 1
ATOM 3048 C C . VAL B 2 50 ? 126.299 36.470 35.496 1.00 32.01 51 VAL B C 1
ATOM 3049 O O . VAL B 2 50 ? 126.039 36.872 36.645 1.00 36.15 51 VAL B O 1
ATOM 3053 N N . LEU B 2 51 ? 125.912 35.299 35.023 1.00 32.97 52 LEU B N 1
ATOM 3054 C CA . LEU B 2 51 ? 125.068 34.415 35.786 1.00 37.38 52 LEU B CA 1
ATOM 3055 C C . LEU B 2 51 ? 125.343 32.978 35.317 1.00 37.43 52 LEU B C 1
ATOM 3056 O O . LEU B 2 51 ? 124.812 32.537 34.311 1.00 36.06 52 LEU B O 1
ATOM 3061 N N . PRO B 2 52 ? 126.211 32.263 36.053 1.00 49.17 53 PRO B N 1
ATOM 3062 C CA . PRO B 2 52 ? 126.470 30.876 35.659 1.00 53.07 53 PRO B CA 1
ATOM 3063 C C . PRO B 2 52 ? 125.207 30.026 35.755 1.00 47.02 53 PRO B C 1
ATOM 3064 O O . PRO B 2 52 ? 124.320 30.304 36.574 1.00 48.35 53 PRO B O 1
ATOM 3068 N N . ASP B 2 53 ? 125.101 29.049 34.877 1.00 45.18 54 ASP B N 1
ATOM 3069 C CA . ASP B 2 53 ? 124.148 27.941 35.001 1.00 46.20 54 ASP B CA 1
ATOM 3070 C C . ASP B 2 53 ? 122.763 28.195 34.471 1.00 47.20 54 ASP B C 1
ATOM 3071 O O . ASP B 2 53 ? 121.985 27.244 34.360 1.00 46.53 54 ASP B O 1
ATOM 3076 N N . LEU B 2 54 ? 122.410 29.447 34.176 1.00 39.68 55 LEU B N 1
ATOM 3077 C CA . LEU B 2 54 ? 121.059 29.724 33.692 1.00 35.88 55 LEU B CA 1
ATOM 3078 C C . LEU B 2 54 ? 121.144 30.336 32.331 1.00 27.21 55 LEU B C 1
ATOM 3079 O O . LEU B 2 54 ? 122.062 31.061 32.099 1.00 31.60 55 LEU B O 1
ATOM 3084 N N . PRO B 2 55 ? 120.157 30.108 31.488 1.00 25.38 56 PRO B N 1
ATOM 3085 C CA . PRO B 2 55 ? 120.054 30.819 30.229 1.00 26.49 56 PRO B CA 1
ATOM 3086 C C . PRO B 2 55 ? 119.945 32.318 30.564 1.00 25.77 56 PRO B C 1
ATOM 3087 O O . PRO B 2 55 ? 119.123 32.676 31.381 1.00 27.91 56 PRO B O 1
ATOM 3091 N N . LEU B 2 56 ? 120.775 33.122 29.954 1.00 25.41 57 LEU B N 1
ATOM 3092 C CA . LEU B 2 56 ? 120.921 34.564 30.258 1.00 22.74 57 LEU B CA 1
ATOM 3093 C C . LEU B 2 56 ? 121.030 35.299 28.966 1.00 24.33 57 LEU B C 1
ATOM 3094 O O . LEU B 2 56 ? 121.845 34.911 28.105 1.00 28.21 57 LEU B O 1
ATOM 3099 N N . GLU B 2 57 ? 120.189 36.294 28.757 1.00 22.73 58 GLU B N 1
ATOM 3100 C CA . GLU B 2 57 ? 120.256 37.179 27.615 1.00 22.53 58 GLU B CA 1
ATOM 3101 C C . GLU B 2 57 ? 120.434 38.572 28.173 1.00 22.90 58 GLU B C 1
ATOM 3102 O O . GLU B 2 57 ? 119.787 38.954 29.146 1.00 23.80 58 GLU B O 1
ATOM 3108 N N . THR B 2 58 ? 121.331 39.316 27.602 1.00 20.26 59 THR B N 1
ATOM 3109 C CA . THR B 2 58 ? 121.627 40.644 28.072 1.00 21.42 59 THR B CA 1
ATOM 3110 C C . THR B 2 58 ? 121.218 41.681 27.086 1.00 20.18 59 THR B C 1
ATOM 3111 O O . THR B 2 58 ? 121.199 41.448 25.872 1.00 21.29 59 THR B O 1
ATOM 3115 N N . VAL B 2 59 ? 120.884 42.841 27.644 1.00 19.75 60 VAL B N 1
ATOM 3116 C CA . VAL B 2 59 ? 120.302 43.968 26.957 1.00 18.69 60 VAL B CA 1
ATOM 3117 C C . VAL B 2 59 ? 121.115 45.214 27.156 1.00 20.92 60 VAL B C 1
ATOM 3118 O O . VAL B 2 59 ? 121.464 45.565 28.296 1.00 21.14 60 VAL B O 1
ATOM 3122 N N . PRO B 2 60 ? 121.436 45.928 26.072 1.00 21.55 61 PRO B N 1
ATOM 3123 C CA . PRO B 2 60 ? 122.190 47.160 26.247 1.00 21.52 61 PRO B CA 1
ATOM 3124 C C . PRO B 2 60 ? 121.334 48.337 26.737 1.00 23.48 61 PRO B C 1
ATOM 3125 O O . PRO B 2 60 ? 120.124 48.327 26.520 1.00 20.57 61 PRO B O 1
ATOM 3129 N N . GLY B 2 61 ? 121.998 49.355 27.289 1.00 20.96 62 GLY B N 1
ATOM 3130 C CA . GLY B 2 61 ? 121.390 50.659 27.577 1.00 22.81 62 GLY B CA 1
ATOM 3131 C C . GLY B 2 61 ? 121.687 51.231 28.951 1.00 25.12 62 GLY B C 1
ATOM 3132 O O . GLY B 2 61 ? 122.414 50.660 29.750 1.00 23.56 62 GLY B O 1
ATOM 3133 N N . THR B 2 62 ? 121.145 52.405 29.184 1.00 22.97 63 THR B N 1
ATOM 3134 C CA . THR B 2 62 ? 121.456 53.231 30.345 1.00 23.55 63 THR B CA 1
ATOM 3135 C C . THR B 2 62 ? 120.730 52.672 31.530 1.00 21.68 63 THR B C 1
ATOM 3136 O O . THR B 2 62 ? 119.563 52.314 31.501 1.00 21.02 63 THR B O 1
ATOM 3140 N N . TRP B 2 63 ? 121.502 52.527 32.593 1.00 24.33 64 TRP B N 1
ATOM 3141 C CA . TRP B 2 63 ? 120.971 52.097 33.879 1.00 23.80 64 TRP B CA 1
ATOM 3142 C C . TRP B 2 63 ? 119.944 53.062 34.436 1.00 25.85 64 TRP B C 1
ATOM 3143 O O . TRP B 2 63 ? 119.935 54.262 34.177 1.00 23.53 64 TRP B O 1
ATOM 3154 N N . GLN B 2 64 ? 118.997 52.506 35.159 1.00 24.44 65 GLN B N 1
ATOM 3155 C CA . GLN B 2 64 ? 117.995 53.319 35.800 1.00 26.24 65 GLN B CA 1
ATOM 3156 C C . GLN B 2 64 ? 118.661 53.915 37.062 1.00 27.89 65 GLN B C 1
ATOM 3157 O O . GLN B 2 64 ? 119.398 53.241 37.735 1.00 24.89 65 GLN B O 1
ATOM 3163 N N . SER B 2 65 ? 118.313 55.130 37.396 1.00 29.29 66 SER B N 1
ATOM 3164 C CA . SER B 2 65 ? 118.816 55.738 38.621 1.00 31.22 66 SER B CA 1
ATOM 3165 C C . SER B 2 65 ? 118.026 55.144 39.788 1.00 30.34 66 SER B C 1
ATOM 3166 O O . SER B 2 65 ? 116.874 54.686 39.689 1.00 29.11 66 SER B O 1
ATOM 3169 N N . THR B 2 66 ? 118.716 55.026 40.889 1.00 31.77 67 THR B N 1
ATOM 3170 C CA . THR B 2 66 ? 118.143 54.313 42.010 1.00 32.30 67 THR B CA 1
ATOM 3171 C C . THR B 2 66 ? 116.902 55.034 42.559 1.00 29.81 67 THR B C 1
ATOM 3172 O O . THR B 2 66 ? 116.879 56.265 42.656 1.00 31.54 67 THR B O 1
ATOM 3176 N N . ALA B 2 67 ? 115.898 54.262 42.968 1.00 29.21 68 ALA B N 1
ATOM 3177 C CA . ALA B 2 67 ? 114.615 54.802 43.352 1.00 28.73 68 ALA B CA 1
ATOM 3178 C C . ALA B 2 67 ? 114.802 55.591 44.675 1.00 33.98 68 ALA B C 1
ATOM 3179 O O . ALA B 2 67 ? 114.167 56.636 44.911 1.00 31.92 68 ALA B O 1
ATOM 3181 N N . GLN B 2 68 ? 115.704 55.104 45.530 1.00 34.62 69 GLN B N 1
ATOM 3182 C CA . GLN B 2 68 ? 115.838 55.759 46.868 1.00 37.20 69 GLN B CA 1
ATOM 3183 C C . GLN B 2 68 ? 116.496 57.142 46.768 1.00 38.80 69 GLN B C 1
ATOM 3184 O O . GLN B 2 68 ? 116.405 57.915 47.716 1.00 40.45 69 GLN B O 1
ATOM 3190 N N . SER B 2 69 ? 117.110 57.471 45.624 1.00 38.10 70 SER B N 1
ATOM 3191 C CA . SER B 2 69 ? 117.756 58.750 45.411 1.00 43.00 70 SER B CA 1
ATOM 3192 C C . SER B 2 69 ? 116.762 59.866 45.100 1.00 45.82 70 SER B C 1
ATOM 3193 O O . SER B 2 69 ? 117.184 61.018 44.988 1.00 49.84 70 SER B O 1
ATOM 3196 N N . HIS B 2 70 ? 115.479 59.546 44.972 1.00 40.32 71 HIS B N 1
ATOM 3197 C CA . HIS B 2 70 ? 114.487 60.495 44.485 1.00 45.14 71 HIS B CA 1
ATOM 3198 C C . HIS B 2 70 ? 113.455 60.680 45.542 1.00 40.33 71 HIS B C 1
ATOM 3199 O O . HIS B 2 70 ? 113.269 59.827 46.401 1.00 42.97 71 HIS B O 1
ATOM 3206 N N . GLY B 2 71 ? 112.777 61.810 45.488 1.00 38.78 72 GLY B N 1
ATOM 3207 C CA . GLY B 2 71 ? 111.794 62.134 46.483 1.00 40.18 72 GLY B CA 1
ATOM 3208 C C . GLY B 2 71 ? 110.428 61.588 46.145 1.00 42.32 72 GLY B C 1
ATOM 3209 O O . GLY B 2 71 ? 110.159 61.132 45.011 1.00 39.09 72 GLY B O 1
ATOM 3210 N N . ARG B 2 72 ? 109.533 61.660 47.106 1.00 34.74 73 ARG B N 1
ATOM 3211 C CA . ARG B 2 72 ? 108.231 61.035 46.936 1.00 34.61 73 ARG B CA 1
ATOM 3212 C C . ARG B 2 72 ? 107.312 61.598 45.823 1.00 32.35 73 ARG B C 1
ATOM 3213 O O . ARG B 2 72 ? 106.427 60.911 45.308 1.00 29.73 73 ARG B O 1
ATOM 3221 N N . ALA B 2 73 ? 107.486 62.866 45.469 1.00 30.93 74 ALA B N 1
ATOM 3222 C CA . ALA B 2 73 ? 106.615 63.416 44.429 1.00 36.77 74 ALA B CA 1
ATOM 3223 C C . ALA B 2 73 ? 107.275 63.303 43.020 1.00 34.03 74 ALA B C 1
ATOM 3224 O O . ALA B 2 73 ? 106.673 63.734 42.039 1.00 36.26 74 ALA B O 1
ATOM 3226 N N . THR B 2 74 ? 108.496 62.794 42.920 1.00 34.50 75 THR B N 1
ATOM 3227 C CA . THR B 2 74 ? 109.172 62.786 41.622 1.00 33.84 75 THR B CA 1
ATOM 3228 C C . THR B 2 74 ? 108.441 61.809 40.647 1.00 28.79 75 THR B C 1
ATOM 3229 O O . THR B 2 74 ? 107.975 60.741 41.041 1.00 27.48 75 THR B O 1
ATOM 3233 N N . PRO B 2 75 ? 108.342 62.218 39.387 1.00 28.91 76 PRO B N 1
ATOM 3234 C CA . PRO B 2 75 ? 107.749 61.354 38.370 1.00 25.80 76 PRO B CA 1
ATOM 3235 C C . PRO B 2 75 ? 108.597 60.085 38.124 1.00 25.07 76 PRO B C 1
ATOM 3236 O O . PRO B 2 75 ? 109.821 60.122 38.383 1.00 24.91 76 PRO B O 1
ATOM 3240 N N . ALA B 2 76 ? 108.001 59.042 37.539 1.00 22.66 77 ALA B N 1
ATOM 3241 C CA . ALA B 2 76 ? 108.817 57.942 36.933 1.00 22.16 77 ALA B CA 1
ATOM 3242 C C . ALA B 2 76 ? 109.581 58.505 35.783 1.00 25.61 77 ALA B C 1
ATOM 3243 O O . ALA B 2 76 ? 109.058 59.363 35.045 1.00 24.77 77 ALA B O 1
ATOM 3245 N N . GLU B 2 77 ? 110.820 58.052 35.594 1.00 22.63 78 GLU B N 1
ATOM 3246 C CA . GLU B 2 77 ? 111.663 58.571 34.542 1.00 28.62 78 GLU B CA 1
ATOM 3247 C C . GLU B 2 77 ? 112.144 57.378 33.696 1.00 25.13 78 GLU B C 1
ATOM 3248 O O . GLU B 2 77 ? 112.413 56.266 34.231 1.00 27.92 78 GLU B O 1
ATOM 3254 N N . ILE B 2 78 ? 112.191 57.625 32.402 1.00 21.69 79 ILE B N 1
ATOM 3255 C CA . ILE B 2 78 ? 112.794 56.689 31.483 1.00 23.57 79 ILE B CA 1
ATOM 3256 C C . ILE B 2 78 ? 113.859 57.423 30.673 1.00 23.45 79 ILE B C 1
ATOM 3257 O O . ILE B 2 78 ? 113.523 58.303 29.882 1.00 23.75 79 ILE B O 1
ATOM 3262 N N . PRO B 2 79 ? 115.137 57.127 30.923 1.00 23.25 80 PRO B N 1
ATOM 3263 C CA . PRO B 2 79 ? 116.210 57.871 30.256 1.00 24.77 80 PRO B CA 1
ATOM 3264 C C . PRO B 2 79 ? 116.355 57.485 28.793 1.00 25.11 80 PRO B C 1
ATOM 3265 O O . PRO B 2 79 ? 115.922 56.406 28.361 1.00 23.35 80 PRO B O 1
ATOM 3269 N N . ALA B 2 80 ? 116.977 58.324 28.008 1.00 26.10 81 ALA B N 1
ATOM 3270 C CA . ALA B 2 80 ? 117.398 57.907 26.727 1.00 25.94 81 ALA B CA 1
ATOM 3271 C C . ALA B 2 80 ? 118.208 56.617 26.795 1.00 24.45 81 ALA B C 1
ATOM 3272 O O . ALA B 2 80 ? 119.025 56.497 27.676 1.00 22.66 81 ALA B O 1
ATOM 3274 N N . GLU B 2 81 ? 117.952 55.734 25.850 1.00 22.75 82 GLU B N 1
ATOM 3275 C CA . GLU B 2 81 ? 118.534 54.382 25.750 1.00 26.90 82 GLU B CA 1
ATOM 3276 C C . GLU B 2 81 ? 118.311 53.497 26.982 1.00 24.52 82 GLU B C 1
ATOM 3277 O O . GLU B 2 81 ? 119.127 52.605 27.288 1.00 21.93 82 GLU B O 1
ATOM 3283 N N . SER B 2 82 ? 117.184 53.715 27.684 1.00 23.23 83 SER B N 1
ATOM 3284 C CA . SER B 2 82 ? 116.833 53.007 28.910 1.00 21.17 83 SER B CA 1
ATOM 3285 C C . SER B 2 82 ? 116.953 51.507 28.787 1.00 21.13 83 SER B C 1
ATOM 3286 O O . SER B 2 82 ? 116.266 50.895 27.949 1.00 19.78 83 SER B O 1
ATOM 3289 N N . VAL B 2 83 ? 117.807 50.912 29.616 1.00 20.27 84 VAL B N 1
ATOM 3290 C CA . VAL B 2 83 ? 117.844 49.447 29.709 1.00 21.22 84 VAL B CA 1
ATOM 3291 C C . VAL B 2 83 ? 116.516 48.866 30.224 1.00 19.35 84 VAL B C 1
ATOM 3292 O O . VAL B 2 83 ? 116.090 47.819 29.774 1.00 18.54 84 VAL B O 1
ATOM 3296 N N . LEU B 2 84 ? 115.829 49.581 31.105 1.00 18.73 85 LEU B N 1
ATOM 3297 C CA . LEU B 2 84 ? 114.544 49.112 31.605 1.00 18.20 85 LEU B CA 1
ATOM 3298 C C . LEU B 2 84 ? 113.534 48.994 30.481 1.00 17.88 85 LEU B C 1
ATOM 3299 O O . LEU B 2 84 ? 112.903 47.966 30.284 1.00 18.66 85 LEU B O 1
ATOM 3304 N N . ALA B 2 85 ? 113.425 50.021 29.673 1.00 17.46 86 ALA B N 1
ATOM 3305 C CA . ALA B 2 85 ? 112.478 49.956 28.588 1.00 17.81 86 ALA B CA 1
ATOM 3306 C C . ALA B 2 85 ? 112.827 48.814 27.606 1.00 17.73 86 ALA B C 1
ATOM 3307 O O . ALA B 2 85 ? 111.981 48.105 27.115 1.00 17.67 86 ALA B O 1
ATOM 3309 N N . ARG B 2 86 ? 114.113 48.660 27.341 1.00 19.08 87 ARG B N 1
ATOM 3310 C CA . ARG B 2 86 ? 114.555 47.649 26.403 1.00 19.42 87 ARG B CA 1
ATOM 3311 C C . ARG B 2 86 ? 114.336 46.229 26.919 1.00 18.07 87 ARG B C 1
ATOM 3312 O O . ARG B 2 86 ? 113.987 45.354 26.135 1.00 17.74 87 ARG B O 1
ATOM 3320 N N . LEU B 2 87 ? 114.505 46.019 28.228 1.00 18.19 88 LEU B N 1
ATOM 3321 C CA . LEU B 2 87 ? 114.243 44.743 28.846 1.00 17.75 88 LEU B CA 1
ATOM 3322 C C . LEU B 2 87 ? 112.835 44.320 28.645 1.00 17.73 88 LEU B C 1
ATOM 3323 O O . LEU B 2 87 ? 112.570 43.160 28.320 1.00 16.38 88 LEU B O 1
ATOM 3328 N N . TRP B 2 88 ? 111.902 45.236 28.881 1.00 17.76 89 TRP B N 1
ATOM 3329 C CA . TRP B 2 88 ? 110.461 44.930 28.827 1.00 17.42 89 TRP B CA 1
ATOM 3330 C C . TRP B 2 88 ? 109.951 44.795 27.365 1.00 17.04 89 TRP B C 1
ATOM 3331 O O . TRP B 2 88 ? 109.079 43.969 27.093 1.00 18.94 89 TRP B O 1
ATOM 3342 N N . ASP B 2 89 ? 110.546 45.566 26.447 1.00 17.86 90 ASP B N 1
ATOM 3343 C CA . ASP B 2 89 ? 110.265 45.351 24.996 1.00 18.42 90 ASP B CA 1
ATOM 3344 C C . ASP B 2 89 ? 110.718 43.897 24.602 1.00 19.00 90 ASP B C 1
ATOM 3345 O O . ASP B 2 89 ? 109.965 43.180 23.915 1.00 19.78 90 ASP B O 1
ATOM 3350 N N . ARG B 2 90 ? 111.892 43.465 25.074 1.00 17.98 91 ARG B N 1
ATOM 3351 C CA . ARG B 2 90 ? 112.431 42.171 24.750 1.00 20.20 91 ARG B CA 1
ATOM 3352 C C . ARG B 2 90 ? 111.657 41.078 25.450 1.00 19.86 91 ARG B C 1
ATOM 3353 O O . ARG B 2 90 ? 111.317 40.085 24.828 1.00 19.59 91 ARG B O 1
ATOM 3361 N N . ALA B 2 91 ? 111.256 41.252 26.725 1.00 18.12 92 ALA B N 1
ATOM 3362 C CA . ALA B 2 91 ? 110.360 40.326 27.303 1.00 17.93 92 ALA B CA 1
ATOM 3363 C C . ALA B 2 91 ? 109.054 40.132 26.529 1.00 20.77 92 ALA B C 1
ATOM 3364 O O . ALA B 2 91 ? 108.524 39.063 26.454 1.00 18.83 92 ALA B O 1
ATOM 3366 N N . HIS B 2 92 ? 108.475 41.234 26.065 1.00 19.02 93 HIS B N 1
ATOM 3367 C CA . HIS B 2 92 ? 107.182 41.184 25.401 1.00 19.96 93 HIS B CA 1
ATOM 3368 C C . HIS B 2 92 ? 107.333 40.356 24.099 1.00 21.08 93 HIS B C 1
ATOM 3369 O O . HIS B 2 92 ? 106.472 39.523 23.761 1.00 21.46 93 HIS B O 1
ATOM 3376 N N . GLN B 2 93 ? 108.434 40.566 23.402 1.00 21.50 94 GLN B N 1
ATOM 3377 C CA . GLN B 2 93 ? 108.700 39.837 22.141 1.00 24.22 94 GLN B CA 1
ATOM 3378 C C . GLN B 2 93 ? 108.690 38.361 22.345 1.00 25.03 94 GLN B C 1
ATOM 3379 O O . GLN B 2 93 ? 108.119 37.666 21.519 1.00 24.35 94 GLN B O 1
ATOM 3385 N N . GLN B 2 94 ? 109.261 37.901 23.470 1.00 21.91 95 GLN B N 1
ATOM 3386 C CA . GLN B 2 94 ? 109.346 36.474 23.767 1.00 24.26 95 GLN B CA 1
ATOM 3387 C C . GLN B 2 94 ? 108.386 35.903 24.782 1.00 22.58 95 GLN B C 1
ATOM 3388 O O . GLN B 2 94 ? 108.572 34.764 25.234 1.00 22.70 95 GLN B O 1
ATOM 3394 N N . GLN B 2 95 ? 107.322 36.626 25.091 1.00 21.74 96 GLN B N 1
ATOM 3395 C CA . GLN B 2 95 ? 106.390 36.252 26.118 1.00 22.51 96 GLN B CA 1
ATOM 3396 C C . GLN B 2 95 ? 105.741 34.914 25.900 1.00 23.40 96 GLN B C 1
ATOM 3397 O O . GLN B 2 95 ? 105.388 34.305 26.848 1.00 23.70 96 GLN B O 1
ATOM 3403 N N . ALA B 2 96 ? 105.524 34.492 24.658 1.00 22.05 97 ALA B N 1
ATOM 3404 C CA . ALA B 2 96 ? 104.808 33.217 24.425 1.00 27.24 97 ALA B CA 1
ATOM 3405 C C . ALA B 2 96 ? 105.693 31.992 24.654 1.00 26.58 97 ALA B C 1
ATOM 3406 O O . ALA B 2 96 ? 105.177 30.861 24.772 1.00 28.46 97 ALA B O 1
ATOM 3408 N N . ASP B 2 97 ? 106.977 32.208 24.892 1.00 24.42 98 ASP B N 1
ATOM 3409 C CA . ASP B 2 97 ? 107.873 31.108 25.219 1.00 26.82 98 ASP B CA 1
ATOM 3410 C C . ASP B 2 97 ? 107.854 30.769 26.736 1.00 26.33 98 ASP B C 1
ATOM 3411 O O . ASP B 2 97 ? 108.632 29.915 27.148 1.00 27.04 98 ASP B O 1
ATOM 3416 N N . PHE B 2 98 ? 107.031 31.477 27.532 1.00 22.27 99 PHE B N 1
ATOM 3417 C CA . PHE B 2 98 ? 107.041 31.318 28.983 1.00 23.95 99 PHE B CA 1
ATOM 3418 C C . PHE B 2 98 ? 105.645 31.233 29.515 1.00 24.47 99 PHE B C 1
ATOM 3419 O O . PHE B 2 98 ? 104.699 31.783 28.952 1.00 24.05 99 PHE B O 1
ATOM 3427 N N . ASP B 2 99 ? 105.490 30.484 30.621 1.00 21.99 100 ASP B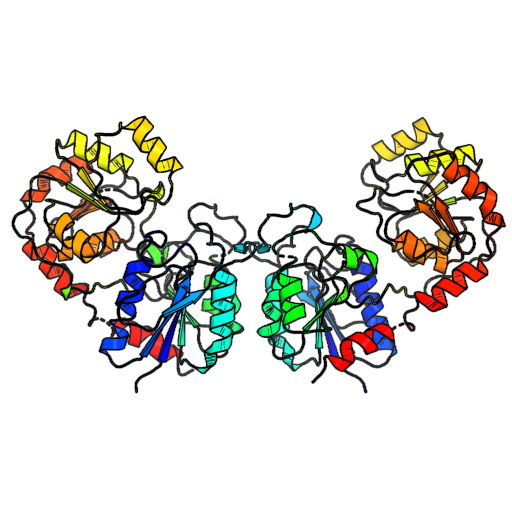 N 1
ATOM 3428 C CA . ASP B 2 99 ? 104.241 30.464 31.352 1.00 21.92 100 ASP B CA 1
ATOM 3429 C C . ASP B 2 99 ? 103.990 31.675 32.249 1.00 20.47 100 ASP B C 1
ATOM 3430 O O . ASP B 2 99 ? 102.821 32.031 32.520 1.00 23.44 100 ASP B O 1
ATOM 3435 N N . LEU B 2 100 ? 105.070 32.219 32.799 1.00 21.46 101 LEU B N 1
ATOM 3436 C CA . LEU B 2 100 ? 105.013 33.402 33.648 1.00 21.39 101 LEU B CA 1
ATOM 3437 C C . LEU B 2 100 ? 106.290 34.160 33.556 1.00 20.12 101 LEU B C 1
ATOM 3438 O O . LEU B 2 100 ? 107.391 33.586 33.439 1.00 19.62 101 LEU B O 1
ATOM 3443 N N . ILE B 2 101 ? 106.141 35.477 33.672 1.00 19.59 102 ILE B N 1
ATOM 3444 C CA . ILE B 2 101 ? 107.244 36.402 33.748 1.00 19.44 102 ILE B CA 1
ATOM 3445 C C . ILE B 2 101 ? 107.300 37.040 35.183 1.00 18.73 102 ILE B C 1
ATOM 3446 O O . ILE B 2 101 ? 106.302 37.552 35.668 1.00 20.25 102 ILE B O 1
ATOM 3451 N N . LEU B 2 102 ? 108.459 37.004 35.807 1.00 18.83 103 LEU B N 1
ATOM 3452 C CA . LEU B 2 102 ? 108.660 37.528 37.176 1.00 18.87 103 LEU B CA 1
ATOM 3453 C C . LEU B 2 102 ? 109.593 38.727 37.085 1.00 17.47 103 LEU B C 1
ATOM 3454 O O . LEU B 2 102 ? 110.763 38.576 36.709 1.00 18.67 103 LEU B O 1
ATOM 3459 N N . ASN B 2 103 ? 109.050 39.891 37.431 1.00 16.46 104 ASN B N 1
ATOM 3460 C CA . ASN B 2 103 ? 109.758 41.160 37.477 1.00 16.37 104 ASN B CA 1
ATOM 3461 C C . ASN B 2 103 ? 110.421 41.392 38.825 1.00 19.24 104 ASN B C 1
ATOM 3462 O O . ASN B 2 103 ? 109.720 41.326 39.862 1.00 19.21 104 ASN B O 1
ATOM 3467 N N . PHE B 2 104 ? 111.704 41.701 38.802 1.00 19.57 105 PHE B N 1
ATOM 3468 C CA . PHE B 2 104 ? 112.466 42.073 40.013 1.00 21.04 105 PHE B CA 1
ATOM 3469 C C . PHE B 2 104 ? 112.674 43.565 40.177 1.00 23.67 105 PHE B C 1
ATOM 3470 O O . PHE B 2 104 ? 113.295 43.991 41.162 1.00 23.94 105 PHE B O 1
ATOM 3478 N N . ALA B 2 105 ? 112.264 44.386 39.199 1.00 21.48 106 ALA B N 1
ATOM 3479 C CA . ALA B 2 105 ? 112.591 45.828 39.192 1.00 21.96 106 ALA B CA 1
ATOM 3480 C C . ALA B 2 105 ? 111.584 46.651 40.011 1.00 22.84 106 ALA B C 1
ATOM 3481 O O . ALA B 2 105 ? 110.369 46.536 39.844 1.00 22.63 106 ALA B O 1
ATOM 3483 N N . TYR B 2 106 ? 112.108 47.596 40.789 1.00 19.65 107 TYR B N 1
ATOM 3484 C CA . TYR B 2 106 ? 111.273 48.421 41.619 1.00 21.00 107 TYR B CA 1
ATOM 3485 C C . TYR B 2 106 ? 111.082 49.647 40.712 1.00 22.91 107 TYR B C 1
ATOM 3486 O O . TYR B 2 106 ? 111.761 50.660 40.855 1.00 21.92 107 TYR B O 1
ATOM 3495 N N . ASP B 2 107 ? 110.206 49.499 39.727 1.00 20.88 108 ASP B N 1
ATOM 3496 C CA . ASP B 2 107 ? 110.040 50.536 38.708 1.00 22.28 108 ASP B CA 1
ATOM 3497 C C . ASP B 2 107 ? 108.595 50.524 38.202 1.00 19.99 108 ASP B C 1
ATOM 3498 O O . ASP B 2 107 ? 107.885 49.485 38.174 1.00 22.00 108 ASP B O 1
ATOM 3503 N N . TRP B 2 108 ? 108.186 51.725 37.818 1.00 20.39 109 TRP B N 1
ATOM 3504 C CA . TRP B 2 108 ? 106.841 51.984 37.346 1.00 20.43 109 TRP B CA 1
ATOM 3505 C C . TRP B 2 108 ? 106.515 51.122 36.088 1.00 19.50 109 TRP B C 1
ATOM 3506 O O . TRP B 2 108 ? 105.430 50.510 35.983 1.00 18.90 109 TRP B O 1
ATOM 3517 N N . LEU B 2 109 ? 107.420 51.199 35.113 1.00 20.81 110 LEU B N 1
ATOM 3518 C CA . LEU B 2 109 ? 107.127 50.619 33.786 1.00 18.49 110 LEU B CA 1
ATOM 3519 C C . LEU B 2 109 ? 106.568 49.173 33.802 1.00 17.90 110 LEU B C 1
ATOM 3520 O O . LEU B 2 109 ? 105.492 48.908 33.217 1.00 19.12 110 LEU B O 1
ATOM 3525 N N . PRO B 2 110 ? 107.255 48.203 34.452 1.00 17.01 111 PRO B N 1
ATOM 3526 C CA . PRO B 2 110 ? 106.749 46.857 34.384 1.00 18.22 111 PRO B CA 1
ATOM 3527 C C . PRO B 2 110 ? 105.338 46.657 34.984 1.00 17.62 111 PRO B C 1
ATOM 3528 O O . PRO B 2 110 ? 104.572 45.866 34.504 1.00 18.76 111 PRO B O 1
ATOM 3532 N N . LEU B 2 111 ? 105.032 47.382 36.058 1.00 19.82 112 LEU B N 1
ATOM 3533 C CA . LEU B 2 111 ? 103.691 47.313 36.640 1.00 21.52 112 LEU B CA 1
ATOM 3534 C C . LEU B 2 111 ? 102.633 47.826 35.618 1.00 20.31 112 LEU B C 1
ATOM 3535 O O . LEU B 2 111 ? 101.624 47.197 35.322 1.00 19.31 112 LEU B O 1
ATOM 3540 N N . TYR B 2 112 ? 102.954 48.944 35.036 1.00 18.56 113 TYR B N 1
ATOM 3541 C CA . TYR B 2 112 ? 102.079 49.553 34.008 1.00 19.30 113 TYR B CA 1
ATOM 3542 C C . TYR B 2 112 ? 101.873 48.658 32.835 1.00 19.07 113 TYR B C 1
ATOM 3543 O O . TYR B 2 112 ? 100.772 48.621 32.292 1.00 18.14 113 TYR B O 1
ATOM 3552 N N . LEU B 2 113 ? 102.954 47.971 32.392 1.00 18.47 114 LEU B N 1
ATOM 3553 C CA . LEU B 2 113 ? 102.888 47.092 31.270 1.00 19.46 114 LEU B CA 1
ATOM 3554 C C . LEU B 2 113 ? 102.130 45.826 31.477 1.00 18.39 114 LEU B C 1
ATOM 3555 O O . LEU B 2 113 ? 101.778 45.153 30.514 1.00 18.86 114 LEU B O 1
ATOM 3560 N N . THR B 2 114 ? 101.844 45.455 32.731 1.00 19.79 115 THR B N 1
ATOM 3561 C CA . THR B 2 114 ? 101.241 44.161 33.003 1.00 20.98 115 THR B CA 1
ATOM 3562 C C . THR B 2 114 ? 99.979 43.766 32.151 1.00 20.59 115 THR B C 1
ATOM 3563 O O . THR B 2 114 ? 99.974 42.696 31.542 1.00 20.30 115 THR B O 1
ATOM 3567 N N . PRO B 2 115 ? 98.986 44.662 32.002 1.00 21.14 116 PRO B N 1
ATOM 3568 C CA . PRO B 2 115 ? 97.869 44.338 31.159 1.00 21.71 116 PRO B CA 1
ATOM 3569 C C . PRO B 2 115 ? 98.166 44.315 29.628 1.00 23.17 116 PRO B C 1
ATOM 3570 O O . PRO B 2 115 ? 97.339 43.851 28.866 1.00 23.70 116 PRO B O 1
ATOM 3574 N N . PHE B 2 116 ? 99.311 44.807 29.216 1.00 21.99 117 PHE B N 1
ATOM 3575 C CA . PHE B 2 116 ? 99.710 44.751 27.832 1.00 21.67 117 PHE B CA 1
ATOM 3576 C C . PHE B 2 116 ? 100.346 43.416 27.491 1.00 23.51 117 PHE B C 1
ATOM 3577 O O . PHE B 2 116 ? 100.631 43.165 26.362 1.00 25.44 117 PHE B O 1
ATOM 3585 N N . PHE B 2 117 ? 100.598 42.556 28.483 1.00 21.86 118 PHE B N 1
ATOM 3586 C CA . PHE B 2 117 ? 101.108 41.228 28.296 1.00 21.45 118 PHE B CA 1
ATOM 3587 C C . PHE B 2 117 ? 99.975 40.227 28.267 1.00 26.03 118 PHE B C 1
ATOM 3588 O O . PHE B 2 117 ? 98.998 40.360 28.986 1.00 25.18 118 PHE B O 1
ATOM 3596 N N . LYS B 2 118 ? 100.063 39.249 27.388 1.00 26.88 119 LYS B N 1
ATOM 3597 C CA . LYS B 2 118 ? 99.231 38.044 27.513 1.00 24.99 119 LYS B CA 1
ATOM 3598 C C . LYS B 2 118 ? 99.757 37.054 28.562 1.00 24.59 119 LYS B C 1
ATOM 3599 O O . LYS B 2 118 ? 98.988 36.470 29.302 1.00 23.63 119 LYS B O 1
ATOM 3605 N N . THR B 2 119 ? 101.049 36.845 28.600 1.00 24.40 120 THR B N 1
ATOM 3606 C CA . THR B 2 119 ? 101.621 35.974 29.598 1.00 23.81 120 THR B CA 1
ATOM 3607 C C . THR B 2 119 ? 101.477 36.703 30.961 1.00 23.09 120 THR B C 1
ATOM 3608 O O . THR B 2 119 ? 101.674 37.906 31.042 1.00 22.05 120 THR B O 1
ATOM 3612 N N . PRO B 2 120 ? 101.016 36.003 32.008 1.00 24.02 121 PRO B N 1
ATOM 3613 C CA . PRO B 2 120 ? 101.022 36.607 33.385 1.00 25.02 121 PRO B CA 1
ATOM 3614 C C . PRO B 2 120 ? 102.362 37.221 33.776 1.00 21.60 121 PRO B C 1
ATOM 3615 O O . PRO B 2 120 ? 103.426 36.605 33.533 1.00 20.29 121 PRO B O 1
ATOM 3619 N N . VAL B 2 121 ? 102.333 38.384 34.424 1.00 20.47 122 VAL B N 1
ATOM 3620 C CA . VAL B 2 121 ? 103.497 39.003 34.986 1.00 20.38 122 VAL B CA 1
ATOM 3621 C C . VAL B 2 121 ? 103.303 39.162 36.485 1.00 22.12 122 VAL B C 1
ATOM 3622 O O . VAL B 2 121 ? 102.322 39.769 36.878 1.00 23.46 122 VAL B O 1
ATOM 3626 N N . ALA B 2 122 ? 104.232 38.613 37.288 1.00 20.50 123 ALA B N 1
ATOM 3627 C CA . ALA B 2 122 ? 104.250 38.817 38.761 1.00 18.98 123 ALA B CA 1
ATOM 3628 C C . ALA B 2 122 ? 105.378 39.742 39.118 1.00 18.07 123 ALA B C 1
ATOM 3629 O O . ALA B 2 122 ? 106.430 39.859 38.415 1.00 17.78 123 ALA B O 1
ATOM 3631 N N . HIS B 2 123 ? 105.242 40.363 40.292 1.00 17.21 124 HIS B N 1
ATOM 3632 C CA . HIS B 2 123 ? 106.203 41.343 40.730 1.00 16.15 124 HIS B CA 1
ATOM 3633 C C . HIS B 2 123 ? 106.678 41.116 42.125 1.00 18.34 124 HIS B C 1
ATOM 3634 O O . HIS B 2 123 ? 105.854 41.053 43.035 1.00 21.93 124 HIS B O 1
ATOM 3641 N N . LEU B 2 124 ? 107.981 41.026 42.267 1.00 20.52 125 LEU B N 1
ATOM 3642 C CA . LEU B 2 124 ? 108.650 40.929 43.591 1.00 19.68 125 LEU B CA 1
ATOM 3643 C C . LEU B 2 124 ? 109.203 42.295 43.908 1.00 20.90 125 LEU B C 1
ATOM 3644 O O . LEU B 2 124 ? 110.180 42.798 43.333 1.00 23.41 125 LEU B O 1
ATOM 3649 N N . ILE B 2 125 ? 108.546 42.912 44.874 1.00 22.98 126 ILE B N 1
ATOM 3650 C CA . ILE B 2 125 ? 108.834 44.287 45.215 1.00 24.77 126 ILE B CA 1
ATOM 3651 C C . ILE B 2 125 ? 109.943 44.235 46.280 1.00 26.83 126 ILE B C 1
ATOM 3652 O O . ILE B 2 125 ? 109.732 43.645 47.316 1.00 28.91 126 ILE B O 1
ATOM 3657 N N . SER B 2 126 ? 111.057 44.881 46.021 1.00 27.24 127 SER B N 1
ATOM 3658 C CA . SER B 2 126 ? 112.269 44.674 46.805 1.00 31.93 127 SER B CA 1
ATOM 3659 C C . SER B 2 126 ? 112.439 45.686 47.967 1.00 32.59 127 SER B C 1
ATOM 3660 O O . SER B 2 126 ? 113.344 45.526 48.721 1.00 31.37 127 SER B O 1
ATOM 3671 N N . GLY B 2 128 ? 110.474 49.092 50.531 1.00 32.27 129 GLY B N 1
ATOM 3672 C CA . GLY B 2 128 ? 109.200 49.653 50.947 1.00 31.91 129 GLY B CA 1
ATOM 3673 C C . GLY B 2 128 ? 108.893 50.911 50.111 1.00 31.50 129 GLY B C 1
ATOM 3674 O O . GLY B 2 128 ? 109.594 51.242 49.156 1.00 33.84 129 GLY B O 1
ATOM 3675 N N . SER B 2 129 ? 107.884 51.633 50.543 1.00 34.51 130 SER B N 1
ATOM 3676 C CA . SER B 2 129 ? 107.335 52.780 49.826 1.00 29.67 130 SER B CA 1
ATOM 3677 C C . SER B 2 129 ? 108.321 53.922 49.684 1.00 36.23 130 SER B C 1
ATOM 3678 O O . SER B 2 129 ? 109.013 54.303 50.640 1.00 33.48 130 SER B O 1
ATOM 3681 N N . LEU B 2 130 ? 108.506 54.396 48.458 1.00 26.02 131 LEU B N 1
ATOM 3682 C CA . LEU B 2 130 ? 109.465 55.425 48.113 1.00 30.81 131 LEU B CA 1
ATOM 3683 C C . LEU B 2 130 ? 108.836 56.586 47.329 1.00 29.92 131 LEU B C 1
ATOM 3684 O O . LEU B 2 130 ? 109.391 57.698 47.347 1.00 36.62 131 LEU B O 1
ATOM 3689 N N . SER B 2 131 ? 107.739 56.335 46.623 1.00 35.05 132 SER B N 1
ATOM 3690 C CA . SER B 2 131 ? 107.105 57.391 45.817 1.00 29.77 132 SER B CA 1
ATOM 3691 C C . SER B 2 131 ? 105.649 57.193 45.615 1.00 29.30 132 SER B C 1
ATOM 3692 O O . SER B 2 131 ? 105.116 56.091 45.715 1.00 27.45 132 SER B O 1
ATOM 3695 N N . GLU B 2 132 ? 104.982 58.306 45.298 1.00 26.43 133 GLU B N 1
ATOM 3696 C CA . GLU B 2 132 ? 103.610 58.293 44.972 1.00 26.29 133 GLU B CA 1
ATOM 3697 C C . GLU B 2 132 ? 103.339 57.479 43.667 1.00 23.36 133 GLU B C 1
ATOM 3698 O O . GLU B 2 132 ? 102.405 56.722 43.602 1.00 23.70 133 GLU B O 1
ATOM 3704 N N . VAL B 2 133 ? 104.162 57.702 42.674 1.00 23.74 134 VAL B N 1
ATOM 3705 C CA . VAL B 2 133 ? 103.895 57.095 41.333 1.00 26.28 134 VAL B CA 1
ATOM 3706 C C . VAL B 2 133 ? 104.091 55.585 41.427 1.00 26.29 134 VAL B C 1
ATOM 3707 O O . VAL B 2 133 ? 103.301 54.834 40.869 1.00 23.09 134 VAL B O 1
ATOM 3719 N N . ASP B 2 135 ? 103.873 53.824 44.386 1.00 27.81 136 ASP B N 1
ATOM 3720 C CA . ASP B 2 135 ? 102.788 53.309 45.200 1.00 27.52 136 ASP B CA 1
ATOM 3721 C C . ASP B 2 135 ? 101.494 53.081 44.446 1.00 28.19 136 ASP B C 1
ATOM 3722 O O . ASP B 2 135 ? 100.817 52.060 44.607 1.00 26.66 136 ASP B O 1
ATOM 3727 N N . GLN B 2 136 ? 101.096 54.067 43.630 1.00 25.29 137 GLN B N 1
ATOM 3728 C CA . GLN B 2 136 ? 99.844 53.968 42.886 1.00 28.60 137 GLN B CA 1
ATOM 3729 C C . GLN B 2 136 ? 99.931 52.865 41.842 1.00 27.87 137 GLN B C 1
ATOM 3730 O O . GLN B 2 136 ? 98.963 52.222 41.564 1.00 25.12 137 GLN B O 1
ATOM 3736 N N . ALA B 2 137 ? 101.083 52.697 41.196 1.00 26.72 138 ALA B N 1
ATOM 3737 C CA . ALA B 2 137 ? 101.154 51.648 40.191 1.00 25.59 138 ALA B CA 1
ATOM 3738 C C . ALA B 2 137 ? 100.992 50.247 40.810 1.00 23.14 138 ALA B C 1
ATOM 3739 O O . ALA B 2 137 ? 100.322 49.374 40.277 1.00 23.23 138 ALA B O 1
ATOM 3741 N N . ILE B 2 138 ? 101.589 50.051 41.980 1.00 24.42 139 ILE B N 1
ATOM 3742 C CA . ILE B 2 138 ? 101.443 48.752 42.671 1.00 26.23 139 ILE B CA 1
ATOM 3743 C C . ILE B 2 138 ? 100.009 48.521 43.071 1.00 26.17 139 ILE B C 1
ATOM 3744 O O . ILE B 2 138 ? 99.444 47.473 42.803 1.00 24.76 139 ILE B O 1
ATOM 3749 N N . ALA B 2 139 ? 99.385 49.528 43.677 1.00 29.69 140 ALA B N 1
ATOM 3750 C CA . ALA B 2 139 ? 97.946 49.464 43.983 1.00 29.56 140 ALA B CA 1
ATOM 3751 C C . ALA B 2 139 ? 97.104 49.085 42.826 1.00 30.81 140 ALA B C 1
ATOM 3752 O O . ALA B 2 139 ? 96.195 48.253 42.955 1.00 26.59 140 ALA B O 1
ATOM 3754 N N . THR B 2 140 ? 97.341 49.728 41.669 1.00 27.60 141 THR B N 1
ATOM 3755 C CA . THR B 2 140 ? 96.564 49.414 40.499 1.00 28.86 141 THR B CA 1
ATOM 3756 C C . THR B 2 140 ? 96.700 47.978 40.029 1.00 29.25 141 THR B C 1
ATOM 3757 O O . THR B 2 140 ? 95.702 47.323 39.649 1.00 30.27 141 THR B O 1
ATOM 3761 N N . SER B 2 141 ? 97.929 47.472 40.019 1.00 31.83 142 SER B N 1
ATOM 3762 C CA . SER B 2 141 ? 98.132 46.109 39.588 1.00 33.19 142 SER B CA 1
ATOM 3763 C C . SER B 2 141 ? 97.553 45.169 40.651 1.00 28.78 142 SER B C 1
ATOM 3764 O O . SER B 2 141 ? 96.908 44.232 40.262 1.00 32.60 142 SER B O 1
ATOM 3767 N N . LEU B 2 142 ? 97.604 45.498 41.943 1.00 32.00 143 LEU B N 1
ATOM 3768 C CA . LEU B 2 142 ? 96.875 44.689 42.955 1.00 36.03 143 LEU B CA 1
ATOM 3769 C C . LEU B 2 142 ? 95.366 44.649 42.762 1.00 37.48 143 LEU B C 1
ATOM 3770 O O . LEU B 2 142 ? 94.768 43.590 42.949 1.00 35.75 143 LEU B O 1
ATOM 3775 N N . ASP B 2 143 ? 94.755 45.812 42.456 1.00 33.60 144 ASP B N 1
ATOM 3776 C CA . ASP B 2 143 ? 93.315 45.886 42.204 1.00 32.55 144 ASP B CA 1
ATOM 3777 C C . ASP B 2 143 ? 92.974 45.100 40.996 1.00 34.88 144 ASP B C 1
ATOM 3778 O O . ASP B 2 143 ? 91.976 44.435 40.999 1.00 33.21 144 ASP B O 1
ATOM 3783 N N . ARG B 2 144 ? 93.788 45.149 39.930 1.00 28.21 145 ARG B N 1
ATOM 3784 C CA . ARG B 2 144 ? 93.464 44.380 38.744 1.00 30.13 145 ARG B CA 1
ATOM 3785 C C . ARG B 2 144 ? 93.900 42.950 38.797 1.00 28.92 145 ARG B C 1
ATOM 3786 O O . ARG B 2 144 ? 93.306 42.143 38.106 1.00 28.09 145 ARG B O 1
ATOM 3794 N N . TYR B 2 145 ? 94.969 42.661 39.537 1.00 27.85 146 TYR B N 1
ATOM 3795 C CA . TYR B 2 145 ? 95.553 41.305 39.529 1.00 30.26 146 TYR B CA 1
ATOM 3796 C C . TYR B 2 145 ? 95.879 40.886 40.974 1.00 30.80 146 TYR B C 1
ATOM 3797 O O . TYR B 2 145 ? 97.055 40.878 41.437 1.00 28.32 146 TYR B O 1
ATOM 3806 N N . PRO B 2 146 ? 94.825 40.525 41.710 1.00 30.83 147 PRO B N 1
ATOM 3807 C CA . PRO B 2 146 ? 95.014 40.189 43.139 1.00 29.22 147 PRO B CA 1
ATOM 3808 C C . PRO B 2 146 ? 96.030 39.010 43.294 1.00 25.45 147 PRO B C 1
ATOM 3809 O O . PRO B 2 146 ? 96.026 38.140 42.502 1.00 29.75 147 PRO B O 1
ATOM 3813 N N . GLY B 2 147 ? 96.939 39.078 44.240 1.00 29.48 148 GLY B N 1
ATOM 3814 C CA . GLY B 2 147 ? 97.874 37.983 44.424 1.00 32.20 148 GLY B CA 1
ATOM 3815 C C . GLY B 2 147 ? 99.131 38.105 43.584 1.00 33.57 148 GLY B C 1
ATOM 3816 O O . GLY B 2 147 ? 100.026 37.252 43.697 1.00 31.89 148 GLY B O 1
ATOM 3817 N N . SER B 2 148 ? 99.279 39.213 42.846 1.00 27.20 149 SER B N 1
ATOM 3818 C CA . SER B 2 148 ? 100.364 39.300 41.841 1.00 25.90 149 SER B CA 1
ATOM 3819 C C . SER B 2 148 ? 101.588 39.959 42.381 1.00 22.26 149 SER B C 1
ATOM 3820 O O . SER B 2 148 ? 102.630 40.005 41.668 1.00 21.75 149 SER B O 1
ATOM 3823 N N . ILE B 2 149 ? 101.545 40.446 43.637 1.00 20.52 150 ILE B N 1
ATOM 3824 C CA . ILE B 2 149 ? 102.590 41.195 44.221 1.00 20.32 150 ILE B CA 1
ATOM 3825 C C . ILE B 2 149 ? 103.148 40.494 45.484 1.00 24.15 150 ILE B C 1
ATOM 3826 O O . ILE B 2 149 ? 102.380 40.145 46.384 1.00 27.61 150 ILE B O 1
ATOM 3831 N N . ALA B 2 150 ? 104.465 40.345 45.555 1.00 25.20 151 ALA B N 1
ATOM 3832 C CA . ALA B 2 150 ? 105.116 39.817 46.769 1.00 24.91 151 ALA B CA 1
ATOM 3833 C C . ALA B 2 150 ? 106.106 40.788 47.321 1.00 25.42 151 ALA B C 1
ATOM 3834 O O . ALA B 2 150 ? 106.686 41.608 46.596 1.00 23.24 151 ALA B O 1
ATOM 3836 N N . VAL B 2 151 ? 106.387 40.649 48.641 1.00 25.23 152 VAL B N 1
ATOM 3837 C CA . VAL B 2 151 ? 107.426 41.395 49.293 1.00 25.53 152 VAL B CA 1
ATOM 3838 C C . VAL B 2 151 ? 108.299 40.341 50.065 1.00 23.75 152 VAL B C 1
ATOM 3839 O O . VAL B 2 151 ? 107.927 39.139 50.158 1.00 26.83 152 VAL B O 1
ATOM 3843 N N . HIS B 2 152 ? 109.449 40.808 50.484 1.00 25.36 153 HIS B N 1
ATOM 3844 C CA . HIS B 2 152 ? 110.379 39.984 51.321 1.00 29.93 153 HIS B CA 1
ATOM 3845 C C . HIS B 2 152 ? 110.071 40.100 52.823 1.00 34.09 153 HIS B C 1
ATOM 3846 O O . HIS B 2 152 ? 110.277 39.133 53.538 1.00 33.13 153 HIS B O 1
ATOM 3853 N N . SER B 2 153 ? 109.687 41.265 53.333 1.00 32.70 154 SER B N 1
ATOM 3854 C CA . SER B 2 153 ? 109.463 41.386 54.826 1.00 37.69 154 SER B CA 1
ATOM 3855 C C . SER B 2 153 ? 108.077 41.998 55.128 1.00 45.15 154 SER B C 1
ATOM 3856 O O . SER B 2 153 ? 107.585 42.858 54.345 1.00 34.46 154 SER B O 1
ATOM 3859 N N . LEU B 2 154 ? 107.395 41.460 56.159 1.00 47.18 155 LEU B N 1
ATOM 3860 C CA . LEU B 2 154 ? 105.996 41.864 56.534 1.00 47.85 155 LEU B CA 1
ATOM 3861 C C . LEU B 2 154 ? 105.902 43.356 56.832 1.00 45.78 155 LEU B C 1
ATOM 3862 O O . LEU B 2 154 ? 104.853 43.997 56.674 1.00 54.10 155 LEU B O 1
ATOM 3867 N N . ALA B 2 155 ? 107.004 43.890 57.304 1.00 35.41 156 ALA B N 1
ATOM 3868 C CA . ALA B 2 155 ? 107.154 45.240 57.556 1.00 34.14 156 ALA B CA 1
ATOM 3869 C C . ALA B 2 155 ? 107.106 46.092 56.299 1.00 40.09 156 ALA B C 1
ATOM 3870 O O . ALA B 2 155 ? 106.219 47.008 56.146 1.00 33.54 156 ALA B O 1
ATOM 3872 N N . GLN B 2 156 ? 108.018 45.757 55.343 1.00 39.93 157 GLN B N 1
ATOM 3873 C CA . GLN B 2 156 ? 108.167 46.522 54.079 1.00 33.70 157 GLN B CA 1
ATOM 3874 C C . GLN B 2 156 ? 106.797 46.690 53.596 1.00 32.19 157 GLN B C 1
ATOM 3875 O O . GLN B 2 156 ? 106.438 47.756 53.073 1.00 35.61 157 GLN B O 1
ATOM 3881 N N . ALA B 2 157 ? 106.044 45.602 53.743 1.00 30.48 158 ALA B N 1
ATOM 3882 C CA . ALA B 2 157 ? 104.693 45.480 53.328 1.00 32.86 158 ALA B CA 1
ATOM 3883 C C . ALA B 2 157 ? 103.737 46.505 53.996 1.00 44.09 158 ALA B C 1
ATOM 3884 O O . ALA B 2 157 ? 102.753 46.990 53.408 1.00 42.82 158 ALA B O 1
ATOM 3886 N N . ALA B 2 158 ? 103.978 46.715 55.256 1.00 45.69 159 ALA B N 1
ATOM 3887 C CA . ALA B 2 158 ? 103.165 47.613 56.039 1.00 48.00 159 ALA B CA 1
ATOM 3888 C C . ALA B 2 158 ? 103.481 49.081 55.684 1.00 51.02 159 ALA B C 1
ATOM 3889 O O . ALA B 2 158 ? 102.579 49.905 55.910 1.00 42.42 159 ALA B O 1
ATOM 3891 N N . THR B 2 159 ? 104.678 49.395 55.092 1.00 45.20 160 THR B N 1
ATOM 3892 C CA . THR B 2 159 ? 105.001 50.754 54.613 1.00 41.58 160 THR B CA 1
ATOM 3893 C C . THR B 2 159 ? 104.044 51.244 53.527 1.00 35.75 160 THR B C 1
ATOM 3894 O O . THR B 2 159 ? 104.048 52.417 53.206 1.00 44.81 160 THR B O 1
ATOM 3898 N N . PHE B 2 160 ? 103.246 50.354 52.974 1.00 35.64 161 PHE B N 1
ATOM 3899 C CA . PHE B 2 160 ? 102.327 50.602 51.885 1.00 42.87 161 PHE B CA 1
ATOM 3900 C C . PHE B 2 160 ? 100.954 50.509 52.511 1.00 48.47 161 PHE B C 1
ATOM 3901 O O . PHE B 2 160 ? 100.733 49.638 53.346 1.00 59.17 161 PHE B O 1
ATOM 3909 N N . PRO B 2 161 ? 100.006 51.338 52.083 1.00 47.38 162 PRO B N 1
ATOM 3910 C CA . PRO B 2 161 ? 98.650 51.173 52.614 1.00 50.10 162 PRO B CA 1
ATOM 3911 C C . PRO B 2 161 ? 97.853 49.964 52.134 1.00 50.06 162 PRO B C 1
ATOM 3912 O O . PRO B 2 161 ? 96.776 49.703 52.653 1.00 51.35 162 PRO B O 1
ATOM 3916 N N . PHE B 2 162 ? 98.333 49.264 51.112 1.00 41.60 163 PHE B N 1
ATOM 3917 C CA . PHE B 2 162 ? 97.686 48.052 50.573 1.00 41.15 163 PHE B CA 1
ATOM 3918 C C . PHE B 2 162 ? 98.565 46.840 50.973 1.00 38.69 163 PHE B C 1
ATOM 3919 O O . PHE B 2 162 ? 98.375 45.757 50.467 1.00 42.16 163 PHE B O 1
ATOM 3927 N N . GLY B 2 163 ? 99.540 47.061 51.852 1.00 34.81 164 GLY B N 1
ATOM 3928 C CA . GLY B 2 163 ? 100.427 46.024 52.363 1.00 41.56 164 GLY B CA 1
ATOM 3929 C C . GLY B 2 163 ? 99.766 44.720 52.733 1.00 44.79 164 GLY B C 1
ATOM 3930 O O . GLY B 2 163 ? 100.234 43.626 52.414 1.00 42.17 164 GLY B O 1
ATOM 3931 N N . ASP B 2 164 ? 98.654 44.841 53.406 1.00 45.12 165 ASP B N 1
ATOM 3932 C CA . ASP B 2 164 ? 97.841 43.677 53.705 1.00 47.42 165 ASP B CA 1
ATOM 3933 C C . ASP B 2 164 ? 97.455 42.807 52.493 1.00 45.77 165 ASP B C 1
ATOM 3934 O O . ASP B 2 164 ? 97.134 41.630 52.689 1.00 41.14 165 ASP B O 1
ATOM 3939 N N . ARG B 2 165 ? 97.462 43.327 51.249 1.00 37.75 166 ARG B N 1
ATOM 3940 C CA . ARG B 2 165 ? 97.176 42.477 50.104 1.00 33.81 166 ARG B CA 1
ATOM 3941 C C . ARG B 2 165 ? 98.453 41.965 49.334 1.00 31.93 166 ARG B C 1
ATOM 3942 O O . ARG B 2 165 ? 98.284 41.292 48.339 1.00 30.89 166 ARG B O 1
ATOM 3950 N N . CYS B 2 166 ? 99.649 42.268 49.835 1.00 30.79 167 CYS B N 1
ATOM 3951 C CA . CYS B 2 166 ? 100.920 41.739 49.259 1.00 30.39 167 CYS B CA 1
ATOM 3952 C C . CYS B 2 166 ? 101.274 40.398 49.905 1.00 39.59 167 CYS B C 1
ATOM 3953 O O . CYS B 2 166 ? 100.939 40.176 51.068 1.00 35.21 167 CYS B O 1
ATOM 3956 N N . LEU B 2 167 ? 101.943 39.499 49.200 1.00 33.07 168 LEU B N 1
ATOM 3957 C CA . LEU B 2 167 ? 102.333 38.241 49.816 1.00 31.34 168 LEU B CA 1
ATOM 3958 C C . LEU B 2 167 ? 103.761 38.353 50.287 1.00 32.96 168 LEU B C 1
ATOM 3959 O O . LEU B 2 167 ? 104.636 38.914 49.626 1.00 33.85 168 LEU B O 1
ATOM 3964 N N . CYS B 2 168 ? 104.038 37.870 51.500 1.00 31.83 169 CYS B N 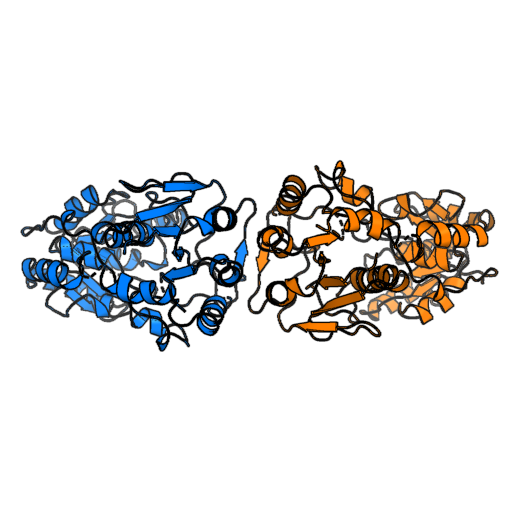1
ATOM 3965 C CA . CYS B 2 168 ? 105.386 37.926 52.009 1.00 33.08 169 CYS B CA 1
ATOM 3966 C C . CYS B 2 168 ? 105.966 36.555 51.697 1.00 34.45 169 CYS B C 1
ATOM 3967 O O . CYS B 2 168 ? 105.465 35.533 52.162 1.00 33.42 169 CYS B O 1
ATOM 3970 N N . ILE B 2 169 ? 107.033 36.530 50.919 1.00 32.36 170 ILE B N 1
ATOM 3971 C CA . ILE B 2 169 ? 107.659 35.274 50.542 1.00 29.32 170 ILE B CA 1
ATOM 3972 C C . ILE B 2 169 ? 108.970 35.092 51.333 1.00 29.72 170 ILE B C 1
ATOM 3973 O O . ILE B 2 169 ? 109.692 34.072 51.135 1.00 27.90 170 ILE B O 1
ATOM 3978 N N . GLY B 2 170 ? 109.324 36.063 52.176 1.00 29.88 171 GLY B N 1
ATOM 3979 C CA . GLY B 2 170 ? 110.531 35.989 52.938 1.00 31.12 171 GLY B CA 1
ATOM 3980 C C . GLY B 2 170 ? 111.810 36.045 52.147 1.00 33.76 171 GLY B C 1
ATOM 3981 O O . GLY B 2 170 ? 111.883 36.724 51.134 1.00 29.41 171 GLY B O 1
ATOM 3982 N N . ASN B 2 171 ? 112.851 35.351 52.632 1.00 28.19 172 ASN B N 1
ATOM 3983 C CA . ASN B 2 171 ? 114.195 35.437 52.074 1.00 30.64 172 ASN B CA 1
ATOM 3984 C C . ASN B 2 171 ? 114.831 34.056 51.984 1.00 27.46 172 ASN B C 1
ATOM 3985 O O . ASN B 2 171 ? 114.389 33.144 52.670 1.00 28.17 172 ASN B O 1
ATOM 3990 N N . ALA B 2 172 ? 115.796 33.916 51.080 1.00 28.97 173 ALA B N 1
ATOM 3991 C CA . ALA B 2 172 ? 116.424 32.618 50.808 1.00 32.18 173 ALA B CA 1
ATOM 3992 C C . ALA B 2 172 ? 117.928 32.696 50.655 1.00 31.92 173 ALA B C 1
ATOM 3993 O O . ALA B 2 172 ? 118.436 33.638 50.056 1.00 28.64 173 ALA B O 1
ATOM 3995 N N . LEU B 2 173 ? 118.650 31.651 51.062 1.00 27.96 174 LEU B N 1
ATOM 3996 C CA . LEU B 2 173 ? 120.068 31.532 50.716 1.00 27.65 174 LEU B CA 1
ATOM 3997 C C . LEU B 2 173 ? 120.340 30.145 50.189 1.00 24.88 174 LEU B C 1
ATOM 3998 O O . LEU B 2 173 ? 119.607 29.265 50.475 1.00 25.72 174 LEU B O 1
ATOM 4003 N N . ASP B 2 174 ? 121.481 29.997 49.544 1.00 26.28 175 ASP B N 1
ATOM 4004 C CA . ASP B 2 174 ? 121.936 28.712 49.044 1.00 28.42 175 ASP B CA 1
ATOM 4005 C C . ASP B 2 174 ? 122.732 28.083 50.176 1.00 26.10 175 ASP B C 1
ATOM 4006 O O . ASP B 2 174 ? 123.950 28.094 50.166 1.00 27.63 175 ASP B O 1
ATOM 4011 N N . LEU B 2 175 ? 121.985 27.490 51.118 1.00 26.39 176 LEU B N 1
ATOM 4012 C CA . LEU B 2 175 ? 122.565 27.016 52.369 1.00 28.07 176 LEU B CA 1
ATOM 4013 C C . LEU B 2 175 ? 123.632 25.953 52.169 1.00 30.36 176 LEU B C 1
ATOM 4014 O O . LEU B 2 175 ? 124.570 25.896 52.953 1.00 28.18 176 LEU B O 1
ATOM 4019 N N . ALA B 2 176 ? 123.583 25.241 51.050 1.00 29.74 177 ALA B N 1
ATOM 4020 C CA . ALA B 2 176 ? 124.621 24.250 50.746 1.00 31.71 177 ALA B CA 1
ATOM 4021 C C . ALA B 2 176 ? 125.984 24.864 50.555 1.00 32.47 177 ALA B C 1
ATOM 4022 O O . ALA B 2 176 ? 126.973 24.182 50.725 1.00 34.19 177 ALA B O 1
ATOM 4024 N N . ALA B 2 177 ? 126.066 26.160 50.273 1.00 27.74 178 ALA B N 1
ATOM 4025 C CA . ALA B 2 177 ? 127.323 26.844 50.154 1.00 31.00 178 ALA B CA 1
ATOM 4026 C C . ALA B 2 177 ? 127.922 27.436 51.456 1.00 31.61 178 ALA B C 1
ATOM 4027 O O . ALA B 2 177 ? 129.053 27.978 51.431 1.00 30.70 178 ALA B O 1
ATOM 4029 N N . TYR B 2 178 ? 127.149 27.391 52.548 1.00 28.42 179 TYR B N 1
ATOM 4030 C CA . TYR B 2 178 ? 127.549 27.921 53.843 1.00 28.44 179 TYR B CA 1
ATOM 4031 C C . TYR B 2 178 ? 127.853 26.736 54.811 1.00 28.32 179 TYR B C 1
ATOM 4032 O O . TYR B 2 178 ? 126.987 25.928 55.094 1.00 27.70 179 TYR B O 1
ATOM 4041 N N . GLY B 2 179 ? 129.077 26.663 55.301 1.00 32.40 180 GLY B N 1
ATOM 4042 C CA . GLY B 2 179 ? 129.441 25.690 56.323 1.00 33.19 180 GLY B CA 1
ATOM 4043 C C . GLY B 2 179 ? 129.122 26.177 57.747 1.00 30.95 180 GLY B C 1
ATOM 4044 O O . GLY B 2 179 ? 129.414 27.335 58.130 1.00 28.09 180 GLY B O 1
ATOM 4045 N N . PHE B 2 180 ? 128.600 25.258 58.521 1.00 31.43 181 PHE B N 1
ATOM 4046 C CA . PHE B 2 180 ? 128.351 25.428 59.960 1.00 32.05 181 PHE B CA 1
ATOM 4047 C C . PHE B 2 180 ? 129.659 25.287 60.738 1.00 32.15 181 PHE B C 1
ATOM 4048 O O . PHE B 2 180 ? 130.399 24.343 60.585 1.00 30.00 181 PHE B O 1
ATOM 4056 N N . ASN B 2 181 ? 129.975 26.251 61.578 1.00 29.35 182 ASN B N 1
ATOM 4057 C CA . ASN B 2 181 ? 131.191 26.247 62.307 1.00 29.46 182 ASN B CA 1
ATOM 4058 C C . ASN B 2 181 ? 130.685 26.209 63.754 1.00 34.69 182 ASN B C 1
ATOM 4059 O O . ASN B 2 181 ? 130.165 27.208 64.269 1.00 27.02 182 ASN B O 1
ATOM 4064 N N . PRO B 2 182 ? 130.765 25.026 64.400 1.00 37.55 183 PRO B N 1
ATOM 4065 C CA . PRO B 2 182 ? 130.327 24.920 65.797 1.00 34.94 183 PRO B CA 1
ATOM 4066 C C . PRO B 2 182 ? 131.300 25.543 66.796 1.00 34.22 183 PRO B C 1
ATOM 4067 O O . PRO B 2 182 ? 130.886 25.695 67.962 1.00 39.46 183 PRO B O 1
ATOM 4071 N N . GLU B 2 183 ? 132.537 25.890 66.414 1.00 36.02 184 GLU B N 1
ATOM 4072 C CA . GLU B 2 183 ? 133.533 26.362 67.374 1.00 38.45 184 GLU B CA 1
ATOM 4073 C C . GLU B 2 183 ? 134.300 27.592 66.956 1.00 34.17 184 GLU B C 1
ATOM 4074 O O . GLU B 2 183 ? 135.323 27.559 66.322 1.00 34.50 184 GLU B O 1
ATOM 4080 N N . PRO B 2 184 ? 133.803 28.761 67.363 1.00 29.72 185 PRO B N 1
ATOM 4081 C CA . PRO B 2 184 ? 134.397 29.987 66.854 1.00 29.30 185 PRO B CA 1
ATOM 4082 C C . PRO B 2 184 ? 135.632 30.442 67.651 1.00 29.04 185 PRO B C 1
ATOM 4083 O O . PRO B 2 184 ? 135.822 30.019 68.767 1.00 27.19 185 PRO B O 1
ATOM 4087 N N . GLU B 2 185 ? 136.372 31.377 67.095 1.00 28.40 186 GLU B N 1
ATOM 4088 C CA . GLU B 2 185 ? 137.443 32.092 67.757 1.00 29.98 186 GLU B CA 1
ATOM 4089 C C . GLU B 2 185 ? 136.856 33.267 68.553 1.00 35.15 186 GLU B C 1
ATOM 4090 O O . GLU B 2 185 ? 135.803 33.748 68.188 1.00 30.06 186 GLU B O 1
ATOM 4096 N N . PRO B 2 186 ? 137.562 33.756 69.608 1.00 36.06 187 PRO B N 1
ATOM 4097 C CA . PRO B 2 186 ? 137.083 34.836 70.472 1.00 32.68 187 PRO B CA 1
ATOM 4098 C C . PRO B 2 186 ? 137.188 36.171 69.747 1.00 29.01 187 PRO B C 1
ATOM 4099 O O . PRO B 2 186 ? 138.050 37.020 70.014 1.00 29.50 187 PRO B O 1
ATOM 4103 N N . VAL B 2 187 ? 136.286 36.338 68.768 1.00 24.78 188 VAL B N 1
ATOM 4104 C CA . VAL B 2 187 ? 136.289 37.509 67.923 1.00 25.53 188 VAL B CA 1
ATOM 4105 C C . VAL B 2 187 ? 134.815 37.744 67.472 1.00 22.91 188 VAL B C 1
ATOM 4106 O O . VAL B 2 187 ? 134.003 36.852 67.482 1.00 21.68 188 VAL B O 1
ATOM 4110 N N . LEU B 2 188 ? 134.524 38.986 67.146 1.00 22.82 189 LEU B N 1
ATOM 4111 C CA . LEU B 2 188 ? 133.211 39.382 66.559 1.00 22.00 189 LEU B CA 1
ATOM 4112 C C . LEU B 2 188 ? 133.371 39.776 65.118 1.00 20.30 189 LEU B C 1
ATOM 4113 O O . LEU B 2 188 ? 134.467 40.161 64.669 1.00 20.54 189 LEU B O 1
ATOM 4118 N N . GLY B 2 189 ? 132.299 39.636 64.364 1.00 20.23 190 GLY B N 1
ATOM 4119 C CA . GLY B 2 189 ? 132.248 39.989 62.990 1.00 20.89 190 GLY B CA 1
ATOM 4120 C C . GLY B 2 189 ? 131.338 41.159 62.690 1.00 21.00 190 GLY B C 1
ATOM 4121 O O . GLY B 2 189 ? 130.370 41.392 63.422 1.00 18.88 190 GLY B O 1
ATOM 4122 N N . TRP B 2 190 ? 131.598 41.818 61.572 1.00 19.39 191 TRP B N 1
ATOM 4123 C CA . TRP B 2 190 ? 130.747 42.916 61.047 1.00 21.34 191 TRP B CA 1
ATOM 4124 C C . TRP B 2 190 ? 130.848 42.901 59.532 1.00 23.09 191 TRP B C 1
ATOM 4125 O O . TRP B 2 190 ? 131.994 42.710 58.975 1.00 21.73 191 TRP B O 1
ATOM 4136 N N . VAL B 2 191 ? 129.715 43.062 58.833 1.00 20.71 192 VAL B N 1
ATOM 4137 C CA . VAL B 2 191 ? 129.665 42.933 57.357 1.00 22.32 192 VAL B CA 1
ATOM 4138 C C . VAL B 2 191 ? 128.994 44.199 56.808 1.00 25.44 192 VAL B C 1
ATOM 4139 O O . VAL B 2 191 ? 127.935 44.575 57.312 1.00 24.00 192 VAL B O 1
ATOM 4143 N N . GLY B 2 192 ? 129.657 44.910 55.904 1.00 23.83 193 GLY B N 1
ATOM 4144 C CA . GLY B 2 192 ? 129.123 46.177 55.404 1.00 29.32 193 GLY B CA 1
ATOM 4145 C C . GLY B 2 192 ? 130.063 46.949 54.504 1.00 30.93 193 GLY B C 1
ATOM 4146 O O . GLY B 2 192 ? 131.228 46.627 54.421 1.00 30.55 193 GLY B O 1
ATOM 4147 N N . ARG B 2 193 ? 129.585 48.040 53.904 1.00 31.43 194 ARG B N 1
ATOM 4148 C CA . ARG B 2 193 ? 130.528 48.990 53.320 1.00 31.43 194 ARG B CA 1
ATOM 4149 C C . ARG B 2 193 ? 131.382 49.575 54.417 1.00 32.69 194 ARG B C 1
ATOM 4150 O O . ARG B 2 193 ? 130.872 50.072 55.401 1.00 27.56 194 ARG B O 1
ATOM 4158 N N . ILE B 2 194 ? 132.688 49.594 54.206 1.00 26.01 195 ILE B N 1
ATOM 4159 C CA . ILE B 2 194 ? 133.622 50.092 55.165 1.00 26.85 195 ILE B CA 1
ATOM 4160 C C . ILE B 2 194 ? 133.825 51.578 54.851 1.00 32.55 195 ILE B C 1
ATOM 4161 O O . ILE B 2 194 ? 134.824 52.003 54.194 1.00 33.02 195 ILE B O 1
ATOM 4166 N N . ALA B 2 195 ? 132.835 52.364 55.284 1.00 28.90 196 ALA B N 1
ATOM 4167 C CA . ALA B 2 195 ? 132.720 53.740 54.929 1.00 27.89 196 ALA B CA 1
ATOM 4168 C C . ALA B 2 195 ? 132.095 54.481 56.099 1.00 28.18 196 ALA B C 1
ATOM 4169 O O . ALA B 2 195 ? 131.515 53.865 56.961 1.00 25.58 196 ALA B O 1
ATOM 4171 N N . PRO B 2 196 ? 132.285 55.796 56.174 1.00 28.69 197 PRO B N 1
ATOM 4172 C CA . PRO B 2 196 ? 131.595 56.616 57.174 1.00 28.67 197 PRO B CA 1
ATOM 4173 C C . PRO B 2 196 ? 130.093 56.435 57.146 1.00 27.04 197 PRO B C 1
ATOM 4174 O O . PRO B 2 196 ? 129.512 56.203 56.076 1.00 25.99 197 PRO B O 1
ATOM 4178 N N . GLU B 2 197 ? 129.448 56.639 58.296 1.00 32.72 198 GLU B N 1
ATOM 4179 C CA . GLU B 2 197 ? 127.979 56.668 58.379 1.00 32.27 198 GLU B CA 1
ATOM 4180 C C . GLU B 2 197 ? 127.339 55.329 58.127 1.00 30.29 198 GLU B C 1
ATOM 4181 O O . GLU B 2 197 ? 126.180 55.236 57.688 1.00 28.10 198 GLU B O 1
ATOM 4187 N N . LYS B 2 198 ? 128.070 54.263 58.420 1.00 26.69 199 LYS B N 1
ATOM 4188 C CA . LYS B 2 198 ? 127.535 52.929 58.246 1.00 24.49 199 LYS B CA 1
ATOM 4189 C C . LYS B 2 198 ? 127.428 52.159 59.531 1.00 23.27 199 LYS B C 1
ATOM 4190 O O . LYS B 2 198 ? 127.047 50.965 59.525 1.00 25.81 199 LYS B O 1
ATOM 4196 N N . GLY B 2 199 ? 127.801 52.794 60.628 1.00 21.27 200 GLY B N 1
ATOM 4197 C CA . GLY B 2 199 ? 127.682 52.187 61.923 1.00 23.20 200 GLY B CA 1
ATOM 4198 C C . GLY B 2 199 ? 128.897 51.371 62.360 1.00 23.05 200 GLY B C 1
ATOM 4199 O O . GLY B 2 199 ? 128.857 50.708 63.379 1.00 22.23 200 GLY B O 1
ATOM 4200 N N . LEU B 2 200 ? 129.990 51.463 61.603 1.00 20.23 201 LEU B N 1
ATOM 4201 C CA . LEU B 2 200 ? 131.192 50.667 61.951 1.00 20.45 201 LEU B CA 1
ATOM 4202 C C . LEU B 2 200 ? 131.863 51.095 63.236 1.00 21.67 201 LEU B C 1
ATOM 4203 O O . LEU B 2 200 ? 132.253 50.263 64.045 1.00 21.90 201 LEU B O 1
ATOM 4208 N N . GLU B 2 201 ? 131.907 52.396 63.512 1.00 22.26 202 GLU B N 1
ATOM 4209 C CA . GLU B 2 201 ? 132.513 52.875 64.762 1.00 23.67 202 GLU B CA 1
ATOM 4210 C C . GLU B 2 201 ? 131.780 52.331 66.006 1.00 23.52 202 GLU B C 1
ATOM 4211 O O . GLU B 2 201 ? 132.408 51.953 67.016 1.00 22.70 202 GLU B O 1
ATOM 4217 N N . ASP B 2 202 ? 130.444 52.295 65.915 1.00 20.86 203 ASP B N 1
ATOM 4218 C CA . ASP B 2 202 ? 129.597 51.782 67.002 1.00 25.36 203 ASP B CA 1
ATOM 4219 C C . ASP B 2 202 ? 130.025 50.315 67.319 1.00 21.88 203 ASP B C 1
ATOM 4220 O O . ASP B 2 202 ? 130.097 49.895 68.467 1.00 22.64 203 ASP B O 1
ATOM 4225 N N . ALA B 2 203 ? 130.223 49.532 66.261 1.00 20.60 204 ALA B N 1
ATOM 4226 C CA . ALA B 2 203 ? 130.575 48.135 66.426 1.00 20.62 204 ALA B CA 1
ATOM 4227 C C . ALA B 2 203 ? 132.010 47.976 66.999 1.00 23.02 204 ALA B C 1
ATOM 4228 O O . ALA B 2 203 ? 132.274 47.108 67.891 1.00 21.11 204 ALA B O 1
ATOM 4230 N N . ILE B 2 204 ? 132.940 48.774 66.498 1.00 22.07 205 ILE B N 1
ATOM 4231 C CA . ILE B 2 204 ? 134.334 48.677 67.005 1.00 23.94 205 ILE B CA 1
ATOM 4232 C C . ILE B 2 204 ? 134.358 49.054 68.470 1.00 24.16 205 ILE B C 1
ATOM 4233 O O . ILE B 2 204 ? 134.986 48.415 69.304 1.00 24.62 205 ILE B O 1
ATOM 4238 N N . GLN B 2 205 ? 133.671 50.134 68.809 1.00 25.90 206 GLN B N 1
ATOM 4239 C CA . GLN B 2 205 ? 133.693 50.629 70.163 1.00 25.67 206 GLN B CA 1
ATOM 4240 C C . GLN B 2 205 ? 133.108 49.634 71.165 1.00 27.38 206 GLN B C 1
ATOM 4241 O O . GLN B 2 205 ? 133.641 49.458 72.254 1.00 25.18 206 GLN B O 1
ATOM 4247 N N . ALA B 2 206 ? 132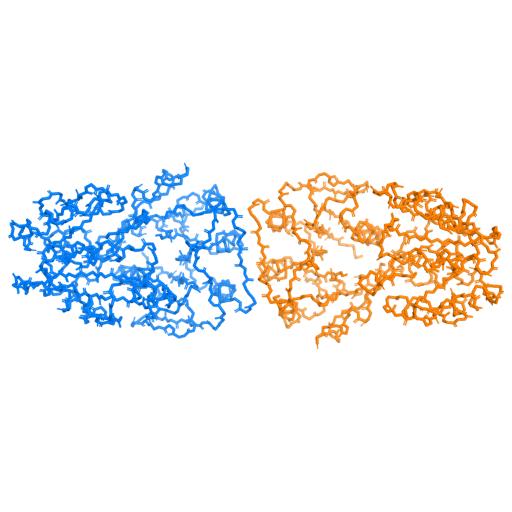.039 48.960 70.739 1.00 24.56 207 ALA B N 1
ATOM 4248 C CA . ALA B 2 206 ? 131.415 47.941 71.557 1.00 25.49 207 ALA B CA 1
ATOM 4249 C C . ALA B 2 206 ? 132.279 46.711 71.668 1.00 24.10 207 ALA B C 1
ATOM 4250 O O . ALA B 2 206 ? 132.435 46.222 72.747 1.00 24.70 207 ALA B O 1
ATOM 4252 N N . ALA B 2 207 ? 132.854 46.226 70.561 1.00 23.33 208 ALA B N 1
ATOM 4253 C CA . ALA B 2 207 ? 133.700 45.031 70.642 1.00 23.47 208 ALA B CA 1
ATOM 4254 C C . ALA B 2 207 ? 134.902 45.331 71.591 1.00 24.44 208 ALA B C 1
ATOM 4255 O O . ALA B 2 207 ? 135.240 44.524 72.470 1.00 26.38 208 ALA B O 1
ATOM 4257 N N . GLN B 2 208 ? 135.432 46.524 71.477 1.00 26.56 209 GLN B N 1
ATOM 4258 C CA . GLN B 2 208 ? 136.581 46.944 72.246 1.00 29.65 209 GLN B CA 1
ATOM 4259 C C . GLN B 2 208 ? 136.272 47.039 73.741 1.00 28.10 209 GLN B C 1
ATOM 4260 O O . GLN B 2 208 ? 137.035 46.558 74.560 1.00 27.85 209 GLN B O 1
ATOM 4266 N N . GLN B 2 209 ? 135.117 47.560 74.089 1.00 28.27 210 GLN B N 1
ATOM 4267 C CA . GLN B 2 209 ? 134.713 47.654 75.467 1.00 29.91 210 GLN B CA 1
ATOM 4268 C C . GLN B 2 209 ? 134.459 46.262 76.005 1.00 33.14 210 GLN B C 1
ATOM 4269 O O . GLN B 2 209 ? 134.744 46.027 77.155 1.00 30.29 210 GLN B O 1
ATOM 4275 N N . ALA B 2 210 ? 133.996 45.327 75.153 1.00 28.43 211 ALA B N 1
ATOM 4276 C CA . ALA B 2 210 ? 133.655 43.997 75.563 1.00 29.63 211 ALA B CA 1
ATOM 4277 C C . ALA B 2 210 ? 134.911 43.143 75.610 1.00 31.15 211 ALA B C 1
ATOM 4278 O O . ALA B 2 210 ? 134.849 41.992 76.056 1.00 33.39 211 ALA B O 1
ATOM 4280 N N . GLY B 2 211 ? 136.020 43.670 75.106 1.00 27.06 212 GLY B N 1
ATOM 4281 C CA . GLY B 2 211 ? 137.314 42.994 75.117 1.00 31.53 212 GLY B CA 1
ATOM 4282 C C . GLY B 2 211 ? 137.497 42.020 73.983 1.00 33.25 212 GLY B C 1
ATOM 4283 O O . GLY B 2 211 ? 138.273 41.084 74.118 1.00 35.21 212 GLY B O 1
ATOM 4284 N N . LEU B 2 212 ? 136.808 42.222 72.841 1.00 28.59 213 LEU B N 1
ATOM 4285 C CA . LEU B 2 212 ? 137.005 41.346 71.664 1.00 29.75 213 LEU B CA 1
ATOM 4286 C C . LEU B 2 212 ? 137.407 42.095 70.380 1.00 28.43 213 LEU B C 1
ATOM 4287 O O . LEU B 2 212 ? 136.950 43.243 70.138 1.00 29.87 213 LEU B O 1
ATOM 4292 N N . PRO B 2 213 ? 138.304 41.498 69.560 1.00 30.22 214 PRO B N 1
ATOM 4293 C CA . PRO B 2 213 ? 138.635 42.157 68.288 1.00 27.19 214 PRO B CA 1
ATOM 4294 C C . PRO B 2 213 ? 137.455 42.053 67.349 1.00 25.78 214 PRO B C 1
ATOM 4295 O O . PRO B 2 213 ? 136.702 41.136 67.469 1.00 23.91 214 PRO B O 1
ATOM 4299 N N . LEU B 2 214 ? 137.375 42.944 66.384 1.00 25.02 215 LEU B N 1
ATOM 4300 C CA . LEU B 2 214 ? 136.324 42.909 65.378 1.00 23.04 215 LEU B CA 1
ATOM 4301 C C . LEU B 2 214 ? 136.941 42.581 64.023 1.00 23.61 215 LEU B C 1
ATOM 4302 O O . LEU B 2 214 ? 137.903 43.242 63.634 1.00 27.28 215 LEU B O 1
ATOM 4307 N N . ARG B 2 215 ? 136.351 41.632 63.310 1.00 21.51 216 ARG B N 1
ATOM 4308 C CA . ARG B 2 215 ? 136.755 41.289 61.917 1.00 22.39 216 ARG B CA 1
ATOM 4309 C C . ARG B 2 215 ? 135.710 41.794 60.982 1.00 22.87 216 ARG B C 1
ATOM 4310 O O . ARG B 2 215 ? 134.512 41.673 61.337 1.00 22.04 216 ARG B O 1
ATOM 4318 N N . VAL B 2 216 ? 136.111 42.439 59.865 1.00 22.60 217 VAL B N 1
ATOM 4319 C CA . VAL B 2 216 ? 135.157 43.076 58.953 1.00 22.00 217 VAL B CA 1
ATOM 4320 C C . VAL B 2 216 ? 135.309 42.513 57.559 1.00 27.67 217 VAL B C 1
ATOM 4321 O O . VAL B 2 216 ? 136.439 42.205 57.128 1.00 26.20 217 VAL B O 1
ATOM 4325 N N . TRP B 2 217 ? 134.173 42.404 56.885 1.00 23.76 218 TRP B N 1
ATOM 4326 C CA . TRP B 2 217 ? 134.079 42.039 55.494 1.00 26.12 218 TRP B CA 1
ATOM 4327 C C . TRP B 2 217 ? 133.301 43.123 54.814 1.00 27.06 218 TRP B C 1
ATOM 4328 O O . TRP B 2 217 ? 132.268 43.578 55.314 1.00 26.50 218 TRP B O 1
ATOM 4339 N N . GLY B 2 218 ? 133.785 43.540 53.659 1.00 25.17 219 GLY B N 1
ATOM 4340 C CA . GLY B 2 218 ? 133.090 44.531 52.856 1.00 27.50 219 GLY B CA 1
ATOM 4341 C C . GLY B 2 218 ? 133.986 45.308 51.921 1.00 27.23 219 GLY B C 1
ATOM 4342 O O . GLY B 2 218 ? 135.181 45.079 51.821 1.00 24.77 219 GLY B O 1
ATOM 4343 N N . ALA B 2 219 ? 133.367 46.288 51.288 1.00 28.81 220 ALA B N 1
ATOM 4344 C CA . ALA B 2 219 ? 133.980 47.155 50.301 1.00 30.47 220 ALA B CA 1
ATOM 4345 C C . ALA B 2 219 ? 134.647 48.333 50.940 1.00 29.65 220 ALA B C 1
ATOM 4346 O O . ALA B 2 219 ? 133.992 49.109 51.697 1.00 29.56 220 ALA B O 1
ATOM 4348 N N . LEU B 2 220 ? 135.939 48.504 50.691 1.00 25.93 221 LEU B N 1
ATOM 4349 C CA . LEU B 2 220 ? 136.653 49.705 51.031 1.00 27.71 221 LEU B CA 1
ATOM 4350 C C . LEU B 2 220 ? 136.870 50.591 49.779 1.00 33.40 221 LEU B C 1
ATOM 4351 O O . LEU B 2 220 ? 137.449 50.143 48.800 1.00 31.26 221 LEU B O 1
ATOM 4356 N N . THR B 2 221 ? 136.385 51.825 49.836 1.00 31.50 222 THR B N 1
ATOM 4357 C CA . THR B 2 221 ? 136.556 52.878 48.814 1.00 36.66 222 THR B CA 1
ATOM 4358 C C . THR B 2 221 ? 137.457 54.008 49.276 1.00 35.12 222 THR B C 1
ATOM 4359 O O . THR B 2 221 ? 138.078 54.734 48.436 1.00 36.32 222 THR B O 1
ATOM 4363 N N . GLU B 2 222 ? 137.608 54.180 50.584 1.00 32.93 223 GLU B N 1
ATOM 4364 C CA . GLU B 2 222 ? 138.356 55.310 51.094 1.00 34.31 223 GLU B CA 1
ATOM 4365 C C . GLU B 2 222 ? 139.353 54.830 52.112 1.00 33.63 223 GLU B C 1
ATOM 4366 O O . GLU B 2 222 ? 139.062 54.778 53.269 1.00 27.70 223 GLU B O 1
ATOM 4372 N N . PRO B 2 223 ? 140.564 54.502 51.676 1.00 29.36 224 PRO B N 1
ATOM 4373 C CA . PRO B 2 223 ? 141.602 54.071 52.614 1.00 27.82 224 PRO B CA 1
ATOM 4374 C C . PRO B 2 223 ? 141.934 55.064 53.731 1.00 28.63 224 PRO B C 1
ATOM 4375 O O . PRO B 2 223 ? 142.367 54.685 54.815 1.00 28.30 224 PRO B O 1
ATOM 4379 N N . ASP B 2 224 ? 141.779 56.368 53.460 1.00 26.61 225 ASP B N 1
ATOM 4380 C CA . ASP B 2 224 ? 141.902 57.374 54.508 1.00 29.24 225 ASP B CA 1
ATOM 4381 C C . ASP B 2 224 ? 140.954 57.091 55.692 1.00 22.00 225 ASP B C 1
ATOM 4382 O O . ASP B 2 224 ? 141.384 57.238 56.807 1.00 25.83 225 ASP B O 1
ATOM 4387 N N . TYR B 2 225 ? 139.778 56.576 55.402 1.00 25.71 226 TYR B N 1
ATOM 4388 C CA . TYR B 2 225 ? 138.776 56.191 56.441 1.00 26.60 226 TYR B CA 1
ATOM 4389 C C . TYR B 2 225 ? 139.308 55.024 57.290 1.00 25.37 226 TYR B C 1
ATOM 4390 O O . TYR B 2 225 ? 139.317 55.075 58.528 1.00 23.18 226 TYR B O 1
ATOM 4399 N N . TRP B 2 226 ? 139.888 54.022 56.593 1.00 24.41 227 TRP B N 1
ATOM 4400 C CA . TRP B 2 226 ? 140.545 52.932 57.278 1.00 23.80 227 TRP B CA 1
ATOM 4401 C C . TRP B 2 226 ? 141.624 53.409 58.167 1.00 23.71 227 TRP B C 1
ATOM 4402 O O . TRP B 2 226 ? 141.656 53.056 59.348 1.00 26.59 227 TRP B O 1
ATOM 4413 N N . GLN B 2 227 ? 142.506 54.303 57.688 1.00 25.60 228 GLN B N 1
ATOM 4414 C CA . GLN B 2 227 ? 143.528 54.836 58.621 1.00 27.90 228 GLN B CA 1
ATOM 4415 C C . GLN B 2 227 ? 142.973 55.572 59.835 1.00 27.97 228 GLN B C 1
ATOM 4416 O O . GLN B 2 227 ? 143.505 55.426 60.964 1.00 28.67 228 GLN B O 1
ATOM 4422 N N . ARG B 2 228 ? 141.930 56.357 59.590 1.00 31.09 229 ARG B N 1
ATOM 4423 C CA . ARG B 2 228 ? 141.209 57.074 60.653 1.00 32.39 229 ARG B CA 1
ATOM 4424 C C . ARG B 2 228 ? 140.758 56.092 61.711 1.00 28.22 229 ARG B C 1
ATOM 4425 O O . ARG B 2 228 ? 140.942 56.307 62.893 1.00 29.35 229 ARG B O 1
ATOM 4433 N N . LEU B 2 229 ? 140.200 54.975 61.296 1.00 28.69 230 LEU B N 1
ATOM 4434 C CA . LEU B 2 229 ? 139.742 54.002 62.277 1.00 24.70 230 LEU B CA 1
ATOM 4435 C C . LEU B 2 229 ? 140.879 53.447 63.088 1.00 25.64 230 LEU B C 1
ATOM 4436 O O . LEU B 2 229 ? 140.788 53.339 64.320 1.00 28.16 230 LEU B O 1
ATOM 4441 N N . GLN B 2 230 ? 141.947 53.058 62.378 1.00 28.05 231 GLN B N 1
ATOM 4442 C CA . GLN B 2 230 ? 143.164 52.490 63.074 1.00 32.91 231 GLN B CA 1
ATOM 4443 C C . GLN B 2 230 ? 143.758 53.473 64.079 1.00 32.71 231 GLN B C 1
ATOM 4444 O O . GLN B 2 230 ? 144.151 53.081 65.185 1.00 32.81 231 GLN B O 1
ATOM 4450 N N . GLN B 2 231 ? 143.756 54.753 63.733 1.00 34.54 232 GLN B N 1
ATOM 4451 C CA . GLN B 2 231 ? 144.280 55.776 64.631 1.00 34.71 232 GLN B CA 1
ATOM 4452 C C . GLN B 2 231 ? 143.410 56.011 65.817 1.00 36.72 232 GLN B C 1
ATOM 4453 O O . GLN B 2 231 ? 143.928 56.246 66.874 1.00 34.43 232 GLN B O 1
ATOM 4459 N N . GLN B 2 232 ? 142.091 55.928 65.663 1.00 35.77 233 GLN B N 1
ATOM 4460 C CA . GLN B 2 232 ? 141.213 56.130 66.781 1.00 36.75 233 GLN B CA 1
ATOM 4461 C C . GLN B 2 232 ? 141.138 54.949 67.749 1.00 33.47 233 GLN B C 1
ATOM 4462 O O . GLN B 2 232 ? 141.105 55.133 68.996 1.00 32.66 233 GLN B O 1
ATOM 4468 N N . PHE B 2 233 ? 141.070 53.749 67.191 1.00 28.80 234 PHE B N 1
ATOM 4469 C CA . PHE B 2 233 ? 140.783 52.555 68.000 1.00 28.61 234 PHE B CA 1
ATOM 4470 C C . PHE B 2 233 ? 141.985 51.679 68.282 1.00 30.44 234 PHE B C 1
ATOM 4471 O O . PHE B 2 233 ? 141.943 50.794 69.194 1.00 31.89 234 PHE B O 1
ATOM 4479 N N . GLY B 2 234 ? 143.091 51.976 67.605 1.00 31.20 235 GLY B N 1
ATOM 4480 C CA . GLY B 2 234 ? 144.288 51.127 67.684 1.00 32.46 235 GLY B CA 1
ATOM 4481 C C . GLY B 2 234 ? 144.257 50.011 66.629 1.00 30.61 235 GLY B C 1
ATOM 4482 O O . GLY B 2 234 ? 143.198 49.401 66.315 1.00 29.06 235 GLY B O 1
ATOM 4483 N N . ASP B 2 235 ? 145.423 49.687 66.069 1.00 32.43 236 ASP B N 1
ATOM 4484 C CA . ASP B 2 235 ? 145.454 48.683 64.996 1.00 35.17 236 ASP B CA 1
ATOM 4485 C C . ASP B 2 235 ? 145.084 47.238 65.370 1.00 33.09 236 ASP B C 1
ATOM 4486 O O . ASP B 2 235 ? 144.797 46.447 64.500 1.00 35.91 236 ASP B O 1
ATOM 4491 N N . ARG B 2 236 ? 144.990 46.902 66.638 1.00 31.60 237 ARG B N 1
ATOM 4492 C CA . ARG B 2 236 ? 144.491 45.552 67.004 1.00 32.44 237 ARG B CA 1
ATOM 4493 C C . ARG B 2 236 ? 142.962 45.481 67.164 1.00 34.10 237 ARG B C 1
ATOM 4494 O O . ARG B 2 236 ? 142.397 44.388 67.380 1.00 33.73 237 ARG B O 1
ATOM 4502 N N . ALA B 2 237 ? 142.281 46.622 67.115 1.00 30.54 238 ALA B N 1
ATOM 4503 C CA . ALA B 2 237 ? 140.826 46.608 67.441 1.00 31.46 238 ALA B CA 1
ATOM 4504 C C . ALA B 2 237 ? 140.005 46.064 66.309 1.00 28.98 238 ALA B C 1
ATOM 4505 O O . ALA B 2 237 ? 138.931 45.494 66.533 1.00 30.27 238 ALA B O 1
ATOM 4507 N N . VAL B 2 238 ? 140.427 46.364 65.096 1.00 26.48 239 VAL B N 1
ATOM 4508 C CA . VAL B 2 238 ? 139.650 45.992 63.958 1.00 27.95 239 VAL B CA 1
ATOM 4509 C C . VAL B 2 238 ? 140.564 45.492 62.868 1.00 32.58 239 VAL B C 1
ATOM 4510 O O . VAL B 2 238 ? 141.645 46.100 62.676 1.00 33.44 239 VAL B O 1
ATOM 4514 N N . SER B 2 239 ? 140.170 44.408 62.179 1.00 26.78 240 SER B N 1
ATOM 4515 C CA . SER B 2 239 ? 140.890 43.947 60.991 1.00 27.85 240 SER B CA 1
ATOM 4516 C C . SER B 2 239 ? 140.058 43.561 59.803 1.00 28.19 240 SER B C 1
ATOM 4517 O O . SER B 2 239 ? 138.996 43.004 59.944 1.00 30.01 240 SER B O 1
ATOM 4520 N N . TYR B 2 240 ? 140.652 43.721 58.624 1.00 24.65 241 TYR B N 1
ATOM 4521 C CA . TYR B 2 240 ? 139.989 43.524 57.369 1.00 24.02 241 TYR B CA 1
ATOM 4522 C C . TYR B 2 240 ? 140.194 42.094 56.971 1.00 29.28 241 TYR B C 1
ATOM 4523 O O . TYR B 2 240 ? 141.326 41.657 56.860 1.00 30.30 241 TYR B O 1
ATOM 4532 N N . GLN B 2 241 ? 139.121 41.362 56.745 1.00 27.88 242 GLN B N 1
ATOM 4533 C CA . GLN B 2 241 ? 139.220 39.980 56.428 1.00 29.39 242 GLN B CA 1
ATOM 4534 C C . GLN B 2 241 ? 138.845 39.646 55.012 1.00 32.38 242 GLN B C 1
ATOM 4535 O O . GLN B 2 241 ? 139.103 38.533 54.568 1.00 36.05 242 GLN B O 1
ATOM 4541 N N . GLY B 2 242 ? 138.235 40.558 54.299 1.00 30.83 243 GLY B N 1
ATOM 4542 C CA . GLY B 2 242 ? 137.870 40.294 52.955 1.00 31.86 243 GLY B CA 1
ATOM 4543 C C . GLY B 2 242 ? 136.721 41.095 52.438 1.00 31.66 243 GLY B C 1
ATOM 4544 O O . GLY B 2 242 ? 136.261 42.035 53.066 1.00 29.62 243 GLY B O 1
ATOM 4545 N N . PHE B 2 243 ? 136.290 40.690 51.251 1.00 31.07 244 PHE B N 1
ATOM 4546 C CA . PHE B 2 243 ? 135.143 41.229 50.580 1.00 35.39 244 PHE B CA 1
ATOM 4547 C C . PHE B 2 243 ? 134.018 40.227 50.904 1.00 38.50 244 PHE B C 1
ATOM 4548 O O . PHE B 2 243 ? 134.204 39.327 51.747 1.00 37.94 244 PHE B O 1
ATOM 4556 N N . VAL B 2 244 ? 132.890 40.362 50.222 1.00 39.01 245 VAL B N 1
ATOM 4557 C CA . VAL B 2 244 ? 131.680 39.672 50.589 1.00 41.58 245 VAL B CA 1
ATOM 4558 C C . VAL B 2 244 ? 131.259 38.566 49.664 1.00 39.74 245 VAL B C 1
ATOM 4559 O O . VAL B 2 244 ? 130.126 38.152 49.741 1.00 42.82 245 VAL B O 1
ATOM 4563 N N . SER B 2 245 ? 132.155 38.030 48.845 1.00 43.84 246 SER B N 1
ATOM 4564 C CA . SER B 2 245 ? 131.778 36.893 47.999 1.00 44.27 246 SER B CA 1
ATOM 4565 C C . SER B 2 245 ? 131.431 35.725 48.924 1.00 45.28 246 SER B C 1
ATOM 4566 O O . SER B 2 245 ? 132.034 35.556 50.008 1.00 43.06 246 SER B O 1
ATOM 4569 N N . THR B 2 246 ? 130.423 34.967 48.504 1.00 41.67 247 THR B N 1
ATOM 4570 C CA . THR B 2 246 ? 129.839 33.920 49.320 1.00 41.50 247 THR B CA 1
ATOM 4571 C C . THR B 2 246 ? 130.911 33.009 49.922 1.00 39.51 247 THR B C 1
ATOM 4572 O O . THR B 2 246 ? 130.896 32.782 51.121 1.00 42.94 247 THR B O 1
ATOM 4576 N N . ASP B 2 247 ? 131.810 32.426 49.125 1.00 38.88 248 ASP B N 1
ATOM 4577 C CA . ASP B 2 247 ? 132.785 31.482 49.702 1.00 35.11 248 ASP B CA 1
ATOM 4578 C C . ASP B 2 247 ? 133.692 32.172 50.699 1.00 38.40 248 ASP B C 1
ATOM 4579 O O . ASP B 2 247 ? 134.009 31.581 51.722 1.00 35.69 248 ASP B O 1
ATOM 4584 N N . GLU B 2 248 ? 134.142 33.398 50.435 1.00 35.26 249 GLU B N 1
ATOM 4585 C CA . GLU B 2 248 ? 135.098 33.998 51.391 1.00 40.49 249 GLU B CA 1
ATOM 4586 C C . GLU B 2 248 ? 134.322 34.364 52.666 1.00 40.40 249 GLU B C 1
ATOM 4587 O O . GLU B 2 248 ? 134.826 34.163 53.801 1.00 37.68 249 GLU B O 1
ATOM 4593 N N . LEU B 2 249 ? 133.091 34.832 52.458 1.00 36.08 250 LEU B N 1
ATOM 4594 C CA . LEU B 2 249 ? 132.279 35.300 53.563 1.00 33.57 250 LEU B CA 1
ATOM 4595 C C . LEU B 2 249 ? 131.939 34.151 54.508 1.00 33.13 250 LEU B C 1
ATOM 4596 O O . LEU B 2 249 ? 132.191 34.237 55.686 1.00 32.08 250 LEU B O 1
ATOM 4601 N N . GLN B 2 250 ? 131.408 33.056 53.976 1.00 30.61 251 GLN B N 1
ATOM 4602 C CA . GLN B 2 250 ? 131.077 31.890 54.798 1.00 32.71 251 GLN B CA 1
ATOM 4603 C C . GLN B 2 250 ? 132.278 31.288 55.553 1.00 33.26 251 GLN B C 1
ATOM 4604 O O . GLN B 2 250 ? 132.168 30.951 56.764 1.00 34.36 251 GLN B O 1
ATOM 4610 N N . ARG B 2 251 ? 133.427 31.200 54.880 1.00 34.22 252 ARG B N 1
ATOM 4611 C CA . ARG B 2 251 ? 134.630 30.744 55.558 1.00 35.44 252 ARG B CA 1
ATOM 4612 C C . ARG B 2 251 ? 135.043 31.654 56.738 1.00 33.33 252 ARG B C 1
ATOM 4613 O O . ARG B 2 251 ? 135.325 31.184 57.822 1.00 38.48 252 ARG B O 1
ATOM 4621 N N . GLY B 2 252 ? 135.023 32.953 56.542 1.00 30.83 253 GLY B N 1
ATOM 4622 C CA . GLY B 2 252 ? 135.524 33.879 57.547 1.00 31.36 253 GLY B CA 1
ATOM 4623 C C . GLY B 2 252 ? 134.495 34.114 58.676 1.00 28.63 253 GLY B C 1
ATOM 4624 O O . GLY B 2 252 ? 134.853 34.114 59.838 1.00 24.37 253 GLY B O 1
ATOM 4625 N N . LEU B 2 253 ? 133.242 34.331 58.290 1.00 28.01 254 LEU B N 1
ATOM 4626 C CA . LEU B 2 253 ? 132.238 34.740 59.235 1.00 26.81 254 LEU B CA 1
ATOM 4627 C C . LEU B 2 253 ? 131.934 33.641 60.210 1.00 26.01 254 LEU B C 1
ATOM 4628 O O . LEU B 2 253 ? 131.754 33.909 61.397 1.00 24.81 254 LEU B O 1
ATOM 4633 N N . GLY B 2 254 ? 131.847 32.380 59.764 1.00 25.07 255 GLY B N 1
ATOM 4634 C CA . GLY B 2 254 ? 131.672 31.289 60.704 1.00 24.21 255 GLY B CA 1
ATOM 4635 C C . GLY B 2 254 ? 132.665 31.172 61.862 1.00 23.08 255 GLY B C 1
ATOM 4636 O O . GLY B 2 254 ? 132.325 30.586 62.871 1.00 26.97 255 GLY B O 1
ATOM 4637 N N . ARG B 2 255 ? 133.825 31.813 61.775 1.00 26.20 256 ARG B N 1
ATOM 4638 C CA . ARG B 2 255 ? 134.822 31.787 62.850 1.00 27.17 256 ARG B CA 1
ATOM 4639 C C . ARG B 2 255 ? 134.467 32.749 63.997 1.00 28.00 256 ARG B C 1
ATOM 4640 O O . ARG B 2 255 ? 135.104 32.754 65.034 1.00 27.12 256 ARG B O 1
ATOM 4648 N N . CYS B 2 256 ? 133.470 33.602 63.774 1.00 24.71 257 CYS B N 1
ATOM 4649 C CA . CYS B 2 256 ? 133.111 34.648 64.743 1.00 22.80 257 CYS B CA 1
ATOM 4650 C C . CYS B 2 256 ? 132.165 34.083 65.802 1.00 20.15 257 CYS B C 1
ATOM 4651 O O . CYS B 2 256 ? 131.324 33.254 65.528 1.00 22.92 257 CYS B O 1
ATOM 4654 N N . GLN B 2 257 ? 132.299 34.587 67.038 1.00 20.74 258 GLN B N 1
ATOM 4655 C CA . GLN B 2 257 ? 131.335 34.247 68.112 1.00 20.55 258 GLN B CA 1
ATOM 4656 C C . GLN B 2 257 ? 129.975 34.915 67.931 1.00 18.87 258 GLN B C 1
ATOM 4657 O O . GLN B 2 257 ? 128.962 34.449 68.489 1.00 20.19 258 GLN B O 1
ATOM 4663 N N . GLY B 2 258 ? 129.959 36.026 67.203 1.00 19.21 259 GLY B N 1
ATOM 4664 C CA . GLY B 2 258 ? 128.736 36.765 66.930 1.00 18.98 259 GLY B CA 1
ATOM 4665 C C . GLY B 2 258 ? 128.928 37.751 65.811 1.00 20.30 259 GLY B C 1
ATOM 4666 O O . GLY B 2 258 ? 130.051 38.128 65.539 1.00 20.33 259 GLY B O 1
ATOM 4667 N N . LEU B 2 259 ? 127.838 38.124 65.114 1.00 19.75 260 LEU B N 1
ATOM 4668 C CA . LEU B 2 259 ? 127.850 39.215 64.123 1.00 18.43 260 LEU B CA 1
ATOM 4669 C C . LEU B 2 259 ? 127.211 40.438 64.782 1.00 19.87 260 LEU B C 1
ATOM 4670 O O . LEU B 2 259 ? 126.099 40.304 65.362 1.00 22.16 260 LEU B O 1
ATOM 4675 N N . LEU B 2 260 ? 127.875 41.569 64.709 1.00 19.71 261 LEU B N 1
ATOM 4676 C CA . LEU B 2 260 ? 127.300 42.853 65.156 1.00 20.68 261 LEU B CA 1
ATOM 4677 C C . LEU B 2 260 ? 126.678 43.528 63.960 1.00 20.66 261 LEU B C 1
ATOM 4678 O O . LEU B 2 260 ? 127.332 43.728 62.937 1.00 19.81 261 LEU B O 1
ATOM 4691 N N . THR B 2 262 ? 124.931 47.019 63.109 1.00 19.96 263 THR B N 1
ATOM 4692 C CA . THR B 2 262 ? 124.732 48.380 63.634 1.00 23.54 263 THR B CA 1
ATOM 4693 C C . THR B 2 262 ? 124.404 49.412 62.532 1.00 21.69 263 THR B C 1
ATOM 4694 O O . THR B 2 262 ? 124.896 50.555 62.607 1.00 23.42 263 THR B O 1
ATOM 4698 N N . PRO B 2 263 ? 123.578 49.015 61.529 1.00 24.75 264 PRO B N 1
ATOM 4699 C CA . PRO B 2 263 ? 123.342 49.935 60.442 1.00 26.41 264 PRO B CA 1
ATOM 4700 C C . PRO B 2 263 ? 122.420 51.124 60.793 1.00 29.01 264 PRO B C 1
ATOM 4701 O O . PRO B 2 263 ? 121.628 51.088 61.757 1.00 24.33 264 PRO B O 1
ATOM 4705 N N . LYS B 2 264 ? 122.543 52.191 60.021 1.00 31.93 265 LYS B N 1
ATOM 4706 C CA . LYS B 2 264 ? 121.521 53.303 60.005 1.00 37.43 265 LYS B CA 1
ATOM 4707 C C . LYS B 2 264 ? 120.223 52.771 59.467 1.00 37.66 265 LYS B C 1
ATOM 4708 O O . LYS B 2 264 ? 120.199 51.753 58.762 1.00 34.55 265 LYS B O 1
ATOM 4714 N N . TRP B 2 265 ? 119.107 53.380 59.833 1.00 39.35 266 TRP B N 1
ATOM 4715 C CA . TRP B 2 265 ? 117.802 52.796 59.507 1.00 45.19 266 TRP B CA 1
ATOM 4716 C C . TRP B 2 265 ? 117.583 52.465 58.001 1.00 48.28 266 TRP B C 1
ATOM 4717 O O . TRP B 2 265 ? 116.988 51.406 57.663 1.00 43.62 266 TRP B O 1
ATOM 4728 N N . VAL B 2 266 ? 118.047 53.384 57.140 1.00 52.64 267 VAL B N 1
ATOM 4729 C CA . VAL B 2 266 ? 118.015 53.225 55.648 1.00 61.37 267 VAL B CA 1
ATOM 4730 C C . VAL B 2 266 ? 118.507 51.861 55.154 1.00 56.37 267 VAL B C 1
ATOM 4731 O O . VAL B 2 266 ? 117.954 51.296 54.225 1.00 54.56 267 VAL B O 1
ATOM 4735 N N . GLU B 2 267 ? 119.545 51.347 55.789 1.00 49.48 268 GLU B N 1
ATOM 4736 C CA . GLU B 2 267 ? 120.195 50.127 55.338 1.00 52.60 268 GLU B CA 1
ATOM 4737 C C . GLU B 2 267 ? 119.896 48.971 56.311 1.00 51.81 268 GLU B C 1
ATOM 4738 O O . GLU B 2 267 ? 120.641 47.988 56.400 1.00 46.48 268 GLU B O 1
ATOM 4744 N N . ALA B 2 268 ? 118.750 49.057 56.990 1.00 55.51 269 ALA B N 1
ATOM 4745 C CA . ALA B 2 268 ? 118.431 48.134 58.063 1.00 56.85 269 ALA B CA 1
ATOM 4746 C C . ALA B 2 268 ? 117.612 46.981 57.532 1.00 56.18 269 ALA B C 1
ATOM 4747 O O . ALA B 2 268 ? 116.866 46.388 58.283 1.00 50.51 269 ALA B O 1
ATOM 4749 N N . PHE B 2 269 ? 117.724 46.640 56.245 1.00 64.36 270 PHE B N 1
ATOM 4750 C CA . PHE B 2 269 ? 116.954 45.508 55.738 1.00 71.44 270 PHE B CA 1
ATOM 4751 C C . PHE B 2 269 ? 117.801 44.276 55.347 1.00 75.91 270 PHE B C 1
ATOM 4752 O O . PHE B 2 269 ? 118.248 44.146 54.215 1.00 63.94 270 PHE B O 1
ATOM 4760 N N . GLY B 2 270 ? 118.099 43.473 56.391 1.00 75.26 271 GLY B N 1
ATOM 4761 C CA . GLY B 2 270 ? 117.986 42.009 56.364 1.00 76.15 271 GLY B CA 1
ATOM 4762 C C . GLY B 2 270 ? 119.176 41.076 56.124 1.00 76.77 271 GLY B C 1
ATOM 4763 O O . GLY B 2 270 ? 119.752 40.527 57.073 1.00 73.55 271 GLY B O 1
ATOM 4764 N N . ASN B 2 271 ? 119.482 40.882 54.840 1.00 65.23 272 ASN B N 1
ATOM 4765 C CA . ASN B 2 271 ? 120.345 39.788 54.282 1.00 57.77 272 ASN B CA 1
ATOM 4766 C C . ASN B 2 271 ? 121.557 39.216 55.075 1.00 44.46 272 ASN B C 1
ATOM 4767 O O . ASN B 2 271 ? 121.719 37.988 55.149 1.00 39.75 272 ASN B O 1
ATOM 4772 N N . VAL B 2 272 ? 122.421 40.061 55.633 1.00 33.73 273 VAL B N 1
ATOM 4773 C CA . VAL B 2 272 ? 123.660 39.556 56.227 1.00 32.84 273 VAL B CA 1
ATOM 4774 C C . VAL B 2 272 ? 123.344 38.744 57.519 1.00 27.62 273 VAL B C 1
ATOM 4775 O O . VAL B 2 272 ? 124.043 37.818 57.855 1.00 27.70 273 VAL B O 1
ATOM 4779 N N . ALA B 2 273 ? 122.269 39.100 58.217 1.00 24.90 274 ALA B N 1
ATOM 4780 C CA . ALA B 2 273 ? 121.877 38.326 59.403 1.00 24.05 274 ALA B CA 1
ATOM 4781 C C . ALA B 2 273 ? 121.625 36.870 58.997 1.00 23.12 274 ALA B C 1
ATOM 4782 O O . ALA B 2 273 ? 121.962 35.944 59.739 1.00 24.42 274 ALA B O 1
ATOM 4784 N N . ILE B 2 274 ? 120.974 36.628 57.853 1.00 22.53 275 ILE B N 1
ATOM 4785 C CA . ILE B 2 274 ? 120.726 35.212 57.512 1.00 23.49 275 ILE B CA 1
ATOM 4786 C C . ILE B 2 274 ? 121.975 34.459 57.087 1.00 23.62 275 ILE B C 1
ATOM 4787 O O . ILE B 2 274 ? 122.139 33.312 57.436 1.00 23.77 275 ILE B O 1
ATOM 4792 N N . GLU B 2 275 ? 122.907 35.150 56.492 1.00 24.04 276 GLU B N 1
ATOM 4793 C CA . GLU B 2 275 ? 124.257 34.596 56.221 1.00 26.59 276 GLU B CA 1
ATOM 4794 C C . GLU B 2 275 ? 124.983 34.196 57.509 1.00 25.03 276 GLU B C 1
ATOM 4795 O O . GLU B 2 275 ? 125.566 33.106 57.595 1.00 25.01 276 GLU B O 1
ATOM 4801 N N . ALA B 2 276 ? 124.870 35.032 58.513 1.00 22.33 277 ALA B N 1
ATOM 4802 C CA . ALA B 2 276 ? 125.417 34.676 59.804 1.00 22.89 277 ALA B CA 1
ATOM 4803 C C . ALA B 2 276 ? 124.766 33.431 60.356 1.00 21.62 277 ALA B C 1
ATOM 4804 O O . ALA B 2 276 ? 125.485 32.481 60.735 1.00 21.85 277 ALA B O 1
ATOM 4806 N N . LEU B 2 277 ? 123.446 33.416 60.426 1.00 21.17 278 LEU B N 1
ATOM 4807 C CA . LEU B 2 277 ? 122.756 32.290 61.015 1.00 23.03 278 LEU B CA 1
ATOM 4808 C C . LEU B 2 277 ? 123.102 30.996 60.261 1.00 23.42 278 LEU B C 1
ATOM 4809 O O . LEU B 2 277 ? 123.259 29.952 60.898 1.00 21.98 278 LEU B O 1
ATOM 4814 N N . ALA B 2 278 ? 123.265 31.101 58.953 1.00 23.13 279 ALA B N 1
ATOM 4815 C CA . ALA B 2 278 ? 123.585 29.924 58.152 1.00 26.16 279 ALA B CA 1
ATOM 4816 C C . ALA B 2 278 ? 124.951 29.343 58.511 1.00 26.67 279 ALA B C 1
ATOM 4817 O O . ALA B 2 278 ? 125.187 28.141 58.298 1.00 30.42 279 ALA B O 1
ATOM 4819 N N . CYS B 2 279 ? 125.854 30.154 59.053 1.00 23.50 280 CYS B N 1
ATOM 4820 C CA . CYS B 2 279 ? 127.146 29.646 59.514 1.00 26.81 280 CYS B CA 1
ATOM 4821 C C . CYS B 2 279 ? 127.168 29.179 60.976 1.00 26.78 280 CYS B C 1
ATOM 4822 O O . CYS B 2 279 ? 128.233 28.804 61.468 1.00 28.10 280 CYS B O 1
ATOM 4825 N N . GLY B 2 280 ? 126.020 29.269 61.636 1.00 24.25 281 GLY B N 1
ATOM 4826 C CA . GLY B 2 280 ? 125.888 29.122 63.088 1.00 26.53 281 GLY B CA 1
ATOM 4827 C C . GLY B 2 280 ? 126.296 30.310 63.943 1.00 24.14 281 GLY B C 1
ATOM 4828 O O . GLY B 2 280 ? 126.493 30.134 65.147 1.00 24.27 281 GLY B O 1
ATOM 4829 N N . LEU B 2 281 ? 126.293 31.526 63.376 1.00 22.93 282 LEU B N 1
ATOM 4830 C CA A LEU B 2 281 ? 126.704 32.682 64.153 0.50 22.22 282 LEU B CA 1
ATOM 4831 C CA B LEU B 2 281 ? 126.723 32.707 64.085 0.50 21.85 282 LEU B CA 1
ATOM 4832 C C . LEU B 2 281 ? 125.483 33.456 64.594 1.00 21.76 282 LEU B C 1
ATOM 4833 O O . LEU B 2 281 ? 124.737 33.981 63.752 1.00 20.79 282 LEU B O 1
ATOM 4842 N N . PRO B 2 282 ? 125.290 33.536 65.942 1.00 20.60 283 PRO B N 1
ATOM 4843 C CA . PRO B 2 282 ? 124.252 34.406 66.483 1.00 20.18 283 PRO B CA 1
ATOM 4844 C C . PRO B 2 282 ? 124.446 35.894 66.138 1.00 19.20 283 PRO B C 1
ATOM 4845 O O . PRO B 2 282 ? 125.581 36.397 65.942 1.00 18.30 283 PRO B O 1
ATOM 4849 N N . VAL B 2 283 ? 123.339 36.626 66.042 1.00 18.83 284 VAL B N 1
ATOM 4850 C CA . VAL B 2 283 ? 123.385 38.011 65.577 1.00 18.53 284 VAL B CA 1
ATOM 4851 C C . VAL B 2 283 ? 122.932 38.963 66.653 1.00 19.06 284 VAL B C 1
ATOM 4852 O O . VAL B 2 283 ? 121.896 38.720 67.289 1.00 18.38 284 VAL B O 1
ATOM 4856 N N . ILE B 2 284 ? 123.716 40.008 66.857 1.00 16.93 285 ILE B N 1
ATOM 4857 C CA . ILE B 2 284 ? 123.387 41.063 67.768 1.00 18.68 285 ILE B CA 1
ATOM 4858 C C . ILE B 2 284 ? 123.087 42.246 66.868 1.00 19.29 285 ILE B C 1
ATOM 4859 O O . ILE B 2 284 ? 123.974 42.754 66.218 1.00 19.58 285 ILE B O 1
ATOM 4864 N N . ALA B 2 285 ? 121.814 42.697 66.873 1.00 20.20 286 ALA B N 1
ATOM 4865 C CA . ALA B 2 285 ? 121.405 43.738 65.927 1.00 19.73 286 ALA B CA 1
ATOM 4866 C C . ALA B 2 285 ? 120.581 44.801 66.634 1.00 20.73 286 ALA B C 1
ATOM 4867 O O . ALA B 2 285 ? 119.866 44.494 67.572 1.00 18.95 286 ALA B O 1
ATOM 4869 N N . TYR B 2 286 ? 120.675 45.980 66.121 1.00 21.50 287 TYR B N 1
ATOM 4870 C CA . TYR B 2 286 ? 119.741 47.040 66.521 1.00 19.81 287 TYR B CA 1
ATOM 4871 C C . TYR B 2 286 ? 118.318 46.602 66.244 1.00 20.50 287 TYR B C 1
ATOM 4872 O O . TYR B 2 286 ? 117.996 46.039 65.205 1.00 21.05 287 TYR B O 1
ATOM 4881 N N . ALA B 2 287 ? 117.425 46.846 67.201 1.00 18.91 288 ALA B N 1
ATOM 4882 C CA . ALA B 2 287 ? 116.082 46.301 67.199 1.00 19.64 288 ALA B CA 1
ATOM 4883 C C . ALA B 2 287 ? 115.178 47.181 66.366 1.00 22.66 288 ALA B C 1
ATOM 4884 O O . ALA B 2 287 ? 114.232 47.797 66.899 1.00 20.42 288 ALA B O 1
ATOM 4886 N N . ARG B 2 288 ? 115.433 47.193 65.071 1.00 22.88 289 ARG B N 1
ATOM 4887 C CA . ARG B 2 288 ? 114.636 47.939 64.124 1.00 23.28 289 ARG B CA 1
ATOM 4888 C C . ARG B 2 288 ? 114.837 47.360 62.759 1.00 23.92 289 ARG B C 1
ATOM 4889 O O . ARG B 2 288 ? 115.853 46.732 62.480 1.00 22.73 289 ARG B O 1
ATOM 4897 N N . GLY B 2 289 ? 113.825 47.509 61.922 1.00 24.78 290 GLY B N 1
ATOM 4898 C CA . GLY B 2 289 ? 113.913 47.042 60.547 1.00 23.89 290 GLY B CA 1
ATOM 4899 C C . GLY B 2 289 ? 113.959 45.520 60.455 1.00 21.86 290 GLY B C 1
ATOM 4900 O O . GLY B 2 289 ? 113.316 44.808 61.214 1.00 22.95 290 GLY B O 1
ATOM 4901 N N . GLY B 2 290 ? 114.661 45.056 59.416 1.00 25.70 291 GLY B N 1
ATOM 4902 C CA . GLY B 2 290 ? 114.646 43.646 58.995 1.00 29.12 291 GLY B CA 1
ATOM 4903 C C . GLY B 2 290 ? 114.990 42.640 60.073 1.00 26.11 291 GLY B C 1
ATOM 4904 O O . GLY B 2 290 ? 114.313 41.641 60.192 1.00 27.41 291 GLY B O 1
ATOM 4905 N N . PRO B 2 291 ? 116.014 42.949 60.923 1.00 25.07 292 PRO B N 1
ATOM 4906 C CA . PRO B 2 291 ? 116.364 42.007 61.976 1.00 22.97 292 PRO B CA 1
ATOM 4907 C C . PRO B 2 291 ? 115.257 41.665 62.935 1.00 23.76 292 PRO B C 1
ATOM 4908 O O . PRO B 2 291 ? 115.262 40.544 63.474 1.00 25.39 292 PRO B O 1
ATOM 4912 N N . LEU B 2 292 ? 114.231 42.534 63.133 1.00 21.02 293 LEU B N 1
ATOM 4913 C CA . LEU B 2 292 ? 113.089 42.186 64.022 1.00 25.32 293 LEU B CA 1
ATOM 4914 C C . LEU B 2 292 ? 112.330 40.939 63.627 1.00 28.84 293 LEU B C 1
ATOM 4915 O O . LEU B 2 292 ? 111.764 40.220 64.479 1.00 28.60 293 LEU B O 1
ATOM 4920 N N . GLU B 2 293 ? 112.325 40.691 62.321 1.00 29.27 294 GLU B N 1
ATOM 4921 C CA . GLU B 2 293 ? 111.678 39.555 61.801 1.00 35.14 294 GLU B CA 1
ATOM 4922 C C . GLU B 2 293 ? 112.538 38.308 61.690 1.00 36.49 294 GLU B C 1
ATOM 4923 O O . GLU B 2 293 ? 111.989 37.238 61.508 1.00 40.90 294 GLU B O 1
ATOM 4929 N N . ILE B 2 294 ? 113.851 38.462 61.713 1.00 29.81 295 ILE B N 1
ATOM 4930 C CA . ILE B 2 294 ? 114.794 37.392 61.414 1.00 27.64 295 ILE B CA 1
ATOM 4931 C C . ILE B 2 294 ? 115.293 36.743 62.699 1.00 29.80 295 ILE B C 1
ATOM 4932 O O . ILE B 2 294 ? 115.408 35.516 62.789 1.00 29.74 295 ILE B O 1
ATOM 4937 N N . ILE B 2 295 ? 115.636 37.566 63.670 1.00 26.52 296 ILE B N 1
ATOM 4938 C CA . ILE B 2 295 ? 116.244 37.063 64.912 1.00 24.03 296 ILE B CA 1
ATOM 4939 C C . ILE B 2 295 ? 115.151 36.743 65.937 1.00 27.00 296 ILE B C 1
ATOM 4940 O O . ILE B 2 295 ? 114.199 37.510 66.104 1.00 28.31 296 ILE B O 1
ATOM 4945 N N . GLU B 2 296 ? 115.289 35.606 66.630 1.00 23.73 297 GLU B N 1
ATOM 4946 C CA . GLU B 2 296 ? 114.501 35.223 67.750 1.00 29.47 297 GLU B CA 1
ATOM 4947 C C . GLU B 2 296 ? 115.219 35.605 69.045 1.00 25.17 297 GLU B C 1
ATOM 4948 O O . GLU B 2 296 ? 116.295 35.058 69.392 1.00 23.23 297 GLU B O 1
ATOM 4954 N N . GLN B 2 297 ? 114.674 36.600 69.708 1.00 25.15 298 GLN B N 1
ATOM 4955 C CA . GLN B 2 297 ? 115.304 37.224 70.878 1.00 24.16 298 GLN B CA 1
ATOM 4956 C C . GLN B 2 297 ? 115.724 36.244 71.916 1.00 24.08 298 GLN B C 1
ATOM 4957 O O . GLN B 2 297 ? 114.895 35.434 72.381 1.00 25.80 298 GLN B O 1
ATOM 4963 N N . GLY B 2 298 ? 116.997 36.307 72.300 1.00 22.49 299 GLY B N 1
ATOM 4964 C CA . GLY B 2 298 ? 117.584 35.414 73.252 1.00 22.07 299 GLY B CA 1
ATOM 4965 C C . GLY B 2 298 ? 117.731 33.951 72.826 1.00 22.88 299 GLY B C 1
ATOM 4966 O O . GLY B 2 298 ? 118.001 33.105 73.661 1.00 23.24 299 GLY B O 1
ATOM 4967 N N . LYS B 2 299 ? 117.567 33.638 71.553 1.00 22.48 300 LYS B N 1
ATOM 4968 C CA . LYS B 2 299 ? 117.671 32.301 71.050 1.00 22.99 300 LYS B CA 1
ATOM 4969 C C . LYS B 2 299 ? 118.616 32.229 69.847 1.00 22.19 300 LYS B C 1
ATOM 4970 O O . LYS B 2 299 ? 119.516 31.390 69.840 1.00 21.48 300 LYS B O 1
ATOM 4976 N N . SER B 2 300 ? 118.367 33.025 68.800 1.00 21.04 301 SER B N 1
ATOM 4977 C CA . SER B 2 300 ? 119.324 33.127 67.695 1.00 24.07 301 SER B CA 1
ATOM 4978 C C . SER B 2 300 ? 120.065 34.440 67.679 1.00 21.44 301 SER B C 1
ATOM 4979 O O . SER B 2 300 ? 120.859 34.709 66.783 1.00 21.67 301 SER B O 1
ATOM 4982 N N . GLY B 2 301 ? 119.853 35.266 68.686 1.00 19.85 302 GLY B N 1
ATOM 4983 C CA . GLY B 2 301 ? 120.594 36.482 68.781 1.00 21.86 302 GLY B CA 1
ATOM 4984 C C . GLY B 2 301 ? 119.979 37.413 69.772 1.00 18.98 302 GLY B C 1
ATOM 4985 O O . GLY B 2 301 ? 119.203 36.964 70.589 1.00 19.94 302 GLY B O 1
ATOM 4986 N N . TRP B 2 302 ? 120.443 38.662 69.745 1.00 17.54 303 TRP B N 1
ATOM 4987 C CA . TRP B 2 302 ? 119.945 39.689 70.621 1.00 18.78 303 TRP B CA 1
ATOM 4988 C C . TRP B 2 302 ? 119.596 40.913 69.831 1.00 19.80 303 TRP B C 1
ATOM 4989 O O . TRP B 2 302 ? 120.396 41.432 69.070 1.00 19.60 303 TRP B O 1
ATOM 5000 N N . LEU B 2 303 ? 118.364 41.398 70.066 1.00 18.44 304 LEU B N 1
ATOM 5001 C CA . LEU B 2 303 ? 117.883 42.668 69.517 1.00 20.01 304 LEU B CA 1
ATOM 5002 C C . LEU B 2 303 ? 118.001 43.765 70.553 1.00 20.43 304 LEU B C 1
ATOM 5003 O O . LEU B 2 303 ? 117.408 43.710 71.661 1.00 22.41 304 LEU B O 1
ATOM 5008 N N . VAL B 2 304 ? 118.785 44.769 70.244 1.00 19.28 305 VAL B N 1
ATOM 5009 C CA . VAL B 2 304 ? 119.162 45.763 71.203 1.00 20.73 305 VAL B CA 1
ATOM 5010 C C . VAL B 2 304 ? 118.754 47.149 70.826 1.00 21.02 305 VAL B C 1
ATOM 5011 O O . VAL B 2 304 ? 118.528 47.479 69.671 1.00 21.10 305 VAL B O 1
ATOM 5015 N N . GLU B 2 305 ? 118.702 47.967 71.861 1.00 22.91 306 GLU B N 1
ATOM 5016 C CA . GLU B 2 305 ? 118.384 49.374 71.708 1.00 25.29 306 GLU B CA 1
ATOM 5017 C C . GLU B 2 305 ? 119.391 50.017 70.776 1.00 25.53 306 GLU B C 1
ATOM 5018 O O . GLU B 2 305 ? 120.617 49.914 71.027 1.00 27.25 306 GLU B O 1
ATOM 5024 N N . PRO B 2 306 ? 118.924 50.732 69.719 1.00 25.80 307 PRO B N 1
ATOM 5025 C CA . PRO B 2 306 ? 119.823 51.369 68.777 1.00 27.73 307 PRO B CA 1
ATOM 5026 C C . PRO B 2 306 ? 120.656 52.468 69.358 1.00 27.39 307 PRO B C 1
ATOM 5027 O O . PRO B 2 306 ? 120.193 53.187 70.264 1.00 27.06 307 PRO B O 1
ATOM 5031 N N . ASP B 2 307 ? 121.883 52.597 68.889 1.00 27.79 308 ASP B N 1
ATOM 5032 C CA . ASP B 2 307 ? 122.798 53.687 69.231 1.00 30.23 308 ASP B CA 1
ATOM 5033 C C . ASP B 2 307 ? 123.142 53.745 70.714 1.00 35.69 308 ASP B C 1
ATOM 5034 O O . ASP B 2 307 ? 123.333 54.814 71.243 1.00 40.10 308 ASP B O 1
ATOM 5039 N N . GLN B 2 308 ? 123.201 52.596 71.380 1.00 31.75 309 GLN B N 1
ATOM 5040 C CA . GLN B 2 308 ? 123.560 52.569 72.784 1.00 30.82 309 GLN B CA 1
ATOM 5041 C C . GLN B 2 308 ? 124.632 51.538 73.072 1.00 26.34 309 GLN B C 1
ATOM 5042 O O . GLN B 2 308 ? 124.395 50.320 73.009 1.00 24.01 309 GLN B O 1
ATOM 5048 N N . GLN B 2 309 ? 125.811 52.037 73.375 1.00 25.62 310 GLN B N 1
ATOM 5049 C CA A GLN B 2 309 ? 126.975 51.151 73.513 0.50 26.77 310 GLN B CA 1
ATOM 5050 C CA B GLN B 2 309 ? 126.986 51.169 73.519 0.50 26.24 310 GLN B CA 1
ATOM 5051 C C . GLN B 2 309 ? 126.767 50.132 74.622 1.00 25.32 310 GLN B C 1
ATOM 5052 O O . GLN B 2 309 ? 127.133 48.942 74.476 1.00 22.87 310 GLN B O 1
ATOM 5063 N N . ALA B 2 310 ? 126.148 50.541 75.729 1.00 24.71 311 ALA B N 1
ATOM 5064 C CA . ALA B 2 310 ? 125.979 49.602 76.831 1.00 23.37 311 ALA B CA 1
ATOM 5065 C C . ALA B 2 310 ? 125.119 48.387 76.459 1.00 20.31 311 ALA B C 1
ATOM 5066 O O . ALA B 2 310 ? 125.322 47.296 76.983 1.00 22.51 311 ALA B O 1
ATOM 5068 N N . ALA B 2 311 ? 124.157 48.605 75.567 1.00 20.38 312 ALA B N 1
ATOM 5069 C CA . ALA B 2 311 ? 123.245 47.537 75.155 1.00 21.43 312 ALA B CA 1
ATOM 5070 C C . ALA B 2 311 ? 123.983 46.545 74.224 1.00 19.78 312 ALA B C 1
ATOM 5071 O O . ALA B 2 311 ? 123.788 45.369 74.328 1.00 20.43 312 ALA B O 1
ATOM 5073 N N . LEU B 2 312 ? 124.845 47.064 73.378 1.00 20.58 313 LEU B N 1
ATOM 5074 C CA . LEU B 2 312 ? 125.691 46.123 72.587 1.00 20.11 313 LEU B CA 1
ATOM 5075 C C . LEU B 2 312 ? 126.612 45.298 73.505 1.00 19.02 313 LEU B C 1
ATOM 5076 O O . LEU B 2 312 ? 126.762 44.080 73.320 1.00 20.70 313 LEU B O 1
ATOM 5081 N N . VAL B 2 313 ? 127.295 45.968 74.400 1.00 20.79 314 VAL B N 1
ATOM 5082 C CA . VAL B 2 313 ? 128.253 45.304 75.280 1.00 20.67 314 VAL B CA 1
ATOM 5083 C C . VAL B 2 313 ? 127.556 44.246 76.118 1.00 22.97 314 VAL B C 1
ATOM 5084 O O . VAL B 2 313 ? 128.059 43.112 76.258 1.00 23.83 314 VAL B O 1
ATOM 5088 N N . ASN B 2 314 ? 126.409 44.577 76.700 1.00 20.56 315 ASN B N 1
ATOM 5089 C CA . ASN B 2 314 ? 125.604 43.590 77.467 1.00 20.08 315 ASN B CA 1
ATOM 5090 C C . ASN B 2 314 ? 125.226 42.357 76.677 1.00 19.91 315 ASN B C 1
ATOM 5091 O O . ASN B 2 314 ? 125.273 41.231 77.189 1.00 20.84 315 ASN B O 1
ATOM 5096 N N . ALA B 2 315 ? 124.839 42.600 75.412 1.00 20.23 316 ALA B N 1
ATOM 5097 C CA . ALA B 2 315 ? 124.532 41.503 74.515 1.00 20.16 316 ALA B CA 1
ATOM 5098 C C . ALA B 2 315 ? 125.745 40.630 74.195 1.00 18.53 316 ALA B C 1
ATOM 5099 O O . ALA B 2 315 ? 125.626 39.399 74.130 1.00 20.05 316 ALA B O 1
ATOM 5101 N N . ILE B 2 316 ? 126.834 41.276 73.915 1.00 19.11 317 ILE B N 1
ATOM 5102 C CA . ILE B 2 316 ? 128.083 40.545 73.595 1.00 21.44 317 ILE B CA 1
ATOM 5103 C C . ILE B 2 316 ? 128.432 39.586 74.748 1.00 23.78 317 ILE B C 1
ATOM 5104 O O . ILE B 2 316 ? 128.772 38.383 74.522 1.00 21.83 317 ILE B O 1
ATOM 5109 N N . GLY B 2 317 ? 128.246 40.079 75.972 1.00 22.54 318 GLY B N 1
ATOM 5110 C CA . GLY B 2 317 ? 128.512 39.290 77.146 1.00 25.52 318 GLY B CA 1
ATOM 5111 C C . GLY B 2 317 ? 127.586 38.128 77.348 1.00 26.04 318 GLY B C 1
ATOM 5112 O O . GLY B 2 317 ? 127.866 37.270 78.189 1.00 26.40 318 GLY B O 1
ATOM 5113 N N . GLN B 2 318 ? 126.462 38.059 76.609 1.00 22.59 319 GLN B N 1
ATOM 5114 C CA . GLN B 2 318 ? 125.566 36.972 76.634 1.00 21.35 319 GLN B CA 1
ATOM 5115 C C . GLN B 2 318 ? 125.498 36.145 75.367 1.00 22.09 319 GLN B C 1
ATOM 5116 O O . GLN B 2 318 ? 124.501 35.455 75.142 1.00 20.66 319 GLN B O 1
ATOM 5122 N N . LEU B 2 319 ? 126.527 36.196 74.523 1.00 21.87 320 LEU B N 1
ATOM 5123 C CA . LEU B 2 319 ? 126.617 35.326 73.368 1.00 23.82 320 LEU B CA 1
ATOM 5124 C C . LEU B 2 319 ? 126.748 33.864 73.726 1.00 27.60 320 LEU B C 1
ATOM 5125 O O . LEU B 2 319 ? 126.171 33.049 73.016 1.00 25.22 320 LEU B O 1
ATOM 5130 N N . SER B 2 320 ? 127.386 33.539 74.858 1.00 26.95 321 SER B N 1
ATOM 5131 C CA . SER B 2 320 ? 127.341 32.125 75.325 1.00 31.15 321 SER B CA 1
ATOM 5132 C C . SER B 2 320 ? 125.969 31.596 75.724 1.00 32.08 321 SER B C 1
ATOM 5133 O O . SER B 2 320 ? 125.793 30.410 75.806 1.00 33.75 321 SER B O 1
ATOM 5136 N N . SER B 2 321 ? 124.954 32.444 75.981 1.00 30.80 322 SER B N 1
ATOM 5137 C CA . SER B 2 321 ? 123.598 31.950 76.206 1.00 31.31 322 SER B CA 1
ATOM 5138 C C . SER B 2 321 ? 122.936 31.258 74.971 1.00 34.48 322 SER B C 1
ATOM 5139 O O . SER B 2 321 ? 121.898 30.575 75.092 1.00 38.15 322 SER B O 1
ATOM 5142 N N . LEU B 2 322 ? 123.540 31.416 73.805 1.00 31.65 323 LEU B N 1
ATOM 5143 C CA . LEU B 2 322 ? 122.935 31.056 72.536 1.00 29.27 323 LEU B CA 1
ATOM 5144 C C . LEU B 2 322 ? 123.557 29.808 71.876 1.00 28.03 323 LEU B C 1
ATOM 5145 O O . LEU B 2 322 ? 124.767 29.679 71.711 1.00 30.06 323 LEU B O 1
ATOM 5150 N N . ASP B 2 323 ? 122.700 28.934 71.430 1.00 27.33 324 ASP B N 1
ATOM 5151 C CA . ASP B 2 323 ? 123.115 27.696 70.774 1.00 27.98 324 ASP B CA 1
ATOM 5152 C C . ASP B 2 323 ? 123.357 27.929 69.262 1.00 23.09 324 ASP B C 1
ATOM 5153 O O . ASP B 2 323 ? 122.418 28.230 68.493 1.00 26.10 324 ASP B O 1
ATOM 5158 N N . ARG B 2 324 ? 124.617 27.844 68.854 1.00 26.82 325 ARG B N 1
ATOM 5159 C CA . ARG B 2 324 ? 125.028 27.957 67.444 1.00 23.80 325 ARG B CA 1
ATOM 5160 C C . ARG B 2 324 ? 124.266 26.998 66.518 1.00 25.28 325 ARG B C 1
ATOM 5161 O O . ARG B 2 324 ? 123.908 27.327 65.374 1.00 22.57 325 ARG B O 1
ATOM 5169 N N . ALA B 2 325 ? 123.942 25.804 67.037 1.00 24.97 326 ALA B N 1
ATOM 5170 C CA . ALA B 2 325 ? 123.285 24.790 66.221 1.00 25.85 326 ALA B CA 1
ATOM 5171 C C . ALA B 2 325 ? 121.866 25.197 66.001 1.00 25.38 326 ALA B C 1
ATOM 5172 O O . ALA B 2 325 ? 121.289 24.902 64.936 1.00 27.12 326 ALA B O 1
ATOM 5174 N N . TYR B 2 326 ? 121.275 25.867 66.970 1.00 24.08 327 TYR B N 1
ATOM 5175 C CA . TYR B 2 326 ? 119.946 26.374 66.812 1.00 26.78 327 TYR B CA 1
ATOM 5176 C C . TYR B 2 326 ? 119.876 27.503 65.748 1.00 26.13 327 TYR B C 1
ATOM 5177 O O . TYR B 2 326 ? 118.888 27.602 65.019 1.00 25.27 327 TYR B O 1
ATOM 5186 N N . CYS B 2 327 ? 120.878 28.383 65.725 1.00 23.67 328 CYS B N 1
ATOM 5187 C CA . CYS B 2 327 ? 120.970 29.405 64.683 1.00 22.79 328 CYS B CA 1
ATOM 5188 C C . CYS B 2 327 ? 120.954 28.747 63.276 1.00 25.48 328 CYS B C 1
ATOM 5189 O O . CYS B 2 327 ? 120.190 29.141 62.332 1.00 21.52 328 CYS B O 1
ATOM 5192 N N . ARG B 2 328 ? 121.758 27.698 63.132 1.00 23.42 329 ARG B N 1
ATOM 5193 C CA . ARG B 2 328 ? 121.812 26.977 61.863 1.00 26.78 329 ARG B CA 1
ATOM 5194 C C . ARG B 2 328 ? 120.497 26.326 61.528 1.00 25.51 329 ARG B C 1
ATOM 5195 O O . ARG B 2 328 ? 120.018 26.408 60.363 1.00 24.33 329 ARG B O 1
ATOM 5203 N N . ALA B 2 329 ? 119.850 25.737 62.531 1.00 28.37 330 ALA B N 1
ATOM 5204 C CA . ALA B 2 329 ? 118.532 25.116 62.377 1.00 25.81 330 ALA B CA 1
ATOM 5205 C C . ALA B 2 329 ? 117.445 26.072 61.883 1.00 28.74 330 ALA B C 1
ATOM 5206 O O . ALA B 2 329 ? 116.597 25.733 60.978 1.00 24.34 330 ALA B O 1
ATOM 5208 N N . GLN B 2 330 ? 117.428 27.256 62.495 1.00 25.69 331 GLN B N 1
ATOM 5209 C CA . GLN B 2 330 ? 116.511 28.302 62.045 1.00 28.78 331 GLN B CA 1
ATOM 5210 C C . GLN B 2 330 ? 116.802 28.699 60.609 1.00 25.11 331 GLN B C 1
ATOM 5211 O O . GLN B 2 330 ? 115.880 28.890 59.819 1.00 26.87 331 GLN B O 1
ATOM 5217 N N . ALA B 2 331 ? 118.049 28.815 60.240 1.00 23.22 332 ALA B N 1
ATOM 5218 C CA . ALA B 2 331 ? 118.352 29.089 58.842 1.00 25.82 332 ALA B CA 1
ATOM 5219 C C . ALA B 2 331 ? 117.788 28.012 57.875 1.00 27.32 332 ALA B C 1
ATOM 5220 O O . ALA B 2 331 ? 117.105 28.325 56.883 1.00 28.31 332 ALA B O 1
ATOM 5222 N N . GLU B 2 332 ? 118.075 26.761 58.173 1.00 27.27 333 GLU B N 1
ATOM 5223 C CA . GLU B 2 332 ? 117.557 25.639 57.350 1.00 29.00 333 GLU B CA 1
ATOM 5224 C C . GLU B 2 332 ? 116.033 25.616 57.317 1.00 31.33 333 GLU B C 1
ATOM 5225 O O . GLU B 2 332 ? 115.459 25.399 56.242 1.00 32.05 333 GLU B O 1
ATOM 5231 N N . ALA B 2 333 ? 115.346 25.913 58.417 1.00 29.26 334 ALA B N 1
ATOM 5232 C CA . ALA B 2 333 ? 113.872 25.911 58.367 1.00 32.08 334 ALA B CA 1
ATOM 5233 C C . ALA B 2 333 ? 113.208 27.113 57.667 1.00 35.35 334 ALA B C 1
ATOM 5234 O O . ALA B 2 333 ? 112.145 27.004 57.023 1.00 31.10 334 ALA B O 1
ATOM 5236 N N . ARG B 2 334 ? 113.812 28.278 57.795 1.00 30.05 335 ARG B N 1
ATOM 5237 C CA . ARG B 2 334 ? 113.193 29.487 57.242 1.00 30.54 335 ARG B CA 1
ATOM 5238 C C . ARG B 2 334 ? 113.750 30.028 55.956 1.00 26.98 335 ARG B C 1
ATOM 5239 O O . ARG B 2 334 ? 113.023 30.710 55.181 1.00 25.92 335 ARG B O 1
ATOM 5247 N N . PHE B 2 335 ? 115.033 29.797 55.742 1.00 26.96 336 PHE B N 1
ATOM 5248 C CA . PHE B 2 335 ? 115.804 30.512 54.702 1.00 27.37 336 PHE B CA 1
ATOM 5249 C C . PHE B 2 335 ? 116.392 29.599 53.609 1.00 27.87 336 PHE B C 1
ATOM 5250 O O . PHE B 2 335 ? 117.212 30.064 52.763 1.00 32.65 336 PHE B O 1
ATOM 5258 N N . SER B 2 336 ? 115.983 28.333 53.577 1.00 24.66 337 SER B N 1
ATOM 5259 C CA . SER B 2 336 ? 116.560 27.408 52.609 1.00 24.72 337 SER B CA 1
ATOM 5260 C C . SER B 2 336 ? 115.936 27.644 51.196 1.00 23.59 337 SER B C 1
ATOM 5261 O O . SER B 2 336 ? 114.841 28.161 51.081 1.00 24.33 337 SER B O 1
ATOM 5264 N N . LEU B 2 337 ? 116.612 27.149 50.175 1.00 25.35 338 LEU B N 1
ATOM 5265 C CA . LEU B 2 337 ? 116.033 27.126 48.829 1.00 25.30 338 LEU B CA 1
ATOM 5266 C C . LEU B 2 337 ? 114.823 26.264 48.770 1.00 26.21 338 LEU B C 1
ATOM 5267 O O . LEU B 2 337 ? 113.850 26.573 48.059 1.00 24.33 338 LEU B O 1
ATOM 5272 N N . ALA B 2 338 ? 114.810 25.176 49.527 1.00 25.44 339 ALA B N 1
ATOM 5273 C CA . ALA B 2 338 ? 113.597 24.366 49.590 1.00 27.81 339 ALA B CA 1
ATOM 5274 C C . ALA B 2 338 ? 112.376 25.105 50.087 1.00 30.21 339 ALA B C 1
ATOM 5275 O O . ALA B 2 338 ? 111.337 25.071 49.491 1.00 27.70 339 ALA B O 1
ATOM 5277 N N . ALA B 2 339 ? 112.509 25.800 51.195 1.00 27.76 340 ALA B N 1
ATOM 5278 C CA . ALA B 2 339 ? 111.405 26.516 51.769 1.00 27.51 340 ALA B CA 1
ATOM 5279 C C . ALA B 2 339 ? 110.957 27.683 50.821 1.00 27.41 340 ALA B C 1
ATOM 5280 O O . ALA B 2 339 ? 109.784 27.863 50.619 1.00 26.38 340 ALA B O 1
ATOM 5290 N N . GLY B 2 341 ? 111.292 27.753 47.554 1.00 26.16 342 GLY B N 1
ATOM 5291 C CA . GLY B 2 341 ? 110.614 27.145 46.450 1.00 26.35 342 GLY B CA 1
ATOM 5292 C C . GLY B 2 341 ? 109.176 26.874 46.739 1.00 28.68 342 GLY B C 1
ATOM 5293 O O . GLY B 2 341 ? 108.316 27.050 45.901 1.00 27.77 342 GLY B O 1
ATOM 5294 N N . GLN B 2 342 ? 108.897 26.414 47.946 1.00 28.55 343 GLN B N 1
ATOM 5295 C CA . GLN B 2 342 ? 107.550 26.156 48.340 1.00 30.10 343 GLN B CA 1
ATOM 5296 C C . GLN B 2 342 ? 106.700 27.457 48.341 1.00 28.96 343 GLN B C 1
ATOM 5297 O O . GLN B 2 342 ? 105.528 27.436 47.898 1.00 30.71 343 GLN B O 1
ATOM 5303 N N . ARG B 2 343 ? 107.257 28.519 48.886 1.00 27.03 344 ARG B N 1
ATOM 5304 C CA . ARG B 2 343 ? 106.545 29.793 48.954 1.00 26.41 344 ARG B CA 1
ATOM 5305 C C . ARG B 2 343 ? 106.281 30.359 47.514 1.00 28.80 344 ARG B C 1
ATOM 5306 O O . ARG B 2 343 ? 105.176 30.906 47.252 1.00 28.70 344 ARG B O 1
ATOM 5314 N N . LEU B 2 344 ? 107.295 30.249 46.644 1.00 27.40 345 LEU B N 1
ATOM 5315 C CA . LEU B 2 344 ? 107.182 30.721 45.251 1.00 26.31 345 LEU B CA 1
ATOM 5316 C C . LEU B 2 344 ? 106.137 29.974 44.511 1.00 28.46 345 LEU B C 1
ATOM 5317 O O . LEU B 2 344 ? 105.423 30.557 43.724 1.00 29.91 345 LEU B O 1
ATOM 5322 N N . GLU B 2 345 ? 106.008 28.657 44.749 1.00 30.66 346 GLU B N 1
ATOM 5323 C CA . GLU B 2 345 ? 105.007 27.883 44.023 1.00 30.06 346 GLU B CA 1
ATOM 5324 C C . GLU B 2 345 ? 103.616 28.225 44.508 1.00 31.52 346 GLU B C 1
ATOM 5325 O O . GLU B 2 345 ? 102.676 28.321 43.695 1.00 32.88 346 GLU B O 1
ATOM 5331 N N . ALA B 2 346 ? 103.486 28.427 45.823 1.00 29.06 347 ALA B N 1
ATOM 5332 C CA . ALA B 2 346 ? 102.241 28.895 46.403 1.00 32.49 347 ALA B CA 1
ATOM 5333 C C . ALA B 2 346 ? 101.782 30.284 45.859 1.00 30.02 347 ALA B C 1
ATOM 5334 O O . ALA B 2 346 ? 100.606 30.514 45.640 1.00 28.88 347 ALA B O 1
ATOM 5336 N N . TRP B 2 347 ? 102.754 31.159 45.668 1.00 32.32 348 TRP B N 1
ATOM 5337 C CA . TRP B 2 347 ? 102.507 32.486 45.101 1.00 27.14 348 TRP B CA 1
ATOM 5338 C C . TRP B 2 347 ? 102.165 32.409 43.607 1.00 28.63 348 TRP B C 1
ATOM 5339 O O . TRP B 2 347 ? 101.112 32.891 43.159 1.00 28.34 348 TRP B O 1
ATOM 5350 N N . LEU B 2 348 ? 103.060 31.789 42.833 1.00 24.73 349 LEU B N 1
ATOM 5351 C CA . LEU B 2 348 ? 103.022 31.916 41.378 1.00 25.98 349 LEU B CA 1
ATOM 5352 C C . LEU B 2 348 ? 102.108 30.976 40.680 1.00 27.77 349 LEU B C 1
ATOM 5353 O O . LEU B 2 348 ? 101.510 31.346 39.707 1.00 28.02 349 LEU B O 1
ATOM 5358 N N . LEU B 2 349 ? 102.002 29.719 41.132 1.00 29.32 350 LEU B N 1
ATOM 5359 C CA . LEU B 2 349 ? 101.125 28.760 40.445 1.00 31.25 350 LEU B CA 1
ATOM 5360 C C . LEU B 2 349 ? 99.632 29.156 40.275 1.00 30.05 350 LEU B C 1
ATOM 5361 O O . LEU B 2 349 ? 99.106 28.962 39.205 1.00 33.57 350 LEU B O 1
ATOM 5366 N N . PRO B 2 350 ? 98.975 29.713 41.287 1.00 32.33 351 PRO B N 1
ATOM 5367 C CA . PRO B 2 350 ? 97.598 30.203 41.071 1.00 34.43 351 PRO B CA 1
ATOM 5368 C C . PRO B 2 350 ? 97.502 31.295 39.937 1.00 36.26 351 PRO B C 1
ATOM 5369 O O . PRO B 2 350 ? 96.441 31.479 39.315 1.00 35.50 351 PRO B O 1
ATOM 5373 N N . LEU B 2 351 ? 98.600 32.009 39.672 1.00 30.59 352 LEU B N 1
ATOM 5374 C CA . LEU B 2 351 ? 98.588 33.069 38.616 1.00 32.91 352 LEU B CA 1
ATOM 5375 C C . LEU B 2 351 ? 98.725 32.520 37.214 1.00 31.82 352 LEU B C 1
ATOM 5376 O O . LEU B 2 351 ? 98.526 33.260 36.256 1.00 33.68 352 LEU B O 1
ATOM 5381 N N . LEU B 2 352 ? 99.085 31.266 37.062 1.00 33.10 353 LEU B N 1
ATOM 5382 C CA . LEU B 2 352 ? 99.066 30.619 35.742 1.00 43.91 353 LEU B CA 1
ATOM 5383 C C . LEU B 2 352 ? 97.639 30.300 35.261 1.00 52.81 353 LEU B C 1
ATOM 5384 O O . LEU B 2 352 ? 96.782 29.942 36.077 1.00 61.48 353 LEU B O 1
ATOM 5389 N N . SER B 2 353 ? 97.406 30.431 33.946 1.00 64.75 354 SER B N 1
ATOM 5390 C CA . SER B 2 353 ? 96.074 30.202 33.320 1.00 65.99 354 SER B CA 1
ATOM 5391 C C . SER B 2 353 ? 96.154 29.087 32.291 1.00 61.87 354 SER B C 1
ATOM 5392 O O . SER B 2 353 ? 95.127 28.600 31.823 1.00 65.51 354 SER B O 1
#

Foldseek 3Di:
DAFEEEEEAAQQDAQPQQSRWCSSFFVLLLQVLRVVVPYAYEYEGAPPHDDPDHHYDHDYFDGDDDLQVDAAADDFDADVRRRVVVSVVVCQVCVVVGQEYEYEYQGLVVLVCQVVHPRHYAYEDQARGYDNLVSVVVSCVVQQLRYEYADLLRLVNRPCSVSHHHPHAFHALVLAAAQQAADQAEEEETALDQQAPVVLVLVLCVVLVHAYEYEGRPNDVVSVVVCCVVQNPRSHRYDYHDDLNVVNVVLLNHLAYEAGPDARQAPVVCLSCLSRLHAYEYACGHRVVVQHDDPARYHHFHHPDSVRSSVRSVCSVVYRSVSSNVSSVVPRHSNSSVSVCVSCVVSSPD/DAWEEEEEAAQQDAQVPCSSPCSNFFVLLLQCLRVVVPYAYAYETAPPHDDPPHHYDHDYFDGDPDLQVDAAADDFDADVRRSVVRSVVVCQVCVVVGQEYEYEYQGLVVLVCQVVHPRHYAYEHAADGYDNLVSVVVSCVVPQLRAEYADLVSLVSRVVSVRHHHLHAAGALVLAAAQQAADQAEEEEDALDPQFFVVLVLVLCVVLPHAYEYEADYDDVVSVVVVCVVRNVRRYYYQYYPDSNSPRVPLLNHLAYEAGDQVPQADDVCLSCLSRLHAYEYACDYHVVPQDDDLERAHHFHHPDSVRSSVRSVCSVSYRSVVSNVSSVVRHYSNSSVSCCVSCVVSGD

Sequence (699 aa):
TAHRFLFVSTPVGPLGSGRGGGVELTLPNLAKKALTQRGHQVSVLAPAGSVLPDLPLETVPGTWQSTAQSHGRATPAEIPAESVLARLWDRAHQQQADFDLILNFAYDWLPLYLTPFFKTPVAHLISGSLSEVDQAIATSLDRYPGSIAVHSLAQAATFPFGDRCLCIGNALDLAAYGFNPEPEPVLGWVGRIAPEKGLEDAIQAAQQAGLPLRVWGALTEPDYWQRLQQQFGDRAVSYQGFVSTDELQRGLGRCQGLLTPKWVEAFGNVAIEALACGLPVIAYARGGPLEIIEQGKSGWLVEPDQQAALVNAIGQLSSLDRAYCRAQAEARFSLAAGQRLEAWLLPLLSRTAHRFLFVSTPVGPLGSGRGGGVELTLPNLAKALTQRGHQVSVLAPAGSVLPDLPLETVPGTWQSTAQSHGRATPAEIPAESVLARLWDRAHQQQADFDLILNFAYDWLPLYLTPFFKTPVAHLISGSLSEVDQAIATSLDRYPGSIAVHSLAQAATFPFGDRCLCIGNALDLAAYGFNPEPEPVLGWVGRIAPEKGLEDAIQAAQQAGLPLRVWGALTEPDYWQRLQQQFGDRAVSYQGFVSTDELQRGLGRCQGLLTPKWVEAFGNVAIEALACGLLPVIAYARGGPLEIIEQGKSGWLVEPDQQQAALVNAIGQLSSLDRAYCRAQAEARFSLAAGQRLEAWLLPLLS

Organism: Synechococcus elongatus (strain ATCC 33912 / PCC 7942 / FACHB-805) (NCBI:txid1140)